Protein AF-A0A9E0VFC4-F1 (afdb_monomer)

Secondary structure (DSSP, 8-state):
--------------------------EEEEEEEEETTEEEEEEEEEETTEEEEEE--BTTBSTTEEEEEEGGGTEEEEEETTTTEEEEEEPP-SS------------S-----EEEEEEEEEEEEEEEEEEEEETTEEEEEEEEEEEEEE-TT-S----EEEEEEEEEE--TT----S-PPP--TT------SSSEEEEEEEEEES-----EEEEEEEEEEETTEEEEEEEEEEEEEE----GGGGSPPTTPEEPSSGGGGSPPP-HHHHHHHTT-S-TTS---PPP------PPTT-EEEEEPPPEE-SS----HHHHHHHHHHHH-BTTEEEEE-SSHHHHHHTT-SEEEEEEEEEEEE--TTSSS-------S-----PPEEEEEEEEEEEETTS-PPEEEEEEEEEES-HHHHHHHHHHHHHHHHHHHH--

Solvent-accessible surface area (backbone atoms only — not comparable to full-atom values): 25487 Å² total; per-residue (Å²): 132,90,81,85,86,80,80,83,77,82,80,79,79,76,76,78,72,75,75,73,67,81,66,83,76,22,36,42,31,34,32,39,36,35,45,88,90,43,75,24,58,27,42,37,39,37,48,47,40,31,37,30,39,34,40,54,26,59,92,83,36,52,42,70,34,33,40,29,42,32,44,84,76,45,27,36,36,41,35,9,78,88,75,40,27,31,29,78,47,71,58,85,83,82,65,82,78,72,79,73,74,86,70,81,86,72,92,68,86,84,72,75,68,44,82,34,25,42,36,38,36,42,34,38,41,44,71,74,79,49,73,47,82,51,94,92,38,70,23,37,36,37,39,34,41,35,39,41,46,46,38,95,62,22,73,63,78,62,52,38,38,36,42,33,45,31,34,17,29,76,51,94,54,54,58,62,96,53,92,63,72,69,85,66,88,74,60,73,93,64,79,73,86,67,44,46,47,56,47,79,44,82,43,76,45,71,90,59,82,74,62,48,76,46,32,37,41,37,39,42,34,41,87,90,46,73,50,54,38,37,38,39,56,78,43,77,40,78,44,94,72,68,71,67,75,74,48,87,62,89,90,49,42,79,50,98,46,66,71,75,48,50,73,76,69,57,62,68,60,53,54,53,59,70,69,71,68,77,95,83,71,91,79,86,70,79,76,58,88,65,85,65,76,64,62,88,90,49,49,30,34,16,36,34,61,39,48,76,74,44,80,65,92,69,63,34,66,58,51,31,26,50,45,31,61,64,43,43,49,95,56,31,44,44,38,68,26,94,46,72,66,49,20,55,74,44,55,28,48,28,36,36,46,40,33,27,71,33,48,42,76,49,77,77,88,73,83,86,77,88,84,78,95,75,85,79,94,71,100,73,76,80,38,41,25,40,21,28,34,42,35,38,42,37,44,72,84,65,72,82,64,48,70,55,72,27,70,42,79,30,82,46,54,73,61,59,22,52,52,55,19,48,53,48,41,34,52,55,51,50,65,68,68,75,110

Nearest PDB structures (foldseek):
  5t11-assembly1_C  TM=7.153E-01  e=9.990E-06  Paraburkholderia phytofirmans PsJN
  5t11-assembly1_L  TM=7.059E-01  e=5.059E-05  Paraburkholderia phytofirmans PsJN
  7s01-assembly1_c  TM=2.438E-01  e=5.405E+00  Bacillus phage AR9
  7ahi-assembly1_5G  TM=1.233E-01  e=1.867E+00  Salmonella enterica subsp. enterica serovar Typhimurium str. LT2
  7ah9-assembly1_5J  TM=1.192E-01  e=4.321E+00  Salmonella enterica subsp. enterica serovar Typhimurium str. LT2

Radius of gyration: 29.44 Å; Cα contacts (8 Å, |Δi|>4): 832; chains: 1; bounding box: 64×82×123 Å

Mean predicted aligned error: 19.58 Å

Sequence (435 aa):
MCSFRQKSFFVLILCLIAAGGVSAQNYKIRQTVTMNGQQSESTVYVKGSRKRTEGGGFMGMGGDVATVEQCDLRRDVKISDKKKMYAIEPYDDGSETPPAAPSKPTVGAKTPTVKGGTVTYISNVTDTGERKQMFGMTARHIRTSMTMEASPDACMKSDMKVETDGWYIDLPEFSCPMTSRPQTTQMPRGATGGGCRDRIVFKTTGGGKLGFALQETRTFASGGMSFTQTTETLEFSKATLDPALFEIPAGYALTGDANDLYGRPDYAAMAKTAGQTEPGKPTIGTPIMTTNAKKPGVIRIGVYAPTNRSGENVSTTNLQTFLIGRLTAGKIEAVAVGTEADARAAQCDYVLSSDFSKLKQSTASKIGGIFGKVTNTDTSATRNYDAQVDFKLVPLAGGKTISDKAANKTEGDVDRAAEAVLALEAQQILGAIGR

pLDDT: mean 72.75, std 20.92, range [27.52, 96.69]

Foldseek 3Di:
DDDDDDDDPPPPPPPPPPPPPPPFFKKWFKKWKAWPNDIKIWIWIDTFQKIKIATPDDQQKDNQWIWMDNLVQQWIKIARPPQLAIEIGHHDPPDDDDPPDDDDDDPDDDDAQAEFEEKEKEKEKDFPPDWDDDPNFIWTWIKMKIWIDTDPRHPPPKTKIKIKTFTAGADPRHDNPDPDPPPPPDDPPDDPVDSYDHHYHYHYDDDDDRHHTQWMWMWMDIPRDIIIMIMHIPDMDGDDDDPCSNDSDPPGYYDPDPVVSMDDRPVVVSVVVVVPDDPDDDDQAAADPDPDAQDPQAAEEAEEQEAEPAPDDDDSRSLSSLLQVLLPDDRYHYHYDHDVVRCVSNVHQKYKYKYKPHWDFDPPPPDDDDDDDDDDDDPDDWTKIKTKMWMWIGGPVDDDIDTDMFIDIDTHDSHVRSSVRSSVVSVVVCVVPVD

Structure (mmCIF, N/CA/C/O backbone):
data_AF-A0A9E0VFC4-F1
#
_entry.id   AF-A0A9E0VFC4-F1
#
loop_
_atom_site.group_PDB
_atom_site.id
_atom_site.type_symbol
_atom_site.label_atom_id
_atom_site.label_alt_id
_atom_site.label_comp_id
_atom_site.label_asym_id
_atom_site.label_entity_id
_atom_site.label_seq_id
_atom_site.pdbx_PDB_ins_code
_atom_site.Cartn_x
_atom_site.Cartn_y
_atom_site.Cartn_z
_atom_site.occupancy
_atom_site.B_iso_or_equiv
_atom_site.auth_seq_id
_atom_site.auth_comp_id
_atom_site.auth_asym_id
_atom_site.auth_atom_id
_atom_site.pdbx_PDB_model_num
ATOM 1 N N . MET A 1 1 ? -33.310 -23.012 83.397 1.00 41.31 1 MET A N 1
ATOM 2 C CA . MET A 1 1 ? -32.683 -24.022 82.516 1.00 41.31 1 MET A CA 1
ATOM 3 C C . MET A 1 1 ? -33.671 -24.366 81.410 1.00 41.31 1 MET A C 1
ATOM 5 O O . MET A 1 1 ? -34.768 -24.760 81.765 1.00 41.31 1 MET A O 1
ATOM 9 N N . CYS A 1 2 ? -33.258 -24.203 80.140 1.00 39.62 2 CYS A N 1
ATOM 10 C CA . CYS A 1 2 ? -33.868 -24.714 78.889 1.00 39.62 2 CYS A CA 1
ATOM 11 C C . CYS A 1 2 ? -35.318 -24.261 78.572 1.00 39.62 2 CYS A C 1
ATOM 13 O O . CYS A 1 2 ? -36.177 -24.283 79.432 1.00 39.62 2 CYS A O 1
ATOM 15 N N . SER A 1 3 ? -35.743 -23.877 77.367 1.00 35.25 3 SER A N 1
ATOM 16 C CA . SER A 1 3 ? -35.207 -23.955 76.006 1.00 35.25 3 SER A CA 1
ATOM 17 C C . SER A 1 3 ? -36.045 -22.994 75.137 1.00 35.25 3 SER A C 1
ATOM 19 O O . SER A 1 3 ? -37.274 -23.061 75.164 1.00 35.25 3 SER A O 1
ATOM 21 N N . PHE A 1 4 ? -35.404 -22.090 74.391 1.00 37.84 4 PHE A N 1
ATOM 22 C CA . PHE A 1 4 ? -36.062 -21.190 73.436 1.00 37.84 4 PHE A CA 1
ATOM 23 C C . PHE A 1 4 ? -36.042 -21.868 72.058 1.00 37.84 4 PHE A C 1
ATOM 25 O O . PHE A 1 4 ? -34.983 -22.085 71.472 1.00 37.84 4 PHE A O 1
ATOM 32 N N . ARG A 1 5 ? -37.213 -22.274 71.555 1.00 42.06 5 ARG A N 1
ATOM 33 C CA . ARG A 1 5 ? -37.354 -23.029 70.300 1.00 42.06 5 ARG A CA 1
ATOM 34 C C . ARG A 1 5 ? -37.498 -22.051 69.127 1.00 42.06 5 ARG A C 1
ATOM 36 O O . ARG A 1 5 ? -38.603 -21.708 68.715 1.00 42.06 5 ARG A O 1
ATOM 43 N N . GLN A 1 6 ? -36.365 -21.583 68.612 1.00 40.44 6 GLN A N 1
ATOM 44 C CA . GLN A 1 6 ? -36.274 -20.722 67.433 1.00 40.44 6 GLN A CA 1
ATOM 45 C C . GLN A 1 6 ? -36.555 -21.557 66.173 1.00 40.44 6 GLN A C 1
ATOM 47 O O . GLN A 1 6 ? -35.757 -22.401 65.772 1.00 40.44 6 GLN A O 1
ATOM 52 N N . LYS A 1 7 ? -37.740 -21.375 65.579 1.00 41.69 7 LYS A N 1
ATOM 53 C CA . LYS A 1 7 ? -38.098 -21.983 64.293 1.00 41.69 7 LYS A CA 1
ATOM 54 C C . LYS A 1 7 ? -37.392 -21.211 63.180 1.00 41.69 7 LYS A C 1
ATOM 56 O O . LYS A 1 7 ? -37.788 -20.098 62.847 1.00 41.69 7 LYS A O 1
ATOM 61 N N . SER A 1 8 ? -36.345 -21.813 62.628 1.00 42.69 8 SER A N 1
ATOM 62 C CA . SER A 1 8 ? -35.653 -21.361 61.425 1.00 42.69 8 SER A CA 1
ATOM 63 C C . SER A 1 8 ? -36.606 -21.355 60.226 1.00 42.69 8 SER A C 1
ATOM 65 O O . SER A 1 8 ? -36.916 -22.408 59.675 1.00 42.69 8 SER A O 1
ATOM 67 N N . PHE A 1 9 ? -37.057 -20.174 59.806 1.00 43.75 9 PHE A N 1
ATOM 68 C CA . PHE A 1 9 ? -37.577 -19.955 58.457 1.00 43.75 9 PHE A CA 1
ATOM 69 C C . PHE A 1 9 ? -36.388 -19.579 57.567 1.00 43.75 9 PHE A C 1
ATOM 71 O O . PHE A 1 9 ? -35.961 -18.429 57.517 1.00 43.75 9 PHE A O 1
ATOM 78 N N . PHE A 1 10 ? -35.806 -20.582 56.910 1.00 40.50 10 PHE A N 1
ATOM 79 C CA . PHE A 1 10 ? -34.833 -20.383 55.839 1.00 40.50 10 PHE A CA 1
ATOM 80 C C . PHE A 1 10 ? -35.600 -19.888 54.602 1.00 40.50 10 PHE A C 1
ATOM 82 O O . PHE A 1 10 ? -36.123 -20.680 53.822 1.00 40.50 10 PHE A O 1
ATOM 89 N N . VAL A 1 11 ? -35.722 -18.568 54.442 1.00 46.38 11 VAL A N 1
ATOM 90 C CA . VAL A 1 11 ? -36.155 -17.967 53.174 1.00 46.38 11 VAL A CA 1
ATOM 91 C C . VAL A 1 11 ? -34.938 -17.966 52.256 1.00 46.38 11 VAL A C 1
ATOM 93 O O . VAL A 1 11 ? -34.081 -17.088 52.319 1.00 46.38 11 VAL A O 1
ATOM 96 N N . LEU A 1 12 ? -34.832 -19.009 51.438 1.00 43.38 12 LEU A N 1
ATOM 97 C CA . LEU A 1 12 ? -33.807 -19.141 50.412 1.00 43.38 12 LEU A CA 1
ATOM 98 C C . LEU A 1 12 ? -34.232 -18.262 49.224 1.00 43.38 12 LEU A C 1
ATOM 100 O O . LEU A 1 12 ? -34.922 -18.712 48.312 1.00 43.38 12 LEU A O 1
ATOM 104 N N . ILE A 1 13 ? -33.882 -16.972 49.277 1.00 51.59 13 ILE A N 1
ATOM 105 C CA . ILE A 1 13 ? -33.964 -16.068 48.123 1.00 51.59 13 ILE A CA 1
ATOM 106 C C . ILE A 1 13 ? -32.927 -16.566 47.119 1.00 51.59 13 ILE A C 1
ATOM 108 O O . ILE A 1 13 ? -31.734 -16.285 47.225 1.00 51.59 13 ILE A O 1
ATOM 112 N N . LEU A 1 14 ? -33.394 -17.362 46.161 1.00 45.12 14 LEU A N 1
ATOM 113 C CA . LEU A 1 14 ? -32.642 -17.725 44.975 1.00 45.12 14 LEU A CA 1
ATOM 114 C C . LEU A 1 14 ? -32.514 -16.451 44.126 1.00 45.12 14 LEU A C 1
ATOM 116 O O . LEU A 1 14 ? -33.364 -16.158 43.288 1.00 45.12 14 LEU A O 1
ATOM 120 N N . CYS A 1 15 ? -31.470 -15.656 44.376 1.00 40.09 15 CYS A N 1
ATOM 121 C CA . CYS A 1 15 ? -30.992 -14.686 43.401 1.00 40.09 15 CYS A CA 1
ATOM 122 C C . CYS A 1 15 ? -30.639 -15.477 42.139 1.00 40.09 15 CYS A C 1
ATOM 124 O O . CYS A 1 15 ? -29.555 -16.057 42.053 1.00 40.09 15 CYS A O 1
ATOM 126 N N . LEU A 1 16 ? -31.555 -15.514 41.164 1.00 43.75 16 LEU A N 1
ATOM 127 C CA . LEU A 1 16 ? -31.186 -15.739 39.775 1.00 43.75 16 LEU A CA 1
ATOM 128 C C . LEU A 1 16 ? -30.219 -14.611 39.419 1.00 43.75 16 LEU A C 1
ATOM 130 O O . LEU A 1 16 ? -30.616 -13.523 39.005 1.00 43.75 16 LEU A O 1
ATOM 134 N N . ILE A 1 17 ? -28.930 -14.875 39.615 1.00 46.56 17 ILE A N 1
ATOM 135 C CA . ILE A 1 17 ? -27.876 -14.200 38.887 1.00 46.56 17 ILE A CA 1
ATOM 136 C C . ILE A 1 17 ? -28.173 -14.573 37.441 1.00 46.56 17 ILE A C 1
ATOM 138 O O . ILE A 1 17 ? -27.836 -15.664 36.984 1.00 46.56 17 ILE A O 1
ATOM 142 N N . ALA A 1 18 ? -28.887 -13.691 36.743 1.00 44.16 18 ALA A N 1
ATOM 143 C CA . ALA A 1 18 ? -28.810 -13.644 35.304 1.00 44.16 18 ALA A CA 1
ATOM 144 C C . ALA A 1 18 ? -27.320 -13.482 35.020 1.00 44.16 18 ALA A C 1
ATOM 146 O O . ALA A 1 18 ? -26.759 -12.395 35.167 1.00 44.16 18 ALA A O 1
ATOM 147 N N . ALA A 1 19 ? -26.658 -14.595 34.705 1.00 44.97 19 ALA A N 1
ATOM 148 C CA . ALA A 1 19 ? -25.426 -14.568 33.962 1.00 44.97 19 ALA A CA 1
ATOM 149 C C . ALA A 1 19 ? -25.807 -13.862 32.666 1.00 44.97 19 ALA A C 1
ATOM 151 O O . ALA A 1 19 ? -26.300 -14.480 31.724 1.00 44.97 19 ALA A O 1
ATOM 152 N N . GLY A 1 20 ? -25.694 -12.532 32.673 1.00 40.12 20 GLY A N 1
ATOM 153 C CA . GLY A 1 20 ? -25.615 -11.749 31.467 1.00 40.12 20 GLY A CA 1
ATOM 154 C C . GLY A 1 20 ? -24.405 -12.313 30.766 1.00 40.12 20 GLY A C 1
ATOM 155 O O . GLY A 1 20 ? -23.277 -11.942 31.085 1.00 40.12 20 GLY A O 1
ATOM 156 N N . GLY A 1 21 ? -24.639 -13.306 29.905 1.00 36.78 21 GLY A N 1
ATOM 157 C CA . GLY A 1 21 ? -23.634 -13.771 28.981 1.00 36.78 21 GLY A CA 1
ATOM 158 C C . GLY A 1 21 ? -23.103 -12.505 28.348 1.00 36.78 21 GLY A C 1
ATOM 159 O O . GLY A 1 21 ? -23.885 -11.704 27.829 1.00 36.78 21 GLY A O 1
ATOM 160 N N . VAL A 1 22 ? -21.802 -12.272 28.496 1.00 45.81 22 VAL A N 1
ATOM 161 C CA . VAL A 1 22 ? -21.103 -11.276 27.700 1.00 45.81 22 VAL A CA 1
ATOM 162 C C . VAL A 1 22 ? -21.345 -11.733 26.270 1.00 45.81 22 VAL A C 1
ATOM 164 O O . VAL A 1 22 ? -20.712 -12.667 25.786 1.00 45.81 22 VAL A O 1
ATOM 167 N N . SER A 1 23 ? -22.411 -11.210 25.665 1.00 50.19 23 SER A N 1
ATOM 168 C CA . SER A 1 23 ? -22.792 -11.555 24.310 1.00 50.19 23 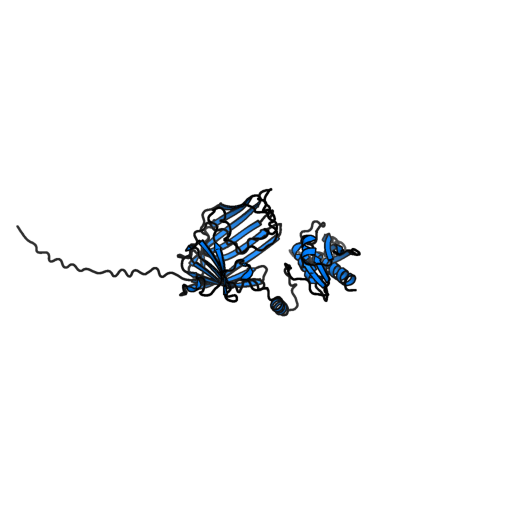SER A CA 1
ATOM 169 C C . SER A 1 23 ? -21.626 -11.113 23.466 1.00 50.19 23 SER A C 1
ATOM 171 O O . SER A 1 23 ? -21.332 -9.916 23.469 1.00 50.19 23 SER A O 1
ATOM 173 N N . ALA A 1 24 ? -21.007 -12.071 22.776 1.00 57.41 24 ALA A N 1
ATOM 174 C CA . ALA A 1 24 ? -19.912 -11.812 21.865 1.00 57.41 24 ALA A CA 1
ATOM 175 C C . ALA A 1 24 ? -20.280 -10.612 20.979 1.00 57.41 24 ALA A C 1
ATOM 177 O O . ALA A 1 24 ? -21.241 -10.692 20.199 1.00 57.41 24 ALA A O 1
ATOM 178 N N . GLN A 1 25 ? -19.630 -9.465 21.182 1.00 78.88 25 GLN A N 1
ATOM 179 C CA . GLN A 1 25 ? -19.945 -8.264 20.424 1.00 78.88 25 GLN A CA 1
ATOM 180 C C . GLN A 1 25 ? -19.250 -8.348 19.077 1.00 78.88 25 GLN A C 1
ATOM 182 O O . GLN A 1 25 ? -18.043 -8.171 18.941 1.00 78.88 25 GLN A O 1
ATOM 187 N N . ASN A 1 26 ? -20.068 -8.625 18.074 1.00 89.56 26 ASN A N 1
ATOM 188 C CA . ASN A 1 26 ? -19.661 -8.694 16.689 1.00 89.56 26 ASN A CA 1
ATOM 189 C C . ASN A 1 26 ? -19.964 -7.356 16.012 1.00 89.56 26 ASN A C 1
ATOM 191 O O . ASN A 1 26 ? -21.014 -6.750 16.261 1.00 89.56 26 ASN A O 1
ATOM 195 N N . TYR A 1 27 ? -19.075 -6.917 15.129 1.00 91.88 27 TYR A N 1
ATOM 196 C CA . TYR A 1 27 ? -19.169 -5.603 14.501 1.00 91.88 27 TYR A CA 1
ATOM 197 C C . TYR A 1 27 ? -19.175 -5.710 12.982 1.00 91.88 27 TYR A C 1
ATOM 199 O O . TYR A 1 27 ? -18.416 -6.487 12.403 1.00 91.88 27 TYR A O 1
ATOM 207 N N . LYS A 1 28 ? -20.014 -4.891 12.346 1.00 94.00 28 LYS A N 1
ATOM 208 C CA . LYS A 1 28 ? -19.958 -4.591 10.915 1.00 94.00 28 LYS A CA 1
ATOM 209 C C . LYS A 1 28 ? -19.606 -3.118 10.759 1.00 94.00 28 LYS A C 1
ATOM 211 O O . LYS A 1 28 ? -20.297 -2.248 11.298 1.00 94.00 28 LYS A O 1
ATOM 216 N N . ILE A 1 29 ? -18.529 -2.863 10.034 1.00 93.69 29 ILE A N 1
ATOM 217 C CA . ILE A 1 29 ? -17.884 -1.560 9.930 1.00 93.69 29 ILE A CA 1
ATOM 218 C C . ILE A 1 29 ? -17.693 -1.261 8.446 1.00 93.69 29 ILE A C 1
ATOM 220 O O . ILE A 1 29 ? -17.143 -2.091 7.729 1.00 93.69 29 ILE A O 1
ATOM 224 N N . ARG A 1 30 ? -18.143 -0.101 7.966 1.00 93.44 30 ARG A N 1
ATOM 225 C CA . ARG A 1 30 ? -17.845 0.363 6.602 1.00 93.44 30 ARG A CA 1
ATOM 226 C C . ARG A 1 30 ? -16.782 1.443 6.682 1.00 93.44 30 ARG A C 1
ATOM 228 O O . ARG A 1 30 ? -16.937 2.386 7.456 1.00 93.44 30 ARG A O 1
ATOM 235 N N . GLN A 1 31 ? -15.719 1.308 5.902 1.00 90.94 31 GLN A N 1
ATOM 236 C CA . GLN A 1 31 ? -14.611 2.257 5.868 1.00 90.94 31 GLN A CA 1
ATOM 237 C C . GLN A 1 31 ? -14.377 2.733 4.441 1.00 90.94 31 GLN A C 1
ATOM 239 O O . GLN A 1 31 ? -14.482 1.950 3.499 1.00 90.94 31 GLN A O 1
ATOM 244 N N . THR A 1 32 ? -14.025 4.001 4.289 1.00 90.31 32 THR A N 1
ATOM 245 C CA . THR A 1 32 ? -13.434 4.523 3.061 1.00 90.31 32 THR A CA 1
ATOM 246 C C . THR A 1 32 ? -11.934 4.641 3.255 1.00 90.31 32 THR A C 1
ATOM 248 O O . THR A 1 32 ? -11.453 5.068 4.306 1.00 90.31 32 THR A O 1
ATOM 251 N N . VAL A 1 33 ? -11.187 4.235 2.243 1.00 84.94 33 VAL A N 1
ATOM 252 C CA . VAL A 1 33 ? -9.756 4.467 2.141 1.00 84.94 33 VAL A CA 1
ATOM 253 C C . VAL A 1 33 ? -9.566 5.460 1.007 1.00 84.94 33 VAL A C 1
ATOM 255 O O . VAL A 1 33 ? -10.053 5.234 -0.099 1.00 84.94 33 VAL A O 1
ATOM 258 N N . THR A 1 34 ? -8.864 6.558 1.262 1.00 81.69 34 THR A N 1
ATOM 259 C CA . THR A 1 34 ? -8.448 7.505 0.227 1.00 81.69 34 THR A CA 1
ATOM 260 C C . THR A 1 34 ? -6.949 7.379 0.011 1.00 81.69 34 THR A C 1
ATOM 262 O O . THR A 1 34 ? -6.170 7.461 0.957 1.00 81.69 34 THR A O 1
ATOM 265 N N . MET A 1 35 ? -6.527 7.205 -1.236 1.00 79.00 35 MET A N 1
ATOM 266 C CA . MET A 1 35 ? -5.119 7.150 -1.618 1.00 79.00 35 MET A CA 1
ATOM 267 C C . MET A 1 35 ? -4.921 7.988 -2.877 1.00 79.00 35 MET A C 1
ATOM 269 O O . MET A 1 35 ? -5.592 7.765 -3.883 1.00 79.00 35 MET A O 1
ATOM 273 N N . ASN A 1 36 ? -4.031 8.983 -2.815 1.00 72.19 36 ASN A N 1
ATOM 274 C CA . ASN A 1 36 ? -3.744 9.902 -3.928 1.00 72.19 36 ASN A CA 1
ATOM 275 C C . ASN A 1 36 ? -5.011 10.499 -4.585 1.00 72.19 36 ASN A C 1
ATOM 277 O O . ASN A 1 36 ? -5.101 10.626 -5.803 1.00 72.19 36 ASN A O 1
ATOM 281 N N . GLY A 1 37 ? -6.015 10.838 -3.768 1.00 71.19 37 GLY A N 1
ATOM 282 C CA . GLY A 1 37 ? -7.285 11.425 -4.212 1.00 71.19 37 GLY A CA 1
ATOM 283 C C . GLY A 1 37 ? -8.321 10.434 -4.754 1.00 71.19 37 GLY A C 1
ATOM 284 O O . GLY A 1 37 ? -9.463 10.828 -4.977 1.00 71.19 37 GLY A O 1
ATOM 285 N N . GLN A 1 38 ? -7.973 9.157 -4.928 1.00 75.25 38 GLN A N 1
ATOM 286 C CA . GLN A 1 38 ? -8.946 8.107 -5.226 1.00 75.25 38 GLN A CA 1
ATOM 287 C C . GLN A 1 38 ? -9.515 7.535 -3.938 1.00 75.25 38 GLN A C 1
ATOM 289 O O . GLN A 1 38 ? -8.784 7.381 -2.964 1.00 75.25 38 GLN A O 1
ATOM 294 N N . GLN A 1 39 ? -10.798 7.189 -3.948 1.00 81.25 39 GLN A N 1
ATOM 295 C CA . GLN A 1 39 ? -11.472 6.552 -2.823 1.00 81.25 39 GLN A CA 1
ATOM 296 C C . GLN A 1 39 ? -11.814 5.103 -3.152 1.00 81.25 39 GLN A C 1
ATOM 298 O O . GLN A 1 39 ? -12.136 4.770 -4.293 1.00 81.25 39 GLN A O 1
ATOM 303 N N . SER A 1 40 ? -11.753 4.254 -2.137 1.00 82.69 40 SER A N 1
ATOM 304 C CA . SER A 1 40 ? -12.201 2.871 -2.188 1.00 82.69 40 SER A CA 1
ATOM 305 C C . SER A 1 40 ? -12.922 2.532 -0.897 1.00 82.69 40 SER A C 1
ATOM 307 O O . SER A 1 40 ? -12.432 2.825 0.192 1.00 82.69 40 SER A O 1
ATOM 309 N N . GLU A 1 41 ? -14.089 1.910 -1.007 1.00 87.94 41 GLU A N 1
ATOM 310 C CA . GLU A 1 41 ? -14.835 1.459 0.159 1.00 87.94 41 GLU A CA 1
ATOM 311 C C . GLU A 1 41 ? -14.511 0.005 0.490 1.00 87.94 41 GLU A C 1
ATOM 313 O O . GLU A 1 41 ? -14.371 -0.849 -0.389 1.00 87.94 41 GLU A O 1
ATOM 318 N N . SER A 1 42 ? -14.439 -0.280 1.784 1.00 88.38 42 SER A N 1
ATOM 319 C CA . SER A 1 42 ? -14.306 -1.623 2.330 1.00 88.38 42 SER A CA 1
ATOM 320 C C . SER A 1 42 ? -15.335 -1.862 3.429 1.00 88.38 42 SER A C 1
ATOM 322 O O . SER A 1 42 ? -15.761 -0.941 4.132 1.00 88.38 42 SER A O 1
ATOM 324 N N . THR A 1 43 ? -15.747 -3.117 3.579 1.00 91.81 43 THR A N 1
ATOM 325 C CA . THR A 1 43 ? -16.566 -3.570 4.704 1.00 91.81 43 THR A CA 1
ATOM 326 C C . THR A 1 43 ? -15.751 -4.529 5.554 1.00 91.81 43 THR A C 1
ATOM 328 O O . THR A 1 43 ? -15.216 -5.518 5.057 1.00 91.81 43 THR A O 1
ATOM 331 N N . VAL A 1 44 ? -15.674 -4.234 6.845 1.00 92.19 44 VAL A N 1
ATOM 332 C CA . VAL A 1 44 ? -14.957 -5.011 7.844 1.00 92.19 44 VAL A CA 1
ATOM 333 C C . VAL A 1 44 ? -15.955 -5.661 8.795 1.00 92.19 44 VAL A C 1
ATOM 335 O O . VAL A 1 44 ? -16.819 -5.007 9.378 1.00 92.19 44 VAL A O 1
ATOM 338 N N . TYR A 1 45 ? -15.806 -6.965 8.969 1.00 93.25 45 TYR A N 1
ATOM 339 C CA . TYR A 1 45 ? -16.549 -7.789 9.907 1.00 93.25 45 TYR A CA 1
ATOM 340 C C . TYR A 1 45 ? -15.603 -8.228 11.014 1.00 93.25 45 TYR A C 1
ATOM 342 O O . TYR A 1 45 ? -14.513 -8.715 10.723 1.00 93.25 45 TYR A O 1
ATOM 350 N N . VAL A 1 46 ? -16.009 -8.089 12.271 1.00 91.88 46 VAL A N 1
ATOM 351 C CA .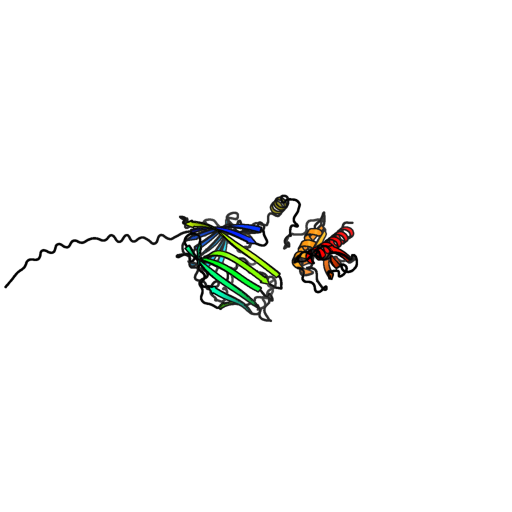 VAL A 1 46 ? -15.202 -8.482 13.433 1.00 91.88 46 VAL A CA 1
ATOM 352 C C . VAL A 1 46 ? -16.018 -9.408 14.323 1.00 91.88 46 VAL A C 1
ATOM 354 O O . VAL A 1 46 ? -17.146 -9.070 14.688 1.00 91.88 46 VAL A O 1
ATOM 357 N N . LYS A 1 47 ? -15.448 -10.564 14.671 1.00 90.38 47 LYS A N 1
ATOM 358 C CA . LYS A 1 47 ? -16.041 -11.565 15.567 1.00 90.38 47 LYS A CA 1
ATOM 359 C C . LYS A 1 47 ? -14.944 -12.250 16.372 1.00 90.38 47 LYS A C 1
ATOM 361 O O . LYS A 1 47 ? -14.157 -13.017 15.816 1.00 90.38 47 LYS A O 1
ATOM 366 N N . GLY A 1 48 ? -14.895 -11.994 17.679 1.00 87.25 48 GLY A N 1
ATOM 367 C CA . GLY A 1 48 ? -13.825 -12.517 18.531 1.00 87.25 48 GLY A CA 1
ATOM 368 C C . GLY A 1 48 ? -12.439 -12.136 18.002 1.00 87.25 48 GLY A C 1
ATOM 369 O O . GLY A 1 48 ? -12.214 -11.007 17.574 1.00 87.25 48 GLY A O 1
ATOM 370 N N . SER A 1 49 ? -11.534 -13.113 17.941 1.00 87.06 49 SER A N 1
ATOM 371 C CA . SER A 1 49 ? -10.176 -12.970 17.396 1.00 87.06 49 SER A CA 1
ATOM 372 C C . SER A 1 49 ? -10.096 -13.016 15.863 1.00 87.06 49 SER A C 1
ATOM 374 O O . SER A 1 49 ? -9.011 -13.225 15.322 1.00 87.06 49 SER A O 1
ATOM 376 N N . ARG A 1 50 ? -11.214 -12.863 15.143 1.00 90.06 50 ARG A N 1
ATOM 377 C CA . ARG A 1 50 ? -11.235 -12.927 13.678 1.00 90.06 50 ARG A CA 1
ATOM 378 C C . ARG A 1 50 ? -11.817 -11.675 13.057 1.00 90.06 50 ARG A C 1
ATOM 380 O O . ARG A 1 50 ? -12.781 -11.092 13.558 1.00 90.06 50 ARG A O 1
ATOM 387 N N . LYS A 1 51 ? -11.235 -11.288 11.928 1.00 90.12 51 LYS A N 1
ATOM 388 C CA . LYS A 1 51 ? -11.649 -10.122 11.153 1.00 90.12 51 LYS A CA 1
ATOM 389 C C . LYS A 1 51 ? -11.684 -10.479 9.677 1.00 90.12 51 LYS A C 1
ATOM 391 O O . LYS A 1 51 ? -10.746 -11.087 9.183 1.00 90.12 51 LYS A O 1
ATOM 396 N N . ARG A 1 52 ? -12.741 -10.093 8.970 1.00 92.25 52 ARG A N 1
ATOM 397 C CA . ARG A 1 52 ? -12.844 -10.214 7.513 1.00 92.25 52 ARG A CA 1
ATOM 398 C C . ARG A 1 52 ? -12.986 -8.833 6.906 1.00 92.25 52 ARG A C 1
ATOM 400 O O . ARG A 1 52 ? -13.860 -8.084 7.321 1.00 92.25 52 ARG A O 1
ATOM 407 N N . THR A 1 53 ? -12.168 -8.534 5.913 1.00 90.50 53 THR A N 1
ATOM 408 C CA . THR A 1 53 ? -12.228 -7.310 5.120 1.00 90.50 53 THR A CA 1
ATOM 409 C C . THR A 1 53 ? -12.620 -7.672 3.696 1.00 90.50 53 THR A C 1
ATOM 411 O O . THR A 1 53 ? -11.992 -8.528 3.073 1.00 90.50 53 THR A O 1
ATOM 414 N N . GLU A 1 54 ? -13.659 -7.020 3.191 1.00 90.06 54 GLU A N 1
ATOM 415 C CA . GLU A 1 54 ? -14.152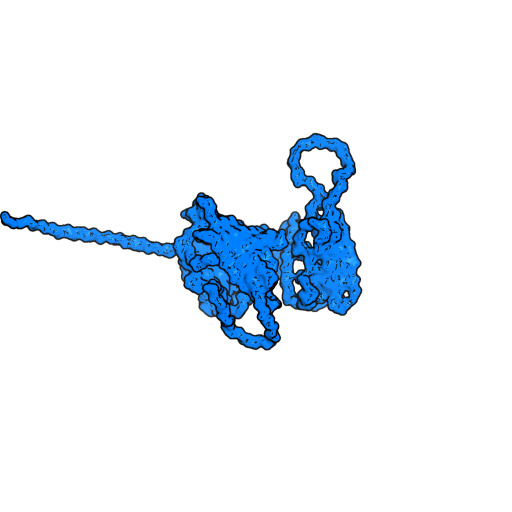 -7.137 1.818 1.00 90.06 54 GLU A CA 1
ATOM 416 C C . GLU A 1 54 ? -14.070 -5.777 1.125 1.00 90.06 54 GLU A C 1
ATOM 418 O O . GLU A 1 54 ? -14.298 -4.746 1.761 1.00 90.06 54 GLU A O 1
ATOM 423 N N . GLY A 1 55 ? -13.782 -5.758 -0.176 1.00 82.56 55 GLY A N 1
ATOM 424 C CA . GLY A 1 55 ? -13.580 -4.513 -0.918 1.00 82.56 55 GLY A CA 1
ATOM 425 C C . GLY A 1 55 ? -12.227 -3.863 -0.614 1.00 82.56 55 GLY A C 1
ATOM 426 O O . GLY A 1 55 ? -11.250 -4.546 -0.320 1.00 82.56 55 GLY A O 1
ATOM 427 N N . GLY A 1 56 ? -12.148 -2.536 -0.723 1.00 71.62 56 GLY A N 1
ATOM 428 C CA . GLY A 1 56 ? -10.916 -1.777 -0.466 1.00 71.62 56 GLY A CA 1
ATOM 429 C C . GLY A 1 56 ? -9.865 -1.880 -1.575 1.00 71.62 56 GLY A C 1
ATOM 430 O O . GLY A 1 56 ? -8.722 -1.465 -1.390 1.00 71.62 56 GLY A O 1
ATOM 431 N N . GLY A 1 57 ? -10.234 -2.436 -2.731 1.00 66.44 57 GLY A N 1
ATOM 432 C CA . GLY A 1 57 ? -9.369 -2.477 -3.903 1.00 66.44 57 GLY A CA 1
ATOM 433 C C . GLY A 1 57 ? -9.158 -1.089 -4.498 1.00 66.44 57 GLY A C 1
ATOM 434 O O . GLY A 1 57 ? -10.108 -0.319 -4.631 1.00 66.44 57 GLY A O 1
ATOM 435 N N . PHE A 1 58 ? -7.931 -0.778 -4.898 1.00 61.00 58 PHE A N 1
ATOM 436 C CA . PHE A 1 58 ? -7.607 0.444 -5.632 1.00 61.00 58 PHE A CA 1
ATOM 437 C C . PHE A 1 58 ? -7.304 0.109 -7.079 1.00 61.00 58 PHE A C 1
ATOM 439 O O . PHE A 1 58 ? -6.755 -0.954 -7.366 1.00 61.00 58 PHE A O 1
ATOM 446 N N . MET A 1 59 ? -7.656 1.024 -7.988 1.00 51.12 59 MET A N 1
ATOM 447 C CA . MET A 1 59 ? -7.353 0.876 -9.413 1.00 51.12 59 MET A CA 1
ATOM 448 C C . MET A 1 59 ? -7.737 -0.516 -9.922 1.00 51.12 59 MET A C 1
ATOM 450 O O . MET A 1 59 ? -6.893 -1.261 -10.405 1.00 51.12 59 MET A O 1
ATOM 454 N N . GLY A 1 60 ? -9.000 -0.914 -9.732 1.00 54.78 60 GLY A N 1
ATOM 455 C CA . GLY A 1 60 ? -9.553 -2.179 -10.237 1.00 54.78 60 GLY A CA 1
ATOM 456 C C . GLY A 1 60 ? -8.881 -3.467 -9.737 1.00 54.78 60 GLY A C 1
ATOM 457 O O . GLY A 1 60 ? -9.210 -4.537 -10.244 1.00 54.78 60 GLY A O 1
ATOM 458 N N . MET A 1 61 ? -7.964 -3.389 -8.768 1.00 58.44 61 MET A N 1
ATOM 459 C CA . MET A 1 61 ? -7.241 -4.534 -8.218 1.00 58.44 61 MET A CA 1
ATOM 460 C C . MET A 1 61 ? -7.618 -4.779 -6.759 1.00 58.44 61 MET A C 1
ATOM 462 O O . MET A 1 61 ? -7.704 -3.851 -5.959 1.00 58.44 61 MET A O 1
ATOM 466 N N . GLY A 1 62 ? -7.830 -6.048 -6.403 1.00 66.31 62 GLY A N 1
ATOM 467 C CA . GLY A 1 62 ? -7.989 -6.494 -5.014 1.00 66.31 62 GLY A CA 1
ATOM 468 C C . GLY A 1 62 ? -9.380 -6.335 -4.407 1.00 66.31 62 GLY A C 1
ATOM 469 O O . GLY A 1 62 ? -9.636 -6.934 -3.372 1.00 66.31 62 GLY A O 1
ATOM 470 N N . GLY A 1 63 ? -10.299 -5.607 -5.049 1.00 72.12 63 GLY A N 1
ATOM 471 C CA . GLY A 1 63 ? -11.659 -5.416 -4.525 1.00 72.12 63 GLY A CA 1
ATOM 472 C C . GLY A 1 63 ? -12.518 -6.687 -4.522 1.00 72.12 63 GLY A C 1
ATOM 473 O O . GLY A 1 63 ? -13.508 -6.748 -3.800 1.00 72.12 63 GLY A O 1
ATOM 474 N N . ASP A 1 64 ? -12.139 -7.699 -5.308 1.00 79.81 64 ASP A N 1
ATOM 475 C CA . ASP A 1 64 ? -12.806 -9.001 -5.419 1.00 79.81 64 ASP A CA 1
ATOM 476 C C . ASP A 1 64 ? -12.185 -10.097 -4.534 1.00 79.81 64 ASP A C 1
ATOM 478 O O . ASP A 1 64 ? -12.644 -11.242 -4.562 1.00 79.81 64 ASP A O 1
ATOM 482 N N . VAL A 1 65 ? -11.153 -9.760 -3.755 1.00 86.25 65 VAL A N 1
ATOM 483 C CA . VAL A 1 65 ? -10.470 -10.687 -2.850 1.00 86.25 65 VAL A CA 1
ATOM 484 C C . VAL A 1 65 ? -10.745 -10.278 -1.407 1.00 86.25 65 VAL A C 1
ATOM 486 O O . VAL A 1 65 ? -10.291 -9.233 -0.945 1.00 86.25 65 VAL A O 1
ATOM 489 N N . ALA A 1 66 ? -11.462 -11.124 -0.670 1.00 90.25 66 ALA A N 1
ATOM 490 C CA . ALA A 1 66 ? -11.662 -10.938 0.760 1.00 90.25 66 ALA A CA 1
ATOM 491 C C . ALA A 1 66 ? -10.409 -11.374 1.532 1.00 90.25 66 ALA A C 1
ATOM 493 O O . ALA A 1 66 ? -9.771 -12.372 1.189 1.00 90.25 66 ALA A O 1
ATOM 494 N N . THR A 1 67 ? -10.071 -10.652 2.597 1.00 89.94 67 THR A N 1
ATOM 495 C CA . THR A 1 67 ? -8.983 -11.019 3.515 1.00 89.94 67 THR A CA 1
ATOM 496 C C . THR A 1 67 ? -9.565 -11.355 4.877 1.00 89.94 67 THR A C 1
ATOM 498 O O . THR A 1 67 ? -10.274 -10.538 5.457 1.00 89.94 67 THR A O 1
ATOM 501 N N . VAL A 1 68 ? -9.270 -12.545 5.393 1.00 91.44 68 VAL A N 1
ATOM 502 C CA . VAL A 1 68 ? -9.693 -13.006 6.717 1.00 91.44 68 VAL A CA 1
ATOM 503 C C . VAL A 1 68 ? -8.468 -13.153 7.612 1.00 91.44 68 VAL A C 1
ATOM 505 O O . VAL A 1 68 ? -7.677 -14.074 7.434 1.00 91.44 68 VAL A O 1
ATOM 508 N N . GLU A 1 69 ? -8.330 -12.263 8.587 1.00 88.94 69 GLU A N 1
ATOM 509 C CA . GLU A 1 69 ? -7.333 -12.355 9.653 1.00 88.94 69 GLU A CA 1
ATOM 510 C C . GLU A 1 69 ? -7.865 -13.321 10.723 1.00 88.94 69 GLU A C 1
ATOM 512 O O . GLU A 1 69 ? -8.857 -13.032 11.403 1.00 88.94 69 GLU A O 1
ATOM 517 N N . GLN A 1 70 ? -7.237 -14.494 10.844 1.00 88.44 70 GLN A N 1
ATOM 518 C CA . GLN A 1 70 ? -7.571 -15.528 11.829 1.00 88.44 70 GLN A CA 1
ATOM 519 C C . GLN A 1 70 ? -6.524 -15.506 12.948 1.00 88.44 70 GLN A C 1
ATOM 521 O O . GLN A 1 70 ? -5.617 -16.343 12.991 1.00 88.44 70 GLN A O 1
ATOM 526 N N . CYS A 1 71 ? -6.612 -14.521 13.846 1.00 84.56 71 CYS A N 1
ATOM 527 C CA . CYS A 1 71 ? -5.573 -14.282 14.851 1.00 84.56 71 CYS A CA 1
ATOM 528 C C . CYS A 1 71 ? -5.419 -15.431 15.857 1.00 84.56 71 CYS A C 1
ATOM 530 O O . CYS A 1 71 ? -4.313 -15.676 16.336 1.00 84.56 71 CYS A O 1
ATOM 532 N N . ASP A 1 72 ? -6.497 -16.166 16.133 1.00 86.50 72 ASP A N 1
ATOM 533 C CA . ASP A 1 72 ? -6.492 -17.408 16.916 1.00 86.50 72 ASP A CA 1
ATOM 534 C C . ASP A 1 72 ? -5.656 -18.518 16.257 1.00 86.50 72 ASP A C 1
ATOM 536 O O . ASP A 1 72 ? -5.020 -19.312 16.947 1.00 86.50 72 ASP A O 1
ATOM 540 N N . LEU A 1 73 ? -5.611 -18.541 14.922 1.00 87.62 73 LEU A N 1
ATOM 541 C CA . LEU A 1 73 ? -4.871 -19.519 14.116 1.00 87.62 73 LEU A CA 1
ATOM 542 C C . LEU A 1 73 ? -3.545 -18.975 13.570 1.00 87.62 73 LEU A C 1
ATOM 544 O O . LEU A 1 73 ? -2.867 -19.672 12.814 1.00 87.62 73 LEU A O 1
ATOM 548 N N . ARG A 1 74 ? -3.175 -17.749 13.960 1.00 82.69 74 ARG A N 1
ATOM 549 C CA . ARG A 1 74 ? -1.939 -17.054 13.573 1.00 82.69 74 ARG A CA 1
ATOM 550 C C . ARG A 1 74 ? -1.692 -17.048 12.059 1.00 82.69 74 ARG A C 1
ATOM 552 O O . ARG A 1 74 ? -0.596 -17.381 11.603 1.00 82.69 74 ARG A O 1
ATOM 559 N N . ARG A 1 75 ? -2.713 -16.706 11.276 1.00 84.25 75 ARG A N 1
ATOM 560 C CA . ARG A 1 75 ? -2.627 -16.668 9.811 1.00 84.25 75 ARG A CA 1
ATOM 561 C C . ARG A 1 75 ? -3.652 -15.722 9.201 1.00 84.25 75 ARG A C 1
ATOM 563 O O . ARG A 1 75 ? -4.716 -15.506 9.781 1.00 84.25 75 ARG A O 1
ATOM 570 N N . ASP A 1 76 ? -3.369 -15.294 7.981 1.00 86.25 76 ASP A N 1
ATOM 571 C CA . ASP A 1 76 ? -4.341 -14.671 7.091 1.00 86.25 76 ASP A CA 1
ATOM 572 C C . ASP A 1 76 ? -4.812 -15.664 6.032 1.00 86.25 76 ASP A C 1
ATOM 574 O O . ASP A 1 76 ? -4.059 -16.523 5.563 1.00 86.25 76 ASP A O 1
ATOM 578 N N . VAL A 1 77 ? -6.069 -15.526 5.629 1.00 89.75 77 VAL A N 1
ATOM 579 C CA . VAL A 1 77 ? -6.658 -16.255 4.510 1.00 89.75 77 VAL A CA 1
ATOM 580 C C . VAL A 1 77 ? -7.161 -15.244 3.489 1.00 89.75 77 VAL A C 1
ATOM 582 O O . VAL A 1 77 ? -8.076 -14.472 3.768 1.00 89.75 77 VAL A O 1
ATOM 585 N N . LYS A 1 78 ? -6.583 -15.256 2.290 1.00 89.94 78 LYS A N 1
ATOM 586 C CA . LYS A 1 78 ? -7.078 -14.478 1.148 1.00 89.94 78 LYS A CA 1
ATOM 587 C C . LYS A 1 78 ? -8.009 -15.353 0.326 1.00 89.94 78 LYS A C 1
ATOM 589 O O . LYS A 1 78 ? -7.652 -16.486 0.017 1.00 89.94 78 LYS A O 1
ATOM 594 N N . ILE A 1 79 ? -9.187 -14.851 -0.025 1.00 90.44 79 ILE A N 1
ATOM 595 C CA . ILE A 1 79 ? -10.264 -15.631 -0.643 1.00 90.44 79 ILE A CA 1
ATOM 596 C C . ILE A 1 79 ? -10.757 -14.906 -1.892 1.00 90.44 79 ILE A C 1
ATOM 598 O O . ILE A 1 79 ? -11.177 -13.756 -1.819 1.00 90.44 79 ILE A O 1
ATOM 602 N N . SER A 1 80 ? -10.746 -15.596 -3.031 1.00 89.62 80 SER A N 1
ATOM 603 C CA . SER A 1 80 ? -11.392 -15.141 -4.263 1.00 89.62 80 SER A CA 1
ATOM 604 C C . SER A 1 80 ? -12.666 -15.945 -4.488 1.00 89.62 80 SER A C 1
ATOM 606 O O . SER A 1 80 ? -12.621 -17.096 -4.934 1.00 89.62 80 SER A O 1
ATOM 608 N N . ASP A 1 81 ? -13.820 -15.336 -4.214 1.00 88.56 81 ASP A N 1
ATOM 609 C CA . ASP A 1 81 ? -15.120 -15.976 -4.442 1.00 88.56 81 ASP A CA 1
ATOM 610 C C . ASP A 1 81 ? -15.379 -16.230 -5.930 1.00 88.56 81 ASP A C 1
ATOM 61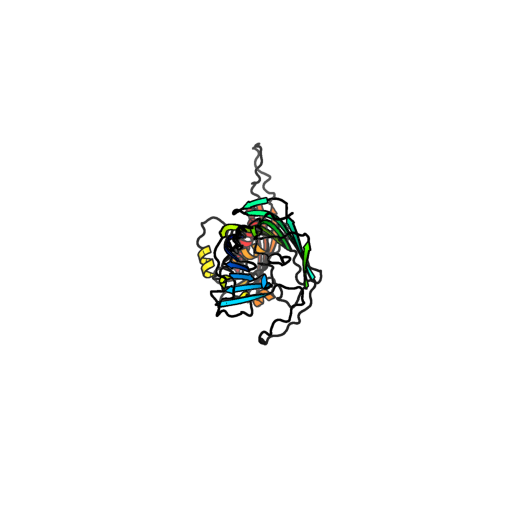2 O O . ASP A 1 81 ? -15.963 -17.252 -6.300 1.00 88.56 81 ASP A O 1
ATOM 616 N N . LYS A 1 82 ? -14.874 -15.334 -6.787 1.00 87.88 82 LYS A N 1
ATOM 617 C CA . LYS A 1 82 ? -14.969 -15.424 -8.249 1.00 87.88 82 LYS A CA 1
ATOM 618 C C . LYS A 1 82 ? -14.222 -16.633 -8.802 1.00 87.88 82 LYS A C 1
ATOM 620 O O . LYS A 1 82 ? -14.711 -17.280 -9.725 1.00 87.88 82 LYS A O 1
ATOM 625 N N . LYS A 1 83 ? -13.038 -16.926 -8.259 1.00 87.62 83 LYS A N 1
ATOM 626 C CA . LYS A 1 83 ? -12.208 -18.049 -8.710 1.00 87.62 83 LYS A CA 1
ATOM 627 C C . LYS A 1 83 ? -12.407 -19.321 -7.888 1.00 87.62 83 LYS A C 1
ATOM 629 O O . LYS A 1 83 ? -11.865 -20.352 -8.267 1.00 87.62 83 LYS A O 1
ATOM 634 N N . LYS A 1 84 ? -13.163 -19.257 -6.784 1.00 91.44 84 LYS A N 1
ATOM 635 C CA . LYS A 1 84 ? -13.302 -20.350 -5.807 1.00 91.44 84 LYS A CA 1
ATOM 636 C C . LYS A 1 84 ? -11.935 -20.854 -5.336 1.00 91.44 84 LYS A C 1
ATOM 638 O O . LYS A 1 84 ? -11.693 -22.053 -5.231 1.00 91.44 84 LYS A O 1
ATOM 643 N N . MET A 1 85 ? -11.034 -19.910 -5.070 1.00 90.88 85 MET A N 1
ATOM 644 C CA . MET A 1 85 ? -9.673 -20.184 -4.616 1.00 90.88 85 MET A CA 1
ATOM 645 C C . MET A 1 85 ? -9.350 -19.410 -3.344 1.00 90.88 85 MET A C 1
ATOM 647 O O . MET A 1 85 ? -9.931 -18.353 -3.088 1.00 90.88 85 MET A O 1
ATOM 651 N N . TYR A 1 86 ? -8.402 -19.922 -2.567 1.00 90.75 86 TYR A N 1
ATOM 652 C CA . TYR A 1 86 ? -7.876 -19.246 -1.387 1.00 90.75 86 TYR A CA 1
ATOM 653 C C . TYR A 1 86 ? -6.364 -19.441 -1.241 1.00 90.75 86 TYR A C 1
ATOM 655 O O . TYR A 1 86 ? -5.807 -20.419 -1.737 1.00 90.75 86 TYR A O 1
ATOM 663 N N . ALA A 1 87 ? -5.710 -18.524 -0.533 1.00 86.75 87 ALA A N 1
ATOM 664 C CA . ALA A 1 87 ? -4.312 -18.621 -0.118 1.00 86.75 87 ALA A CA 1
ATOM 665 C C . ALA A 1 87 ? -4.217 -18.437 1.399 1.00 86.75 87 ALA A C 1
ATOM 667 O O . ALA A 1 87 ? -4.967 -17.646 1.9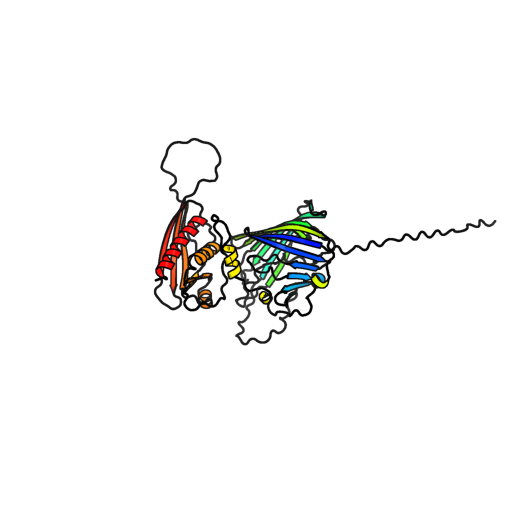71 1.00 86.75 87 ALA A O 1
ATOM 668 N N . ILE A 1 88 ? -3.295 -19.159 2.036 1.00 86.19 88 ILE A N 1
ATOM 669 C CA . ILE A 1 88 ? -3.001 -19.028 3.466 1.00 86.19 88 ILE A CA 1
ATOM 670 C C . ILE A 1 88 ? -1.633 -18.372 3.619 1.00 86.19 88 ILE A C 1
ATOM 672 O O . ILE A 1 88 ? -0.640 -18.873 3.093 1.00 86.19 88 ILE A O 1
ATOM 676 N N . GLU A 1 89 ? -1.582 -17.290 4.385 1.00 78.38 89 GLU A N 1
ATOM 677 C CA . GLU A 1 89 ? -0.352 -16.594 4.747 1.00 78.38 89 GLU A CA 1
ATOM 678 C C . GLU A 1 89 ? -0.140 -16.746 6.262 1.00 78.38 89 GLU A C 1
ATOM 680 O O . GLU A 1 89 ? -0.807 -16.069 7.046 1.00 78.38 89 GLU A O 1
ATOM 685 N N . PRO A 1 90 ? 0.729 -17.670 6.716 1.00 78.06 90 PRO A N 1
ATOM 686 C CA . PRO A 1 90 ? 1.005 -17.825 8.137 1.00 78.06 90 PRO A CA 1
ATOM 687 C C . PRO A 1 90 ? 1.724 -16.589 8.678 1.00 78.06 90 PRO A C 1
ATOM 689 O O . PRO A 1 90 ? 2.520 -15.945 7.988 1.00 78.06 90 PRO A O 1
ATOM 692 N N . TYR A 1 91 ? 1.475 -16.276 9.943 1.00 72.88 91 TYR A N 1
ATOM 693 C CA . TYR A 1 91 ? 2.260 -15.280 10.652 1.00 72.88 91 TYR A CA 1
ATOM 694 C C . TYR A 1 91 ? 3.596 -15.895 11.063 1.00 72.88 91 TYR A C 1
ATOM 696 O O . TYR A 1 91 ? 3.619 -16.944 11.706 1.00 72.88 91 TYR A O 1
ATOM 704 N N . ASP A 1 92 ? 4.706 -15.235 10.734 1.00 61.25 92 ASP A N 1
ATOM 705 C CA . ASP A 1 92 ? 6.024 -15.717 11.151 1.00 61.25 92 ASP A CA 1
ATOM 706 C C . ASP A 1 92 ? 6.116 -15.739 12.685 1.00 61.25 92 ASP A C 1
ATOM 708 O O . ASP A 1 92 ? 5.816 -14.758 13.369 1.00 61.25 92 ASP A O 1
ATOM 712 N N . ASP A 1 93 ? 6.556 -16.864 13.236 1.00 50.69 93 ASP A N 1
ATOM 713 C CA . ASP A 1 93 ? 6.763 -17.084 14.669 1.00 50.69 93 ASP A CA 1
ATOM 714 C C . ASP A 1 93 ? 8.222 -16.868 15.106 1.00 50.69 93 ASP A C 1
ATOM 716 O O . ASP A 1 93 ? 8.570 -17.111 16.260 1.00 50.69 93 ASP A O 1
ATOM 720 N N . GLY A 1 94 ? 9.073 -16.378 14.199 1.00 46.34 94 GLY A N 1
ATOM 721 C CA . GLY A 1 94 ? 10.504 -16.204 14.438 1.00 46.34 94 GLY A CA 1
ATOM 722 C C . GLY A 1 94 ? 11.317 -17.497 14.323 1.00 46.34 94 GLY A C 1
ATOM 723 O O . GLY A 1 94 ? 12.528 -17.449 14.547 1.00 46.34 94 GLY A O 1
ATOM 724 N N . SER A 1 95 ? 10.702 -18.623 13.947 1.00 33.22 95 SER A N 1
ATOM 725 C CA . SER A 1 95 ? 11.433 -19.820 13.534 1.00 33.22 95 SER A CA 1
ATOM 726 C C . SER A 1 95 ? 11.942 -19.671 12.096 1.00 33.22 95 SER A C 1
ATOM 728 O O . SER A 1 95 ? 11.344 -18.979 11.267 1.00 33.22 95 SER A O 1
ATOM 730 N N . GLU A 1 96 ? 13.104 -20.259 11.798 1.00 34.75 96 GLU A N 1
ATOM 731 C CA . GLU A 1 96 ? 13.603 -20.342 10.426 1.00 34.75 96 GLU A CA 1
ATOM 732 C C . GLU A 1 96 ? 12.532 -20.990 9.549 1.00 34.75 96 GLU A C 1
ATOM 734 O O . GLU A 1 96 ? 12.139 -22.128 9.795 1.00 34.75 96 GLU A O 1
ATOM 739 N N . THR A 1 97 ? 12.063 -20.233 8.551 1.00 34.19 97 THR A N 1
ATOM 740 C CA . THR A 1 97 ? 11.093 -20.654 7.530 1.00 34.19 97 THR A CA 1
ATOM 741 C C . THR A 1 97 ? 11.225 -22.153 7.227 1.00 34.19 97 THR A C 1
ATOM 743 O O . THR A 1 97 ? 12.243 -22.555 6.649 1.00 34.19 97 THR A O 1
ATOM 746 N N . PRO A 1 98 ? 10.231 -22.993 7.568 1.00 30.05 98 PRO A N 1
ATOM 747 C CA . PRO A 1 98 ? 10.218 -24.368 7.104 1.00 30.05 98 PRO A CA 1
ATOM 748 C C . PRO A 1 98 ? 10.259 -24.362 5.571 1.00 30.05 98 PRO A C 1
ATOM 750 O O . PRO A 1 98 ? 9.648 -23.482 4.949 1.00 30.05 98 PRO A O 1
ATOM 753 N N . PRO A 1 99 ? 10.976 -25.300 4.931 1.00 32.75 99 PRO A N 1
ATOM 754 C CA . PRO A 1 99 ? 10.969 -25.397 3.481 1.00 32.75 99 PRO A CA 1
ATOM 755 C C . PRO A 1 99 ? 9.519 -25.512 3.011 1.00 32.75 99 PRO A C 1
ATOM 757 O O . PRO A 1 99 ? 8.749 -26.311 3.545 1.00 32.75 99 PRO A O 1
ATOM 760 N N . ALA A 1 100 ? 9.155 -24.673 2.038 1.00 35.53 100 ALA A N 1
ATOM 761 C CA . ALA A 1 100 ? 7.856 -24.724 1.388 1.00 35.53 100 ALA A CA 1
ATOM 762 C C . ALA A 1 100 ? 7.512 -26.184 1.059 1.00 35.53 100 ALA A C 1
ATOM 764 O O . ALA A 1 100 ? 8.356 -26.919 0.536 1.00 35.53 100 ALA A O 1
ATOM 765 N N . ALA A 1 101 ? 6.287 -26.598 1.392 1.00 31.70 101 ALA A N 1
ATOM 766 C CA . ALA A 1 101 ? 5.759 -27.898 1.000 1.00 31.70 101 ALA A CA 1
ATOM 767 C C . ALA A 1 101 ? 6.002 -28.118 -0.508 1.00 31.70 101 ALA A C 1
ATOM 769 O O . ALA A 1 101 ? 5.956 -27.151 -1.274 1.00 31.70 101 ALA A O 1
ATOM 770 N N . PRO A 1 102 ? 6.299 -29.356 -0.941 1.00 31.64 102 PRO A N 1
ATOM 771 C CA . PRO A 1 102 ? 6.867 -29.616 -2.256 1.00 31.64 102 PRO A CA 1
ATOM 772 C C . PRO A 1 102 ? 5.907 -29.167 -3.361 1.00 31.64 102 PRO A C 1
ATOM 774 O O . PRO A 1 102 ? 4.919 -29.835 -3.665 1.00 31.64 102 PRO A O 1
ATOM 777 N N . SER A 1 103 ? 6.220 -28.035 -3.989 1.00 34.09 103 SER A N 1
ATOM 778 C CA . SER A 1 103 ? 5.679 -27.692 -5.293 1.00 34.09 103 SER A CA 1
ATOM 779 C C . SER A 1 103 ? 6.202 -28.716 -6.301 1.00 34.09 103 SER A C 1
ATOM 781 O O . SER A 1 103 ? 7.371 -29.112 -6.272 1.00 34.09 103 SER A O 1
ATOM 783 N N . LYS A 1 104 ? 5.310 -29.210 -7.168 1.00 29.64 104 LYS A N 1
ATOM 784 C CA . LYS A 1 104 ? 5.674 -30.133 -8.251 1.00 29.64 104 LYS A CA 1
ATOM 785 C C . LYS A 1 104 ? 6.876 -29.569 -9.030 1.00 29.64 104 LYS A C 1
ATOM 787 O O . LYS A 1 104 ? 6.915 -28.362 -9.270 1.00 29.64 104 LYS A O 1
ATOM 792 N N . PRO A 1 105 ? 7.841 -30.411 -9.437 1.00 29.97 105 PRO A N 1
ATOM 793 C CA . PRO A 1 105 ? 9.064 -29.943 -10.072 1.00 29.97 105 PRO A CA 1
ATOM 794 C C . PRO A 1 105 ? 8.761 -29.340 -11.447 1.00 29.97 105 PRO A C 1
ATOM 796 O O . PRO A 1 105 ? 8.500 -30.058 -12.410 1.00 29.97 105 PRO A O 1
ATOM 799 N N . THR A 1 106 ? 8.829 -28.014 -11.545 1.00 31.36 106 THR A N 1
ATOM 800 C CA . THR A 1 106 ? 8.968 -27.320 -12.826 1.00 31.36 106 THR A CA 1
ATOM 801 C C . THR A 1 106 ? 10.426 -27.439 -13.258 1.00 31.36 106 THR A C 1
ATOM 803 O O . THR A 1 106 ? 11.336 -26.990 -12.561 1.00 31.36 106 THR A O 1
ATOM 806 N N . VAL A 1 107 ? 10.660 -28.091 -14.394 1.00 36.75 107 VAL A N 1
ATOM 807 C CA . VAL A 1 107 ? 11.981 -28.200 -15.017 1.00 36.75 107 VAL A CA 1
ATOM 808 C C . VAL A 1 107 ? 12.385 -26.816 -15.536 1.00 36.75 107 VAL A C 1
ATOM 810 O O . VAL A 1 107 ? 11.839 -26.334 -16.522 1.00 36.75 107 VAL A O 1
ATOM 813 N N . GLY A 1 108 ? 13.323 -26.167 -14.845 1.00 33.69 108 GLY A N 1
ATOM 814 C CA . GLY A 1 108 ? 13.930 -24.888 -15.223 1.00 33.69 108 GLY A CA 1
ATOM 815 C C . GLY A 1 108 ? 14.973 -24.475 -14.180 1.00 33.69 108 GLY A C 1
ATOM 816 O O . GLY A 1 108 ? 14.716 -24.573 -12.987 1.00 33.69 108 GLY A O 1
ATOM 817 N N . ALA A 1 109 ? 16.176 -24.117 -14.626 1.00 34.03 109 ALA A N 1
ATOM 818 C CA . ALA A 1 109 ? 17.416 -24.021 -13.849 1.00 34.03 109 ALA A CA 1
ATOM 819 C C . ALA A 1 109 ? 17.311 -23.353 -12.455 1.00 34.03 109 ALA A C 1
ATOM 821 O O . ALA A 1 109 ? 16.824 -22.234 -12.309 1.00 34.03 109 ALA A O 1
ATOM 822 N N . LYS A 1 110 ? 17.860 -24.027 -11.432 1.00 38.56 110 LYS A N 1
ATOM 823 C CA . LYS A 1 110 ? 18.081 -23.481 -10.083 1.00 38.56 110 LYS A CA 1
ATOM 824 C C . LYS A 1 110 ? 19.212 -22.447 -10.124 1.00 38.56 110 LYS A C 1
ATOM 826 O O . LYS A 1 110 ? 20.381 -22.825 -10.079 1.00 38.56 110 LYS A O 1
ATOM 831 N N . THR A 1 111 ? 18.891 -21.159 -10.167 1.00 42.78 111 THR A N 1
ATOM 832 C CA . THR A 1 111 ? 19.869 -20.119 -9.812 1.00 42.78 111 THR A CA 1
ATOM 833 C C . THR A 1 111 ? 20.170 -20.240 -8.311 1.00 42.78 111 THR A C 1
ATOM 835 O O . THR A 1 111 ? 19.224 -20.322 -7.524 1.00 42.78 111 THR A O 1
ATOM 838 N N . PRO A 1 112 ? 21.442 -20.303 -7.877 1.00 50.38 112 PRO A N 1
ATOM 839 C CA . PRO A 1 112 ? 21.772 -20.429 -6.462 1.00 50.38 112 PRO A CA 1
ATOM 840 C C . PRO A 1 112 ? 21.311 -19.192 -5.685 1.00 50.38 112 PRO A C 1
ATOM 842 O O . PRO A 1 112 ? 21.593 -18.057 -6.068 1.00 50.38 112 PRO A O 1
ATOM 845 N N . THR A 1 113 ? 20.588 -19.426 -4.590 1.00 57.59 113 THR A N 1
ATOM 846 C CA . THR A 1 113 ? 20.119 -18.369 -3.698 1.00 57.59 113 THR A CA 1
ATOM 847 C C . THR A 1 113 ? 21.306 -17.825 -2.895 1.00 57.59 113 THR A C 1
ATOM 849 O O . THR A 1 113 ? 21.883 -18.561 -2.095 1.00 57.59 113 THR A O 1
ATOM 852 N N . VAL A 1 114 ? 21.691 -16.564 -3.087 1.00 66.81 114 VAL A N 1
ATOM 853 C CA . VAL A 1 114 ? 22.750 -15.908 -2.307 1.00 66.81 114 VAL A CA 1
ATOM 854 C C . VAL A 1 114 ? 22.152 -15.386 -0.998 1.00 66.81 114 VAL A C 1
ATOM 856 O O . VAL A 1 114 ? 21.073 -14.794 -0.978 1.00 66.81 114 VAL A O 1
ATOM 859 N N . LYS A 1 115 ? 22.832 -15.620 0.126 1.00 75.69 115 LYS A N 1
ATOM 860 C CA . LYS A 1 115 ? 22.430 -15.051 1.417 1.00 75.69 115 LYS A CA 1
ATOM 861 C C . LYS A 1 115 ? 22.749 -13.552 1.414 1.00 75.69 115 LYS A C 1
ATOM 863 O O . LYS A 1 115 ? 23.904 -13.190 1.214 1.00 75.69 115 LYS A O 1
ATOM 868 N N . GLY A 1 116 ? 21.731 -12.720 1.601 1.00 77.75 116 GLY A N 1
ATOM 869 C CA . GLY A 1 116 ? 21.872 -11.277 1.773 1.00 77.75 116 GLY A CA 1
ATOM 870 C C . GLY A 1 116 ? 22.094 -10.887 3.234 1.00 77.75 116 GLY A C 1
ATOM 871 O O . GLY A 1 116 ? 22.239 -11.746 4.112 1.00 77.75 116 GLY A O 1
ATOM 872 N N . GLY A 1 117 ? 22.109 -9.581 3.474 1.00 81.88 117 GLY A N 1
ATOM 873 C CA . GLY A 1 117 ? 22.271 -8.965 4.786 1.00 81.88 117 GLY A CA 1
ATOM 874 C C . GLY A 1 117 ? 21.010 -8.983 5.650 1.00 81.88 117 GLY A C 1
ATOM 875 O O . GLY A 1 117 ? 20.158 -9.864 5.547 1.00 81.88 117 GLY A O 1
ATOM 876 N N . THR A 1 118 ? 20.898 -8.019 6.560 1.00 80.00 118 THR A N 1
ATOM 877 C CA . THR A 1 118 ? 19.774 -7.873 7.492 1.00 80.00 118 THR A CA 1
ATOM 878 C C . THR A 1 118 ? 19.014 -6.581 7.224 1.00 80.00 118 THR A C 1
ATOM 880 O O . THR A 1 118 ? 19.605 -5.506 7.169 1.00 80.00 118 THR A O 1
ATOM 883 N N . VAL A 1 119 ? 17.691 -6.677 7.134 1.00 79.00 119 VAL A N 1
ATOM 884 C CA . VAL A 1 119 ? 16.782 -5.531 7.051 1.00 79.00 119 VAL A CA 1
ATOM 885 C C . VAL A 1 119 ? 16.006 -5.445 8.355 1.00 79.00 119 VAL A C 1
ATOM 887 O O . VAL A 1 119 ? 15.277 -6.370 8.717 1.00 79.00 119 VAL A O 1
ATOM 890 N N . THR A 1 120 ? 16.190 -4.350 9.086 1.00 80.75 120 THR A N 1
ATOM 891 C CA . THR A 1 120 ? 15.550 -4.112 10.380 1.00 80.75 120 THR A CA 1
ATOM 892 C C . THR A 1 120 ? 14.409 -3.117 10.229 1.00 80.75 120 THR A C 1
ATOM 894 O O . THR A 1 120 ? 14.624 -1.986 9.806 1.00 80.75 120 THR A O 1
ATOM 897 N N . TYR A 1 121 ? 13.205 -3.515 10.624 1.00 79.50 121 TYR A N 1
ATOM 898 C CA . TYR A 1 121 ? 12.065 -2.620 10.787 1.00 79.50 121 TYR A CA 1
ATOM 899 C C . TYR A 1 121 ? 11.970 -2.181 12.241 1.00 79.50 121 TYR A C 1
ATOM 901 O O . TYR A 1 121 ? 11.851 -3.030 13.125 1.00 79.50 121 TYR A O 1
ATOM 909 N N . ILE A 1 122 ? 12.010 -0.879 12.498 1.00 83.19 122 ILE A N 1
ATOM 910 C CA . ILE A 1 122 ? 11.876 -0.306 13.838 1.00 83.19 122 ILE A CA 1
ATOM 911 C C . ILE A 1 122 ? 10.531 0.402 13.911 1.00 83.19 122 ILE A C 1
ATOM 913 O O . ILE A 1 122 ? 10.341 1.419 13.255 1.00 83.19 122 ILE A O 1
ATOM 917 N N . SER A 1 123 ? 9.596 -0.133 14.693 1.00 82.31 123 SER A N 1
ATOM 918 C CA . SER A 1 123 ? 8.274 0.458 14.912 1.00 82.31 123 SER A CA 1
ATOM 919 C C . SER A 1 123 ? 8.192 1.109 16.291 1.00 82.31 123 SER A C 1
ATOM 921 O O . SER A 1 123 ? 8.462 0.428 17.277 1.00 82.31 123 SER A O 1
ATOM 923 N N . ASN A 1 124 ? 7.747 2.358 16.386 1.00 84.75 124 ASN A N 1
ATOM 924 C CA . ASN A 1 124 ? 7.404 3.018 17.642 1.00 84.75 124 ASN A CA 1
ATOM 925 C C . ASN A 1 124 ? 5.890 3.226 17.735 1.00 84.75 124 ASN A C 1
ATOM 927 O O . ASN A 1 124 ? 5.277 3.649 16.758 1.00 84.75 124 ASN A O 1
ATOM 931 N N . VAL A 1 125 ? 5.294 2.978 18.902 1.00 86.38 125 VAL A N 1
ATOM 932 C CA . VAL A 1 125 ? 3.873 3.244 19.178 1.00 86.38 125 VAL A CA 1
ATOM 933 C C . VAL A 1 125 ? 3.754 4.189 20.369 1.00 86.38 125 VAL A C 1
ATOM 935 O O . VAL A 1 125 ? 4.122 3.835 21.489 1.00 86.38 125 VAL A O 1
ATOM 938 N N . THR A 1 126 ? 3.195 5.376 20.133 1.00 88.25 126 THR A N 1
ATOM 939 C CA . THR A 1 126 ? 2.989 6.425 21.139 1.00 88.25 126 THR A CA 1
ATOM 940 C C . THR A 1 126 ? 1.503 6.739 21.282 1.00 88.25 126 THR A C 1
ATOM 942 O O . THR A 1 126 ? 0.878 7.236 20.350 1.00 88.25 126 THR A O 1
ATOM 945 N N . ASP A 1 127 ? 0.933 6.484 22.458 1.00 89.69 127 ASP A N 1
ATOM 946 C CA . ASP A 1 127 ? -0.387 7.003 22.835 1.00 89.69 127 ASP A CA 1
ATOM 947 C C . ASP A 1 127 ? -0.208 8.451 23.320 1.00 89.69 127 ASP A C 1
ATOM 949 O O . ASP A 1 127 ? 0.561 8.691 24.252 1.00 89.69 127 ASP A O 1
ATOM 953 N N . THR A 1 128 ? -0.871 9.420 22.681 1.00 92.06 128 THR A N 1
ATOM 954 C CA . THR A 1 128 ? -0.695 10.846 23.022 1.00 92.06 128 THR A CA 1
ATOM 955 C C . THR A 1 128 ? -1.404 11.239 24.321 1.00 92.06 128 THR A C 1
ATOM 957 O O . THR A 1 128 ? -1.230 12.353 24.810 1.00 92.06 128 THR A O 1
ATOM 960 N N . GLY A 1 129 ? -2.220 10.341 24.884 1.00 92.88 129 GLY A N 1
ATOM 961 C CA . GLY A 1 129 ? -3.090 10.610 26.027 1.00 92.88 129 GLY A CA 1
ATOM 962 C C . GLY A 1 129 ? -4.422 11.264 25.649 1.00 92.88 129 GLY A C 1
ATOM 963 O O . GLY A 1 129 ? -5.341 11.279 26.467 1.00 92.88 129 GLY A O 1
ATOM 964 N N . GLU A 1 130 ? -4.586 11.739 24.412 1.00 96.06 130 GLU A N 1
ATOM 965 C CA . GLU A 1 130 ? -5.836 12.360 23.968 1.00 96.06 130 GLU A CA 1
ATOM 966 C C . GLU A 1 130 ? -6.938 11.315 23.752 1.00 96.06 130 GLU A C 1
ATOM 968 O O . GLU A 1 130 ? -6.700 10.194 23.280 1.00 96.06 130 GLU A O 1
ATOM 973 N N . ARG A 1 131 ? -8.169 11.683 24.119 1.00 96.69 131 ARG A N 1
ATOM 974 C CA . ARG A 1 131 ? -9.353 10.820 24.065 1.00 96.69 131 ARG A CA 1
ATOM 975 C C . ARG A 1 131 ? -10.528 11.577 23.459 1.00 96.69 131 ARG A C 1
ATOM 977 O O . ARG A 1 131 ? -10.732 12.743 23.787 1.00 96.69 131 ARG A O 1
ATOM 984 N N . LYS A 1 132 ? -11.335 10.911 22.631 1.00 96.56 132 LYS A N 1
ATOM 985 C CA . LYS A 1 132 ? -12.610 11.460 22.134 1.00 96.56 132 LYS A CA 1
ATOM 986 C C . LYS A 1 132 ? -13.660 10.364 21.968 1.00 96.56 132 LYS A C 1
ATOM 988 O O . LYS A 1 132 ? -13.312 9.194 21.846 1.00 96.56 132 LYS A O 1
ATOM 993 N N . GLN A 1 133 ? -14.940 10.729 21.968 1.00 96.19 133 GLN A N 1
ATOM 994 C CA . GLN A 1 133 ? -16.023 9.784 21.680 1.00 96.19 133 GLN A CA 1
ATOM 995 C C . GLN A 1 133 ? -16.204 9.635 20.165 1.00 96.19 133 GLN A C 1
ATOM 997 O O . GLN A 1 133 ? -16.358 10.629 19.460 1.00 96.19 133 GLN A O 1
ATOM 1002 N N . MET A 1 134 ? -16.201 8.400 19.666 1.00 94.25 134 MET A N 1
ATOM 1003 C CA . MET A 1 134 ? -16.521 8.059 18.277 1.00 94.25 134 MET A CA 1
ATOM 1004 C C . MET A 1 134 ? -17.362 6.786 18.265 1.00 94.25 134 MET A C 1
ATOM 1006 O O . MET A 1 134 ? -17.004 5.808 18.915 1.00 94.25 134 MET A O 1
ATOM 1010 N N . PHE A 1 135 ? -18.485 6.793 17.545 1.00 92.56 135 PHE A N 1
ATOM 1011 C CA . PHE A 1 135 ? -19.393 5.638 17.450 1.00 92.56 135 PHE A CA 1
ATOM 1012 C C . PHE A 1 135 ? -19.799 5.043 18.817 1.00 92.56 135 PHE A C 1
ATOM 1014 O O . PHE A 1 135 ? -19.953 3.833 18.965 1.00 92.56 135 PHE A O 1
ATOM 1021 N N . GLY A 1 136 ? -19.952 5.899 19.835 1.00 90.00 136 GLY A N 1
ATOM 1022 C CA . GLY A 1 136 ? -20.311 5.490 21.198 1.00 90.00 136 GLY A CA 1
ATOM 1023 C C . GLY A 1 136 ? -19.190 4.800 21.984 1.00 90.00 136 GLY A C 1
ATOM 1024 O O . GLY A 1 136 ? -19.469 4.175 23.006 1.00 90.00 136 GLY A O 1
ATOM 1025 N N . MET A 1 137 ? -17.943 4.886 21.517 1.00 90.56 137 MET A N 1
ATOM 1026 C CA . MET A 1 137 ? -16.764 4.345 22.193 1.00 90.56 137 MET A CA 1
ATOM 1027 C C . MET A 1 137 ? -15.699 5.419 22.396 1.00 90.56 137 MET A C 1
ATOM 1029 O O . MET A 1 137 ? -15.584 6.381 21.634 1.00 90.56 137 MET A O 1
ATOM 1033 N N . THR A 1 138 ? -14.867 5.211 23.412 1.00 94.56 138 THR A N 1
ATOM 1034 C CA . THR A 1 138 ? -13.707 6.060 23.682 1.00 94.56 138 THR A CA 1
ATOM 1035 C C . THR A 1 138 ? -12.572 5.711 22.723 1.00 94.56 138 THR A C 1
ATOM 1037 O O . THR A 1 138 ? -11.942 4.663 22.858 1.00 94.56 138 THR A O 1
ATOM 1040 N N . ALA A 1 139 ? -12.289 6.604 21.778 1.00 95.31 139 ALA A N 1
ATOM 1041 C CA . ALA A 1 139 ? -11.139 6.521 20.890 1.00 95.31 139 ALA A CA 1
ATOM 1042 C C . ALA A 1 139 ? -9.898 7.169 21.527 1.00 95.31 139 ALA A C 1
ATOM 1044 O O . ALA A 1 139 ? -9.993 8.219 22.169 1.00 95.31 139 ALA A O 1
ATOM 1045 N N . ARG A 1 140 ? -8.736 6.549 21.325 1.00 94.88 140 ARG A N 1
ATOM 1046 C CA . ARG A 1 140 ? -7.401 6.987 21.744 1.00 94.88 140 ARG A CA 1
ATOM 1047 C C . ARG A 1 140 ? -6.649 7.528 20.535 1.00 94.88 140 ARG A C 1
ATOM 1049 O O . ARG A 1 140 ? -6.667 6.900 19.477 1.00 94.88 140 ARG A O 1
ATOM 1056 N N . HIS A 1 141 ? -5.991 8.668 20.690 1.00 94.81 141 HIS A N 1
ATOM 1057 C CA . HIS A 1 141 ? -5.092 9.182 19.664 1.00 94.81 141 HIS A CA 1
ATOM 1058 C C . HIS A 1 141 ? -3.734 8.492 19.798 1.00 94.81 141 HIS A C 1
ATOM 1060 O O . HIS A 1 141 ? -3.084 8.547 20.847 1.00 94.81 141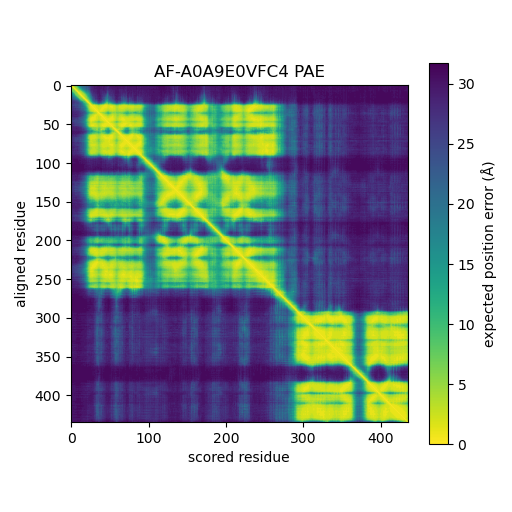 HIS A O 1
ATOM 1066 N N . ILE A 1 142 ? -3.333 7.794 18.742 1.00 91.06 142 ILE A N 1
ATOM 1067 C CA . ILE A 1 142 ? -2.085 7.042 18.701 1.00 91.06 142 ILE A CA 1
ATOM 1068 C C . ILE A 1 142 ? -1.303 7.481 17.476 1.00 91.06 142 ILE A C 1
ATOM 1070 O O . ILE A 1 142 ? -1.831 7.541 16.364 1.00 91.06 142 ILE A O 1
ATOM 1074 N N . ARG A 1 143 ? -0.018 7.739 17.698 1.00 90.50 143 ARG A N 1
ATOM 1075 C CA . ARG A 1 143 ? 0.968 7.963 16.652 1.00 90.50 143 ARG A CA 1
ATOM 1076 C C . ARG A 1 143 ? 1.906 6.781 16.585 1.00 90.50 143 ARG A C 1
ATOM 1078 O O . ARG A 1 143 ? 2.443 6.357 17.611 1.00 90.50 143 ARG A O 1
ATOM 1085 N N . THR A 1 144 ? 2.128 6.264 15.386 1.00 86.75 144 THR A N 1
ATOM 1086 C CA . THR A 1 144 ? 3.123 5.221 15.167 1.00 86.75 144 THR A CA 1
ATOM 1087 C C . THR A 1 144 ? 4.086 5.613 14.072 1.00 86.75 144 THR A C 1
ATOM 1089 O O . THR A 1 144 ? 3.656 6.054 13.010 1.00 86.75 144 THR A O 1
ATOM 1092 N N . SER A 1 145 ? 5.369 5.377 14.301 1.00 87.50 145 SER A N 1
ATOM 1093 C CA . SER A 1 145 ? 6.393 5.503 13.271 1.00 87.50 145 SER A CA 1
ATOM 1094 C C . SER A 1 145 ? 6.975 4.128 12.968 1.00 87.50 145 SER A C 1
ATOM 1096 O O . SER A 1 145 ? 7.111 3.296 13.860 1.00 87.50 145 SER A O 1
ATOM 1098 N N . MET A 1 146 ? 7.308 3.860 11.713 1.00 84.50 146 MET A N 1
ATOM 1099 C CA . MET A 1 146 ? 8.099 2.709 11.300 1.00 84.50 146 MET A CA 1
ATOM 1100 C C . MET A 1 146 ? 9.242 3.194 10.420 1.00 84.50 146 MET A C 1
ATOM 1102 O O . MET A 1 146 ? 9.000 3.887 9.438 1.00 84.50 146 MET A O 1
ATOM 1106 N N . THR A 1 147 ? 10.469 2.782 10.714 1.00 85.88 147 THR A N 1
ATOM 1107 C CA . THR A 1 147 ? 11.621 2.957 9.822 1.00 85.88 147 THR A CA 1
ATOM 1108 C C . THR A 1 147 ? 12.159 1.608 9.365 1.00 85.88 147 THR A C 1
ATOM 1110 O O . THR A 1 147 ? 12.062 0.613 10.083 1.00 85.88 147 THR A O 1
ATOM 1113 N N . MET A 1 148 ? 12.709 1.568 8.155 1.00 83.25 148 MET A N 1
ATOM 1114 C CA . MET A 1 148 ? 13.407 0.420 7.588 1.00 83.25 148 MET A CA 1
ATOM 1115 C C . MET A 1 148 ? 14.887 0.755 7.430 1.00 83.25 148 MET A C 1
ATOM 1117 O O . MET A 1 148 ? 15.238 1.716 6.749 1.00 83.25 148 MET A O 1
ATOM 1121 N N . GLU A 1 149 ? 15.737 -0.061 8.043 1.00 82.75 149 GLU A N 1
ATOM 1122 C CA . GLU A 1 149 ? 17.190 0.066 8.015 1.00 82.75 149 GLU A CA 1
ATOM 1123 C C . GLU A 1 149 ? 17.795 -1.190 7.390 1.00 82.75 149 GLU A C 1
ATOM 1125 O O . GLU A 1 149 ? 17.691 -2.290 7.937 1.00 82.75 149 GLU A O 1
ATOM 1130 N N . ALA A 1 150 ? 18.420 -1.031 6.228 1.00 82.50 150 ALA A N 1
ATOM 1131 C CA . ALA A 1 150 ? 19.115 -2.100 5.528 1.00 82.50 150 ALA A CA 1
ATOM 1132 C C . ALA A 1 150 ? 20.606 -2.113 5.892 1.00 82.50 150 ALA A C 1
ATOM 1134 O O . ALA A 1 150 ? 21.256 -1.065 5.902 1.00 82.50 150 ALA A O 1
ATOM 1135 N N . SER A 1 151 ? 21.170 -3.292 6.169 1.00 80.56 151 SER A N 1
ATOM 1136 C CA . SER A 1 151 ? 22.619 -3.438 6.327 1.00 80.56 151 SER A CA 1
ATOM 1137 C C . SER A 1 151 ? 23.350 -3.266 4.983 1.00 80.56 151 SER A C 1
ATOM 1139 O O . SER A 1 151 ? 22.743 -3.441 3.926 1.00 80.56 151 SER A O 1
ATOM 1141 N N . PRO A 1 152 ? 24.656 -2.937 4.972 1.00 82.19 152 PRO A N 1
ATOM 1142 C CA . PRO A 1 152 ? 25.393 -2.690 3.724 1.00 82.19 152 PRO A CA 1
ATOM 1143 C C . PRO A 1 152 ? 25.398 -3.866 2.731 1.00 82.19 152 PRO A C 1
ATOM 1145 O O . PRO A 1 152 ? 25.479 -3.659 1.518 1.00 82.19 152 PRO A O 1
ATOM 1148 N N . ASP A 1 153 ? 25.315 -5.089 3.254 1.00 79.94 153 ASP A N 1
ATOM 1149 C CA . ASP A 1 153 ? 25.240 -6.363 2.536 1.00 79.94 153 ASP A CA 1
ATOM 1150 C C . ASP A 1 153 ? 23.800 -6.807 2.217 1.00 79.94 153 ASP A C 1
ATOM 1152 O O . ASP A 1 153 ? 23.605 -7.849 1.590 1.00 79.94 153 ASP A O 1
ATOM 1156 N N . ALA A 1 154 ? 22.786 -6.035 2.625 1.00 79.62 154 ALA A N 1
ATOM 1157 C CA . ALA A 1 154 ? 21.400 -6.303 2.271 1.00 79.62 154 ALA A CA 1
ATOM 1158 C C . ALA A 1 154 ? 21.148 -6.045 0.779 1.00 79.62 154 ALA A C 1
ATOM 1160 O O . ALA A 1 154 ? 21.647 -5.090 0.171 1.00 79.62 154 ALA A O 1
ATOM 1161 N N . CYS A 1 155 ? 20.340 -6.911 0.190 1.00 75.12 155 CYS A N 1
ATOM 1162 C CA . CYS A 1 155 ? 19.914 -6.830 -1.195 1.00 75.12 155 CYS A CA 1
ATOM 1163 C C . CYS A 1 155 ? 18.817 -5.786 -1.392 1.00 75.12 155 CYS A C 1
ATOM 1165 O O . CYS A 1 155 ? 18.811 -5.084 -2.404 1.00 75.12 155 CYS A O 1
ATOM 1167 N N . MET A 1 156 ? 17.939 -5.616 -0.406 1.00 70.62 156 MET A N 1
ATOM 1168 C CA . MET A 1 156 ? 17.031 -4.479 -0.328 1.00 70.62 156 MET A CA 1
ATOM 1169 C C . MET A 1 156 ? 17.774 -3.274 0.248 1.00 70.62 156 MET A C 1
ATOM 1171 O O . MET A 1 156 ? 18.050 -3.226 1.440 1.00 70.62 156 MET A O 1
ATOM 1175 N N . LYS A 1 157 ? 18.069 -2.281 -0.596 1.00 69.62 157 LYS A N 1
ATOM 1176 C CA . LYS A 1 157 ? 18.761 -1.038 -0.201 1.00 69.62 157 LYS A CA 1
ATOM 1177 C C . LYS A 1 157 ? 17.830 0.161 -0.008 1.00 69.62 157 LYS A C 1
ATOM 1179 O O . LYS A 1 157 ? 18.269 1.301 -0.092 1.00 69.62 157 LYS A O 1
ATOM 1184 N N . SER A 1 158 ? 16.543 -0.085 0.202 1.00 67.69 158 SER A N 1
ATOM 1185 C CA . SER A 1 158 ? 15.555 0.983 0.323 1.00 67.69 158 SER A CA 1
ATOM 1186 C C . SER A 1 158 ? 15.562 1.586 1.728 1.00 67.69 158 SER A C 1
ATOM 1188 O O . SER A 1 158 ? 15.623 0.872 2.727 1.00 67.69 158 SER A O 1
ATOM 1190 N N . ASP A 1 159 ? 15.453 2.906 1.804 1.00 72.62 159 ASP A N 1
ATOM 1191 C CA . ASP A 1 159 ? 15.065 3.627 3.004 1.00 72.62 159 ASP A CA 1
ATOM 1192 C C . ASP A 1 159 ? 13.544 3.801 2.970 1.00 72.62 159 ASP A C 1
ATOM 1194 O O . ASP A 1 159 ? 12.963 4.251 1.983 1.00 72.62 159 ASP A O 1
ATOM 1198 N N . MET A 1 160 ? 12.860 3.373 4.023 1.00 79.88 160 MET A N 1
ATOM 1199 C CA . MET A 1 160 ? 11.414 3.537 4.122 1.00 79.88 160 MET A CA 1
ATOM 1200 C C . MET A 1 160 ? 11.074 4.047 5.505 1.00 79.88 160 MET A C 1
ATOM 1202 O O . MET A 1 160 ? 11.530 3.511 6.513 1.00 79.88 160 MET A O 1
ATOM 1206 N N . LYS A 1 161 ? 10.247 5.080 5.540 1.00 85.44 161 LYS A N 1
ATOM 1207 C CA . LYS A 1 161 ? 9.691 5.661 6.745 1.00 85.44 161 LYS A CA 1
ATOM 1208 C C . LYS A 1 161 ? 8.181 5.731 6.587 1.00 85.44 161 LYS A C 1
ATOM 1210 O O . LYS A 1 161 ? 7.684 6.276 5.611 1.00 85.44 161 LYS A O 1
ATOM 1215 N N . VAL A 1 162 ? 7.449 5.184 7.541 1.00 86.75 162 VAL A N 1
ATOM 1216 C CA . VAL A 1 162 ? 5.993 5.280 7.601 1.00 86.75 162 VAL A CA 1
ATOM 1217 C C . VAL A 1 162 ? 5.630 5.981 8.888 1.00 86.75 162 VAL A C 1
ATOM 1219 O O . VAL A 1 162 ? 5.997 5.526 9.963 1.00 86.75 162 VAL A O 1
ATOM 1222 N N . GLU A 1 163 ? 4.916 7.085 8.778 1.00 90.00 163 GLU A N 1
ATOM 1223 C CA . GLU A 1 163 ? 4.333 7.787 9.913 1.00 90.00 163 GLU A CA 1
ATOM 1224 C C . GLU A 1 163 ? 2.827 7.595 9.865 1.00 90.00 163 GLU A C 1
ATOM 1226 O O . GLU A 1 163 ? 2.212 7.668 8.805 1.00 90.00 163 GLU A O 1
ATOM 1231 N N . THR A 1 164 ? 2.227 7.309 11.004 1.00 90.06 164 THR A N 1
ATOM 1232 C CA . THR A 1 164 ? 0.797 7.059 11.129 1.00 90.06 164 THR A CA 1
ATOM 1233 C C . THR A 1 164 ? 0.269 7.865 12.294 1.00 90.06 164 THR A C 1
ATOM 1235 O O . THR A 1 164 ? 0.800 7.784 13.398 1.00 90.06 164 THR A O 1
ATOM 1238 N N . ASP A 1 165 ? -0.791 8.617 12.049 1.00 92.25 165 ASP A N 1
ATOM 1239 C CA . ASP A 1 165 ? -1.506 9.402 13.048 1.00 92.25 165 ASP A CA 1
ATOM 1240 C C . ASP A 1 165 ? -2.987 9.028 12.937 1.00 92.25 165 ASP A C 1
ATOM 1242 O O . ASP A 1 165 ? -3.564 9.059 11.845 1.00 92.25 165 ASP A O 1
ATOM 1246 N N . GLY A 1 166 ? -3.588 8.568 14.032 1.00 94.25 166 GLY A N 1
ATOM 1247 C CA . GLY A 1 166 ? -4.955 8.077 13.978 1.00 94.25 166 GLY A CA 1
ATOM 1248 C C . GLY A 1 166 ? -5.659 7.952 15.319 1.00 94.25 166 GLY A C 1
ATOM 1249 O O . GLY A 1 166 ? -5.064 7.983 16.396 1.00 94.25 166 GLY A O 1
ATOM 1250 N N . TRP A 1 167 ? -6.970 7.775 15.220 1.00 94.50 167 TRP A N 1
ATOM 1251 C CA . TRP A 1 167 ? -7.891 7.537 16.316 1.00 94.50 167 TRP A CA 1
ATOM 1252 C C . TRP A 1 167 ? -8.311 6.074 16.330 1.00 94.50 167 TRP A C 1
ATOM 1254 O O . TRP A 1 167 ? -8.907 5.576 15.371 1.00 94.50 167 TRP A O 1
ATOM 1264 N N . TYR A 1 168 ? -8.029 5.407 17.444 1.00 92.50 168 TYR A N 1
ATOM 1265 C CA . TYR A 1 168 ? -8.208 3.972 17.603 1.00 92.50 168 TYR A CA 1
ATOM 1266 C C . TYR A 1 168 ? -9.123 3.646 18.770 1.00 92.50 168 TYR A C 1
ATOM 1268 O O . TYR A 1 168 ? -9.082 4.305 19.803 1.00 92.50 168 TYR A O 1
ATOM 1276 N N . ILE A 1 169 ? -9.913 2.593 18.635 1.00 91.94 169 ILE A N 1
ATOM 1277 C CA . ILE A 1 169 ? -10.739 2.048 19.714 1.00 91.94 169 ILE A CA 1
ATOM 1278 C C . ILE A 1 169 ? -10.251 0.662 20.102 1.00 91.94 169 ILE A C 1
ATOM 1280 O O . ILE A 1 169 ? -9.731 -0.090 19.278 1.00 91.94 169 ILE A O 1
ATOM 1284 N N . ASP A 1 170 ? -10.472 0.296 21.354 1.00 87.50 170 ASP A N 1
ATOM 1285 C CA . ASP A 1 170 ? -10.246 -1.067 21.811 1.00 87.50 170 ASP A CA 1
ATOM 1286 C C . ASP A 1 170 ? -11.551 -1.855 21.652 1.00 87.50 170 ASP A C 1
ATOM 1288 O O . ASP A 1 170 ? -12.533 -1.613 22.355 1.00 87.50 170 ASP A O 1
ATOM 1292 N N . LEU A 1 171 ? -11.573 -2.786 20.697 1.00 85.38 171 LEU A N 1
ATOM 1293 C CA . LEU A 1 171 ? -12.677 -3.726 20.528 1.00 85.38 171 LEU A CA 1
ATOM 1294 C C . LEU A 1 171 ? -12.499 -4.854 21.559 1.00 85.38 171 LEU A C 1
ATOM 1296 O O . LEU A 1 171 ? -11.505 -5.574 21.469 1.00 85.38 171 LEU A O 1
ATOM 1300 N N . PRO A 1 172 ? -13.417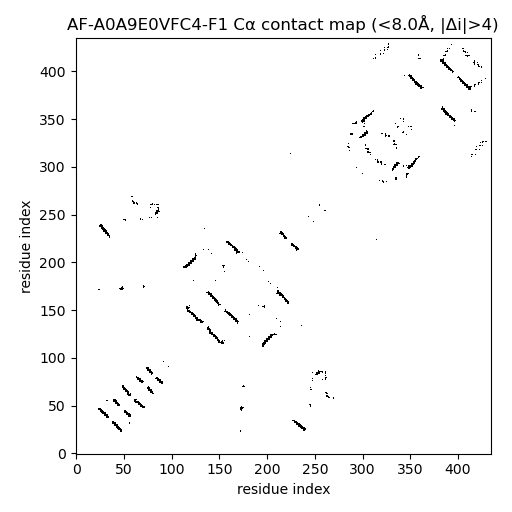 -5.036 22.530 1.00 74.00 172 PRO A N 1
ATOM 1301 C CA . PRO A 1 172 ? -13.176 -5.875 23.710 1.00 74.00 172 PRO A CA 1
ATOM 1302 C C . PRO A 1 172 ? -12.754 -7.318 23.407 1.00 74.00 172 PRO A C 1
ATOM 1304 O O . PRO A 1 172 ? -11.972 -7.903 24.150 1.00 74.00 172 PRO A O 1
ATOM 1307 N N . GLU A 1 173 ? -13.261 -7.886 22.312 1.00 72.50 173 GLU A N 1
ATOM 1308 C CA . GLU A 1 173 ? -13.035 -9.286 21.936 1.00 72.50 173 GLU A CA 1
ATOM 1309 C C . GLU A 1 173 ? -12.025 -9.458 20.801 1.00 72.50 173 GLU A C 1
ATOM 1311 O O . GLU A 1 173 ? -11.472 -10.545 20.625 1.00 72.50 173 GLU A O 1
ATOM 1316 N N . PHE A 1 174 ? -11.744 -8.388 20.055 1.00 74.88 174 PHE A N 1
ATOM 1317 C CA . PHE A 1 174 ? -10.745 -8.424 19.000 1.00 74.88 174 PHE A CA 1
ATOM 1318 C C . PHE A 1 174 ? -9.393 -8.030 19.576 1.00 74.88 174 PHE A C 1
ATOM 1320 O O . PHE A 1 174 ? -9.012 -6.862 19.639 1.00 74.88 174 PHE A O 1
ATOM 1327 N N . SER A 1 175 ? -8.646 -9.050 19.981 1.00 65.81 175 SER A N 1
ATOM 1328 C CA . SER A 1 175 ? -7.214 -8.933 20.205 1.00 65.81 175 SER A CA 1
ATOM 1329 C C . SER A 1 175 ? -6.508 -9.850 19.220 1.00 65.81 175 SER A C 1
ATOM 1331 O O . SER A 1 175 ? -6.704 -11.063 19.230 1.00 65.81 175 SER A O 1
ATOM 1333 N N . CYS A 1 176 ? -5.710 -9.256 18.338 1.00 66.44 176 CYS A N 1
ATOM 1334 C CA . CYS A 1 176 ? -4.714 -9.994 17.583 1.00 66.44 176 CYS A CA 1
ATOM 1335 C C . CYS A 1 176 ? -3.419 -9.905 18.396 1.00 66.44 176 CYS A C 1
ATOM 1337 O O . CYS A 1 176 ? -2.803 -8.835 18.410 1.00 66.44 176 CYS A O 1
ATOM 1339 N N . PRO A 1 177 ? -3.037 -10.947 19.161 1.00 51.69 177 PRO A N 1
ATOM 1340 C CA . PRO A 1 177 ? -1.828 -10.942 19.969 1.00 51.69 177 PRO A CA 1
ATOM 1341 C C . PRO A 1 177 ? -0.622 -11.144 19.056 1.00 51.69 177 PRO A C 1
ATOM 1343 O O . PRO A 1 177 ? 0.041 -12.176 19.074 1.00 51.69 177 PRO A O 1
ATOM 1346 N N . MET A 1 178 ? -0.336 -10.149 18.232 1.00 44.94 178 MET A N 1
ATOM 1347 C CA . MET A 1 178 ? 0.990 -9.972 17.688 1.00 44.94 178 MET A CA 1
ATOM 1348 C C . MET A 1 178 ? 1.384 -8.542 17.929 1.00 44.94 178 MET A C 1
ATOM 1350 O O . MET A 1 178 ? 0.665 -7.625 17.552 1.00 44.94 178 MET A O 1
ATOM 1354 N N . THR A 1 179 ? 2.530 -8.404 18.586 1.00 39.56 179 THR A N 1
ATOM 1355 C CA . THR A 1 179 ? 3.508 -7.338 18.410 1.00 39.56 179 THR A CA 1
ATOM 1356 C C . THR A 1 179 ? 3.538 -6.997 16.927 1.00 39.56 179 THR A C 1
ATOM 1358 O O . THR A 1 179 ? 4.181 -7.685 16.134 1.00 39.56 179 THR A O 1
ATOM 1361 N N . SER A 1 180 ? 2.662 -6.077 16.538 1.00 40.00 180 SER A N 1
ATOM 1362 C CA . SER A 1 180 ? 2.159 -6.017 15.181 1.00 40.00 180 SER A CA 1
ATOM 1363 C C . SER A 1 180 ? 3.332 -5.706 14.278 1.00 40.00 180 SER A C 1
ATOM 1365 O O . SER A 1 180 ? 3.894 -4.612 14.341 1.00 40.00 180 SER A O 1
ATOM 1367 N N . ARG A 1 181 ? 3.667 -6.640 13.382 1.00 44.97 181 ARG A N 1
ATOM 1368 C CA . ARG A 1 181 ? 4.129 -6.196 12.072 1.00 44.97 181 ARG A CA 1
ATOM 1369 C C . ARG A 1 181 ? 3.106 -5.141 11.648 1.00 44.97 181 ARG A C 1
ATOM 1371 O O . ARG A 1 181 ? 1.913 -5.462 11.677 1.00 44.97 181 ARG A O 1
ATOM 1378 N N . PRO A 1 182 ? 3.512 -3.889 11.392 1.00 39.72 182 PRO A N 1
ATOM 1379 C CA . PRO A 1 182 ? 2.565 -2.872 10.948 1.00 39.72 182 PRO A CA 1
ATOM 1380 C C . PRO A 1 182 ? 1.812 -3.489 9.787 1.00 39.72 182 PRO A C 1
ATOM 1382 O O . PRO A 1 182 ? 2.494 -4.049 8.937 1.00 39.72 182 PRO A O 1
ATOM 1385 N N . GLN A 1 183 ? 0.468 -3.502 9.823 1.00 40.72 183 GLN A N 1
ATOM 1386 C CA . GLN A 1 183 ? -0.367 -4.196 8.834 1.00 40.72 183 GLN A CA 1
ATOM 1387 C C . GLN A 1 183 ? 0.238 -3.978 7.448 1.00 40.72 183 GLN A C 1
ATOM 1389 O O . GLN A 1 183 ? 0.113 -2.899 6.867 1.00 40.72 183 GLN A O 1
ATOM 1394 N N . THR A 1 184 ? 0.978 -4.977 6.967 1.00 38.59 184 THR A N 1
ATOM 1395 C CA . THR A 1 184 ? 1.773 -4.883 5.751 1.00 38.59 184 THR A CA 1
ATOM 1396 C C . THR A 1 184 ? 0.823 -5.171 4.605 1.00 38.59 184 THR A C 1
ATOM 1398 O O . THR A 1 184 ? 0.994 -6.151 3.889 1.00 38.59 184 THR A O 1
ATOM 1401 N N . THR A 1 185 ? -0.224 -4.358 4.447 1.00 33.25 185 THR A N 1
ATOM 1402 C CA . THR A 1 185 ? -1.151 -4.484 3.318 1.00 33.25 185 THR A CA 1
ATOM 1403 C C . THR A 1 185 ? -0.486 -4.166 1.987 1.00 33.25 185 THR A C 1
ATOM 1405 O O . THR A 1 185 ? -1.096 -4.420 0.960 1.00 33.25 185 THR A O 1
ATOM 1408 N N . GLN A 1 186 ? 0.759 -3.685 1.992 1.00 36.97 186 GLN A N 1
ATOM 1409 C CA . GLN A 1 186 ? 1.663 -3.607 0.848 1.00 36.97 186 GLN A CA 1
ATOM 1410 C C . GLN A 1 186 ? 3.038 -3.154 1.357 1.00 36.97 186 GLN A C 1
ATOM 1412 O O . GLN A 1 186 ? 3.478 -2.038 1.111 1.00 36.97 186 GLN A O 1
ATOM 1417 N N . MET A 1 187 ? 3.742 -4.006 2.105 1.00 38.62 187 MET A N 1
ATOM 1418 C CA . MET A 1 187 ? 5.202 -3.912 2.000 1.00 38.62 187 MET A CA 1
ATOM 1419 C C . MET A 1 187 ? 5.545 -4.607 0.691 1.00 38.62 187 MET A C 1
ATOM 1421 O O . MET A 1 187 ? 5.022 -5.706 0.475 1.00 38.62 187 MET A O 1
ATOM 1425 N N . PRO A 1 188 ? 6.349 -4.008 -0.200 1.00 31.36 188 PRO A N 1
ATOM 1426 C CA . PRO A 1 188 ? 6.769 -4.696 -1.403 1.00 31.36 188 PRO A CA 1
ATOM 1427 C C . PRO A 1 188 ? 7.515 -5.966 -0.983 1.00 31.36 188 PRO A C 1
ATOM 1429 O O . PRO A 1 188 ? 8.702 -5.952 -0.672 1.00 31.36 188 PRO A O 1
ATOM 1432 N N . ARG A 1 189 ? 6.820 -7.108 -0.999 1.00 38.12 189 ARG A N 1
ATOM 1433 C CA . ARG A 1 189 ? 7.449 -8.408 -1.229 1.00 38.12 189 ARG A CA 1
ATOM 1434 C C . ARG A 1 189 ? 7.866 -8.421 -2.700 1.00 38.12 189 ARG A C 1
ATOM 1436 O O . ARG A 1 189 ? 7.265 -9.073 -3.540 1.00 38.12 189 ARG A O 1
ATOM 1443 N N . GLY A 1 190 ? 8.858 -7.601 -3.011 1.00 33.44 190 GLY A N 1
ATOM 1444 C CA . GLY A 1 190 ? 9.418 -7.380 -4.333 1.00 33.44 190 GLY A CA 1
ATOM 1445 C C . GLY A 1 190 ? 10.672 -6.544 -4.113 1.00 33.44 190 GLY A C 1
ATOM 1446 O O . GLY A 1 190 ? 10.577 -5.359 -3.846 1.00 33.44 190 GLY A O 1
ATOM 1447 N N . ALA A 1 191 ? 11.862 -7.126 -4.086 1.00 30.55 191 ALA A N 1
ATOM 1448 C CA . ALA A 1 191 ? 12.371 -7.949 -5.165 1.00 30.55 191 ALA A CA 1
ATOM 1449 C C . ALA A 1 191 ? 13.100 -9.206 -4.666 1.00 30.55 191 ALA A C 1
ATOM 1451 O O . ALA A 1 191 ? 14.296 -9.182 -4.407 1.00 30.55 191 ALA A O 1
ATOM 1452 N N . THR A 1 192 ? 12.426 -10.357 -4.652 1.00 37.84 192 THR A N 1
ATOM 1453 C CA . THR A 1 192 ? 13.123 -11.652 -4.766 1.00 37.84 192 THR A CA 1
ATOM 1454 C C . THR A 1 192 ? 13.013 -12.173 -6.196 1.00 37.84 192 THR A C 1
ATOM 1456 O O . THR A 1 192 ? 12.670 -13.326 -6.424 1.00 37.84 192 THR A O 1
ATOM 1459 N N . GLY A 1 193 ? 13.284 -11.302 -7.172 1.00 40.06 193 GLY A N 1
ATOM 1460 C CA . GLY A 1 193 ? 13.488 -11.682 -8.574 1.00 40.06 193 GLY A CA 1
ATOM 1461 C C . GLY A 1 193 ? 14.930 -12.093 -8.893 1.00 40.06 193 GLY A C 1
ATOM 1462 O O . GLY A 1 193 ? 15.231 -12.424 -10.031 1.00 40.06 193 GLY A O 1
ATOM 1463 N N . GLY A 1 194 ? 15.837 -12.078 -7.912 1.00 46.78 194 GLY A N 1
ATOM 1464 C CA . GLY A 1 194 ? 17.270 -12.207 -8.173 1.00 46.78 194 GLY A CA 1
ATOM 1465 C C . GLY A 1 194 ? 18.018 -13.011 -7.128 1.00 46.78 194 GLY A C 1
ATOM 1466 O O . GLY A 1 194 ? 19.017 -12.522 -6.632 1.00 46.78 194 GLY A O 1
ATOM 1467 N N . GLY A 1 195 ? 17.528 -14.190 -6.734 1.00 59.19 195 GLY A N 1
ATOM 1468 C CA . GLY A 1 195 ? 18.282 -15.158 -5.920 1.00 59.19 195 GLY A CA 1
ATOM 1469 C C . GLY A 1 195 ? 18.772 -14.689 -4.540 1.00 59.19 195 GLY A C 1
ATOM 1470 O O . GLY A 1 195 ? 19.217 -15.517 -3.767 1.00 59.19 195 GLY A O 1
ATOM 1471 N N . CYS A 1 196 ? 18.697 -13.416 -4.170 1.00 71.00 196 CYS A N 1
ATOM 1472 C CA . CYS A 1 196 ? 19.183 -12.935 -2.893 1.00 71.00 196 CYS A CA 1
ATOM 1473 C C . CYS A 1 196 ? 18.085 -12.982 -1.829 1.00 71.00 196 CYS A C 1
ATOM 1475 O O . CYS A 1 196 ? 16.939 -12.620 -2.104 1.00 71.00 196 CYS A O 1
ATOM 1477 N N . ARG A 1 197 ? 18.429 -13.416 -0.612 1.00 72.56 197 ARG A N 1
ATOM 1478 C CA . ARG A 1 197 ? 17.517 -13.399 0.541 1.00 72.56 197 ARG A CA 1
ATOM 1479 C C . ARG A 1 197 ? 18.125 -12.668 1.728 1.00 72.56 197 ARG A C 1
ATOM 1481 O O . ARG A 1 197 ? 19.042 -13.192 2.356 1.00 72.56 197 ARG A O 1
ATOM 1488 N N . ASP A 1 198 ? 17.551 -11.517 2.061 1.00 72.06 198 ASP A N 1
ATOM 1489 C CA . ASP A 1 198 ? 17.858 -10.788 3.292 1.00 72.06 198 ASP A CA 1
ATOM 1490 C C . ASP A 1 198 ? 17.139 -11.396 4.501 1.00 72.06 198 ASP A C 1
ATOM 1492 O O . ASP A 1 198 ? 16.021 -11.912 4.403 1.00 72.06 198 ASP A O 1
ATOM 1496 N N . ARG A 1 199 ? 17.767 -11.296 5.673 1.00 75.69 199 ARG A N 1
ATOM 1497 C CA . ARG A 1 199 ? 17.143 -11.596 6.962 1.00 75.69 199 ARG A CA 1
ATOM 1498 C C . ARG A 1 199 ? 16.315 -10.398 7.416 1.00 75.69 199 ARG A C 1
ATOM 1500 O O . ARG A 1 199 ? 16.862 -9.329 7.653 1.00 75.69 199 ARG A O 1
ATOM 1507 N N . ILE A 1 200 ? 15.016 -10.586 7.618 1.00 73.69 200 ILE A N 1
ATOM 1508 C CA . ILE A 1 200 ? 14.144 -9.528 8.139 1.00 73.69 200 ILE A CA 1
ATOM 1509 C C . ILE A 1 200 ? 14.074 -9.613 9.668 1.00 73.69 200 ILE A C 1
ATOM 1511 O O . ILE A 1 200 ? 13.788 -10.673 10.226 1.00 73.69 200 ILE A O 1
ATOM 1515 N N . VAL A 1 201 ? 14.311 -8.493 10.346 1.00 74.88 201 VAL A N 1
ATOM 1516 C CA . VAL A 1 201 ? 14.212 -8.351 11.805 1.00 74.88 201 VAL A CA 1
ATOM 1517 C C . VAL A 1 201 ? 13.210 -7.248 12.126 1.00 74.88 201 VAL A C 1
ATOM 1519 O O . VAL A 1 201 ? 13.267 -6.171 11.549 1.00 74.88 201 VAL A O 1
ATOM 1522 N N . PHE A 1 202 ? 12.302 -7.494 13.068 1.00 74.12 202 PHE A N 1
ATOM 1523 C CA . PHE A 1 202 ? 11.367 -6.485 13.566 1.00 74.12 202 PHE A CA 1
ATOM 1524 C C . PHE A 1 202 ? 11.757 -6.096 14.990 1.00 74.12 202 PHE A C 1
ATOM 1526 O O . PHE A 1 202 ? 11.987 -6.961 15.836 1.00 74.12 202 PHE A O 1
ATOM 1533 N N . LYS A 1 203 ? 11.836 -4.796 15.252 1.00 77.44 203 LYS A N 1
ATOM 1534 C CA . LYS A 1 203 ? 12.050 -4.212 16.573 1.00 77.44 203 LYS A CA 1
ATOM 1535 C C . LYS A 1 203 ? 10.882 -3.288 16.869 1.00 77.44 203 LYS A C 1
ATOM 1537 O O . LYS A 1 203 ? 10.602 -2.383 16.092 1.00 77.44 203 LYS A O 1
ATOM 1542 N N . THR A 1 204 ? 10.234 -3.485 18.007 1.00 70.69 204 THR A N 1
ATOM 1543 C CA . THR A 1 204 ? 9.199 -2.570 18.486 1.00 70.69 204 THR A CA 1
ATOM 1544 C C . THR A 1 204 ? 9.730 -1.810 19.688 1.00 70.69 204 THR A C 1
ATOM 1546 O O . THR A 1 204 ? 10.200 -2.410 20.653 1.00 70.69 204 THR A O 1
ATOM 1549 N N . THR A 1 205 ? 9.686 -0.488 19.610 1.00 70.06 205 THR A N 1
ATOM 1550 C CA . THR A 1 205 ? 9.961 0.431 20.708 1.00 70.06 205 THR A CA 1
ATOM 1551 C C . THR A 1 205 ? 8.626 0.999 21.203 1.00 70.06 205 THR A C 1
ATOM 1553 O O . THR A 1 205 ? 7.713 1.258 20.425 1.00 70.06 205 THR A O 1
ATOM 1556 N N . GLY A 1 206 ? 8.458 1.122 22.520 1.00 61.28 206 GLY A N 1
ATOM 1557 C CA . GLY A 1 206 ? 7.173 1.506 23.123 1.00 61.28 206 GLY A CA 1
ATOM 1558 C C . GLY A 1 206 ? 6.267 0.319 23.488 1.00 61.28 206 GLY A C 1
ATOM 1559 O O . GLY A 1 206 ? 6.501 -0.820 23.092 1.00 61.28 206 GLY A O 1
ATOM 1560 N N . GLY A 1 207 ? 5.254 0.583 24.321 1.00 57.59 207 GLY A N 1
ATOM 1561 C CA . GLY A 1 207 ? 4.429 -0.436 24.996 1.00 57.59 207 GLY A CA 1
ATOM 1562 C C . GLY A 1 207 ? 2.921 -0.327 24.740 1.00 57.59 207 GLY A C 1
ATOM 1563 O O . GLY A 1 207 ? 2.128 -0.712 25.597 1.00 57.59 207 GLY A O 1
ATOM 1564 N N . GLY A 1 208 ? 2.502 0.242 23.606 1.00 61.41 208 GLY A N 1
ATOM 1565 C CA . GLY A 1 208 ? 1.093 0.545 23.329 1.00 61.41 208 GLY A CA 1
ATOM 1566 C C . GLY A 1 208 ? 0.360 -0.529 22.520 1.00 61.41 208 GLY A C 1
ATOM 1567 O O . GLY A 1 208 ? 0.864 -1.007 21.507 1.00 61.41 208 GLY A O 1
ATOM 1568 N N . LYS A 1 209 ? -0.878 -0.857 22.913 1.00 69.38 209 LYS A N 1
ATOM 1569 C CA . LYS A 1 209 ? -1.835 -1.549 22.033 1.00 69.38 209 LYS A CA 1
ATOM 1570 C C . LYS A 1 209 ? -2.376 -0.544 21.016 1.00 69.38 209 LYS A C 1
ATOM 1572 O O . LYS A 1 209 ? -2.897 0.495 21.425 1.00 69.38 209 LYS A O 1
ATOM 1577 N N . LEU A 1 210 ? -2.285 -0.856 19.724 1.00 76.88 210 LEU A N 1
ATOM 1578 C CA . LEU A 1 210 ? -2.792 0.018 18.662 1.00 76.88 210 LEU A CA 1
ATOM 1579 C C . LEU A 1 210 ? -4.330 0.074 18.663 1.00 76.88 210 LEU A C 1
ATOM 1581 O O . LEU A 1 210 ? -4.898 1.152 18.683 1.00 76.88 210 LEU A O 1
ATOM 1585 N N . GLY A 1 211 ? -5.010 -1.071 18.743 1.00 82.88 211 GLY A N 1
ATOM 1586 C CA . GLY A 1 211 ? -6.475 -1.135 18.653 1.00 82.88 211 GLY A CA 1
ATOM 1587 C C . GLY A 1 211 ? -6.979 -1.112 17.205 1.00 82.88 211 GLY A C 1
ATOM 1588 O O . GLY A 1 211 ? -6.222 -1.355 16.266 1.00 82.88 211 GLY A O 1
ATOM 1589 N N . PHE A 1 212 ? -8.275 -0.862 17.022 1.00 88.25 212 PHE A N 1
ATOM 1590 C CA . PHE A 1 212 ? -8.939 -0.783 15.720 1.00 88.25 212 PHE A CA 1
ATOM 1591 C C . PHE A 1 212 ? -9.022 0.672 15.243 1.00 88.25 212 PHE A C 1
ATOM 1593 O O . PHE A 1 212 ? -9.564 1.519 15.954 1.00 88.25 212 PHE A O 1
ATOM 1600 N N . ALA A 1 213 ? -8.504 0.963 14.048 1.00 90.50 213 ALA A N 1
ATOM 1601 C CA . ALA A 1 213 ? -8.489 2.311 13.483 1.00 90.50 213 ALA A CA 1
ATOM 1602 C C . ALA A 1 213 ? -9.896 2.755 13.062 1.00 90.50 213 ALA A C 1
ATOM 1604 O O . ALA A 1 213 ? -10.515 2.138 12.195 1.00 90.50 213 ALA A O 1
ATOM 1605 N N . LEU A 1 214 ? -10.384 3.854 13.640 1.00 92.38 214 LEU A N 1
ATOM 1606 C CA . LEU A 1 214 ? -11.597 4.523 13.170 1.00 92.38 214 LEU A CA 1
ATOM 1607 C C . LEU A 1 214 ? -11.295 5.619 12.156 1.00 92.38 214 LEU A C 1
ATOM 1609 O O . LEU A 1 214 ? -12.068 5.820 11.223 1.00 92.38 214 LEU A O 1
ATOM 1613 N N . GLN A 1 215 ? -10.182 6.314 12.353 1.00 93.62 215 GLN A N 1
ATOM 1614 C CA . GLN A 1 215 ? -9.662 7.333 11.459 1.00 93.62 215 GLN A CA 1
ATOM 1615 C C . GLN A 1 215 ? -8.142 7.250 11.506 1.00 93.62 215 GLN A C 1
ATOM 1617 O O . GLN A 1 215 ? -7.572 7.199 12.592 1.00 93.62 215 GLN A O 1
ATOM 1622 N N . GLU A 1 216 ? -7.476 7.233 10.366 1.00 90.88 216 GLU A N 1
ATOM 1623 C CA . GLU A 1 216 ? -6.027 7.074 10.302 1.00 90.88 216 GLU A CA 1
ATOM 1624 C C . GLU A 1 216 ? -5.487 7.800 9.077 1.00 90.88 216 GLU A C 1
ATOM 1626 O O . GLU A 1 216 ? -6.078 7.743 8.003 1.00 90.88 216 GLU A O 1
ATOM 1631 N N . THR A 1 217 ? -4.357 8.477 9.234 1.00 90.88 217 THR A N 1
ATOM 1632 C CA . THR A 1 217 ? -3.559 9.020 8.138 1.00 90.88 217 THR A CA 1
ATOM 1633 C C . THR A 1 217 ? -2.193 8.361 8.184 1.00 90.88 217 THR A C 1
ATOM 1635 O O . THR A 1 217 ? -1.449 8.536 9.148 1.00 90.88 217 THR A O 1
ATOM 1638 N N . ARG A 1 218 ? -1.855 7.613 7.137 1.00 87.88 218 ARG A N 1
ATOM 1639 C CA . ARG A 1 218 ? -0.539 7.013 6.928 1.00 87.88 218 ARG A CA 1
ATOM 1640 C C . ARG A 1 218 ? 0.221 7.815 5.892 1.00 87.88 218 ARG A C 1
ATOM 1642 O O . ARG A 1 218 ? -0.260 8.002 4.780 1.00 87.88 218 ARG A O 1
ATOM 1649 N N . THR A 1 219 ? 1.415 8.257 6.246 1.00 86.69 219 THR A N 1
ATOM 1650 C CA . THR A 1 219 ? 2.365 8.906 5.348 1.00 86.69 219 THR A CA 1
ATOM 1651 C C . THR A 1 219 ? 3.529 7.963 5.132 1.00 86.69 219 THR A C 1
ATOM 1653 O O . THR A 1 219 ? 4.292 7.679 6.052 1.00 86.69 219 THR A O 1
ATOM 1656 N N . PHE A 1 220 ? 3.660 7.477 3.911 1.00 83.31 220 PHE A N 1
ATOM 1657 C CA . PHE A 1 220 ? 4.756 6.631 3.482 1.00 83.31 220 PHE A CA 1
ATOM 1658 C C . PHE A 1 220 ? 5.785 7.519 2.800 1.00 83.31 220 PHE A C 1
ATOM 1660 O O . PHE A 1 220 ? 5.436 8.256 1.887 1.00 83.31 220 PHE A O 1
ATOM 1667 N N . ALA A 1 221 ? 7.033 7.460 3.235 1.00 80.25 221 ALA A N 1
ATOM 1668 C CA . ALA A 1 221 ? 8.158 8.166 2.651 1.00 80.25 221 ALA A CA 1
ATOM 1669 C C . ALA A 1 221 ? 9.264 7.160 2.314 1.00 80.25 221 ALA A C 1
ATOM 1671 O O . ALA A 1 221 ? 9.651 6.355 3.158 1.00 80.25 221 ALA A O 1
ATOM 1672 N N . SER A 1 222 ? 9.766 7.176 1.085 1.00 74.62 222 SER A N 1
ATOM 1673 C CA . SER A 1 222 ? 10.866 6.309 0.650 1.00 74.62 222 SER A CA 1
ATOM 1674 C C . SER A 1 222 ? 11.614 6.959 -0.507 1.00 74.62 222 SER A C 1
ATOM 1676 O O . SER A 1 222 ? 10.974 7.451 -1.439 1.00 74.62 222 SER A O 1
ATOM 1678 N N . GLY A 1 223 ? 12.950 7.002 -0.450 1.00 63.88 223 GLY A N 1
ATOM 1679 C CA . GLY A 1 223 ? 13.779 7.516 -1.544 1.00 63.88 223 GLY A CA 1
ATOM 1680 C C . GLY A 1 223 ? 13.398 8.919 -2.038 1.00 63.88 223 GLY A C 1
ATOM 1681 O O . GLY A 1 223 ? 13.444 9.177 -3.237 1.00 63.88 223 GLY A O 1
ATOM 1682 N N . GLY A 1 224 ? 12.958 9.809 -1.141 1.00 63.91 224 GLY A N 1
ATOM 1683 C CA . GLY A 1 224 ? 12.528 11.176 -1.474 1.00 63.91 224 GLY A CA 1
ATOM 1684 C C . GLY A 1 224 ? 11.095 11.320 -2.009 1.00 63.91 224 GLY A C 1
ATOM 1685 O O . GLY A 1 224 ? 10.635 12.445 -2.185 1.00 63.91 224 GLY A O 1
ATOM 1686 N N . MET A 1 225 ? 10.365 10.221 -2.217 1.00 65.81 225 MET A N 1
ATOM 1687 C CA . MET A 1 225 ? 8.931 10.229 -2.526 1.00 65.81 225 MET A CA 1
ATOM 1688 C C . MET A 1 225 ? 8.121 10.111 -1.237 1.00 65.81 225 MET A C 1
ATOM 1690 O O . MET A 1 225 ? 8.493 9.336 -0.355 1.00 65.81 225 MET A O 1
ATOM 1694 N N . SER A 1 226 ? 6.994 10.819 -1.141 1.00 77.75 226 SER A N 1
ATOM 1695 C CA . SER A 1 226 ? 6.000 10.580 -0.097 1.00 77.75 226 SER A CA 1
ATOM 1696 C C . SER A 1 226 ? 4.597 10.416 -0.673 1.00 77.75 226 SER A C 1
ATOM 1698 O O . SER A 1 226 ? 4.223 11.085 -1.634 1.00 77.75 226 SER A O 1
ATOM 1700 N N . PHE A 1 227 ? 3.817 9.506 -0.099 1.00 78.56 227 PHE A N 1
ATOM 1701 C CA . PHE A 1 227 ? 2.399 9.361 -0.404 1.00 78.56 227 PHE A CA 1
ATOM 1702 C C . PHE A 1 227 ? 1.596 9.210 0.880 1.00 78.56 227 PHE A C 1
ATOM 1704 O O . PHE A 1 227 ? 2.083 8.689 1.887 1.00 78.56 227 PHE A O 1
ATOM 1711 N N . THR A 1 228 ? 0.353 9.675 0.834 1.00 82.50 228 THR A N 1
ATOM 1712 C CA . THR A 1 228 ? -0.554 9.631 1.975 1.00 82.50 228 THR A CA 1
ATOM 1713 C C . THR A 1 228 ? -1.746 8.745 1.653 1.00 82.50 228 THR A C 1
ATOM 1715 O O . THR A 1 228 ? -2.368 8.865 0.596 1.00 82.50 228 THR A O 1
ATOM 1718 N N . GLN A 1 229 ? -2.068 7.866 2.592 1.00 83.75 229 GLN A N 1
ATOM 1719 C CA . GLN A 1 229 ? -3.283 7.072 2.610 1.00 83.75 229 GLN A CA 1
ATOM 1720 C C . GLN A 1 229 ? -4.088 7.482 3.840 1.00 83.75 229 GLN A C 1
ATOM 1722 O O . GLN A 1 229 ? -3.559 7.469 4.951 1.00 83.75 229 GLN A O 1
ATOM 1727 N N . THR A 1 230 ? -5.357 7.823 3.663 1.00 87.44 230 THR A N 1
ATOM 1728 C CA . THR A 1 230 ? -6.275 8.039 4.782 1.00 87.44 230 THR A CA 1
ATOM 1729 C C . THR A 1 230 ? -7.302 6.921 4.835 1.00 87.44 230 THR A C 1
ATOM 1731 O O . THR A 1 230 ? -7.767 6.445 3.805 1.00 87.44 230 THR A O 1
ATOM 1734 N N . THR A 1 231 ? -7.656 6.500 6.039 1.00 87.94 231 THR A N 1
ATOM 1735 C CA . THR A 1 231 ? -8.742 5.559 6.306 1.00 87.94 231 THR A CA 1
ATOM 1736 C C . THR A 1 231 ? -9.734 6.256 7.220 1.00 87.94 231 THR A C 1
ATOM 1738 O O . THR A 1 231 ? -9.339 6.831 8.233 1.00 87.94 231 THR A O 1
ATOM 1741 N N . GLU A 1 232 ? -11.017 6.195 6.892 1.00 92.88 232 GLU A N 1
ATOM 1742 C CA . GLU A 1 232 ? -12.090 6.765 7.701 1.00 92.88 232 GLU A CA 1
ATOM 1743 C C . GLU A 1 232 ? -13.256 5.783 7.797 1.00 92.88 232 GLU A C 1
ATOM 1745 O O . GLU A 1 232 ? -13.700 5.202 6.808 1.00 92.88 232 GLU A O 1
ATOM 1750 N N . THR A 1 233 ? -13.760 5.584 9.009 1.00 93.12 233 THR A N 1
ATOM 1751 C CA . THR A 1 233 ? -14.945 4.766 9.258 1.00 93.12 233 THR A CA 1
ATOM 1752 C C . THR A 1 233 ? -16.193 5.582 8.964 1.00 93.12 233 THR A C 1
ATOM 1754 O O . THR A 1 233 ? -16.428 6.604 9.598 1.00 93.12 233 THR A O 1
ATOM 1757 N N . LEU A 1 234 ? -16.999 5.106 8.020 1.00 92.00 234 LEU A N 1
ATOM 1758 C CA . LEU A 1 234 ? -18.270 5.710 7.627 1.00 92.00 234 LEU A CA 1
ATOM 1759 C C . LEU A 1 234 ? -19.417 5.209 8.505 1.00 92.00 234 LEU A C 1
ATOM 1761 O O . LEU A 1 234 ? -20.271 5.977 8.937 1.00 92.00 234 LEU A O 1
ATOM 1765 N N . GLU A 1 235 ? -19.432 3.904 8.774 1.00 93.44 235 GLU A N 1
ATOM 1766 C CA . GLU A 1 235 ? -20.458 3.261 9.587 1.00 93.44 235 GLU A CA 1
ATOM 1767 C C . GLU A 1 235 ? -19.827 2.283 10.562 1.00 93.44 235 GLU A C 1
ATOM 1769 O O . GLU A 1 235 ? -18.913 1.534 10.215 1.00 93.44 235 GLU A O 1
ATOM 1774 N N . PHE A 1 236 ? -20.373 2.251 11.771 1.00 93.88 236 PHE A N 1
ATOM 1775 C CA . PHE A 1 236 ? -19.994 1.308 12.808 1.00 93.88 236 PHE A CA 1
ATOM 1776 C C . PHE A 1 236 ? -21.263 0.783 13.472 1.00 93.88 236 PHE A C 1
ATOM 1778 O O . PHE A 1 236 ? -22.046 1.552 14.032 1.00 93.88 236 PHE A O 1
ATOM 1785 N N . SER A 1 237 ? -21.476 -0.528 13.419 1.00 92.25 237 SER A N 1
ATOM 1786 C CA . SER A 1 237 ? -22.679 -1.154 13.966 1.00 92.25 237 SER A CA 1
ATOM 1787 C C . SER A 1 237 ? -22.369 -2.495 14.615 1.00 92.25 237 SER A C 1
ATOM 1789 O O . SER A 1 237 ? -21.444 -3.203 14.213 1.00 92.25 237 SER A O 1
ATOM 1791 N N . LYS A 1 238 ? -23.170 -2.860 15.618 1.00 90.62 238 LYS A N 1
ATOM 1792 C CA . LYS A 1 238 ? -23.212 -4.235 16.122 1.00 90.62 238 LYS A CA 1
ATOM 1793 C C . LYS A 1 238 ? -24.077 -5.062 15.180 1.00 90.62 238 LYS A C 1
ATOM 1795 O O . LYS A 1 238 ? -25.151 -4.608 14.789 1.00 90.62 238 LYS A O 1
ATOM 1800 N N . ALA A 1 239 ? -23.638 -6.265 14.840 1.00 88.75 239 ALA A N 1
ATOM 1801 C CA . ALA A 1 239 ? -24.365 -7.130 13.917 1.00 88.75 239 ALA A CA 1
ATOM 1802 C C . ALA A 1 239 ? -24.241 -8.592 14.334 1.00 88.75 239 ALA A C 1
ATOM 1804 O O . ALA A 1 239 ? -23.189 -9.016 14.789 1.00 88.75 239 ALA A O 1
ATOM 1805 N N . THR A 1 240 ? -25.279 -9.398 14.133 1.00 90.31 240 THR A N 1
ATOM 1806 C CA . THR A 1 240 ? -25.125 -10.855 14.235 1.00 90.31 240 THR A CA 1
ATOM 1807 C C . THR A 1 240 ? -24.408 -11.345 12.984 1.00 90.31 240 THR A C 1
ATOM 1809 O O . THR A 1 240 ? -24.898 -11.136 11.878 1.00 90.31 240 THR A O 1
ATOM 1812 N N . LEU A 1 241 ? -23.240 -11.967 13.156 1.00 92.00 241 LEU A N 1
ATOM 1813 C CA . LEU A 1 241 ? -22.403 -12.424 12.048 1.00 92.00 241 LEU A CA 1
ATOM 1814 C C . LEU A 1 241 ? -22.350 -13.949 11.996 1.00 92.00 241 LEU A C 1
ATOM 1816 O O . LEU A 1 241 ? -22.052 -14.600 13.008 1.00 92.00 241 LEU A O 1
ATOM 1820 N N . ASP A 1 242 ? -22.584 -14.501 10.807 1.00 92.88 242 ASP A N 1
ATOM 1821 C CA . ASP A 1 242 ? -22.419 -15.926 10.526 1.00 92.88 242 ASP A CA 1
ATOM 1822 C C . ASP A 1 242 ? -20.941 -16.326 10.737 1.00 92.88 242 ASP A C 1
ATOM 1824 O O . ASP A 1 242 ? -20.057 -15.705 10.138 1.00 92.88 242 ASP A O 1
ATOM 1828 N N . PRO A 1 243 ? -20.632 -17.320 11.601 1.00 90.81 243 PRO A N 1
ATOM 1829 C CA . PRO A 1 243 ? -19.275 -17.850 11.735 1.00 90.81 243 PRO A CA 1
ATOM 1830 C C . PRO A 1 243 ? -18.606 -18.211 10.399 1.00 90.81 243 PRO A C 1
ATOM 1832 O O . PRO A 1 243 ? -17.400 -18.011 10.268 1.00 90.81 243 PRO A O 1
ATOM 1835 N N . ALA A 1 244 ? -19.371 -18.685 9.409 1.00 93.50 244 ALA A N 1
ATOM 1836 C CA . ALA A 1 244 ? -18.854 -19.111 8.109 1.00 93.50 244 ALA A CA 1
ATOM 1837 C C . ALA A 1 244 ? -18.189 -17.976 7.312 1.00 93.50 244 ALA A C 1
ATOM 1839 O O . ALA A 1 244 ? -17.335 -18.248 6.469 1.00 93.50 244 ALA A O 1
ATOM 1840 N N . LEU A 1 245 ? -18.505 -16.706 7.605 1.00 92.75 245 LEU A N 1
ATOM 1841 C CA . LEU A 1 245 ? -17.813 -15.559 7.002 1.00 92.75 245 LEU A CA 1
ATOM 1842 C C . LEU A 1 245 ? -16.309 -15.570 7.303 1.00 92.75 245 LEU A C 1
ATOM 1844 O O . LEU A 1 245 ? -15.527 -15.054 6.509 1.00 92.75 245 LEU A O 1
ATOM 1848 N N . PHE A 1 246 ? -15.904 -16.157 8.428 1.00 93.88 246 PHE A N 1
ATOM 1849 C CA . PHE A 1 246 ? -14.526 -16.166 8.915 1.00 93.88 246 PHE A CA 1
ATOM 1850 C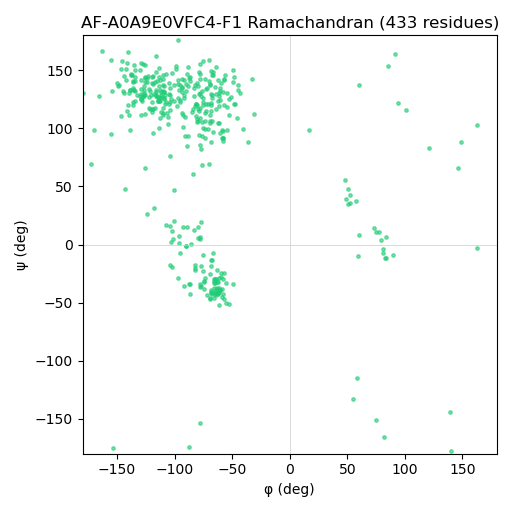 C . PHE A 1 246 ? -13.807 -17.495 8.669 1.00 93.88 246 PHE A C 1
ATOM 1852 O O . PHE A 1 246 ? -12.742 -17.721 9.250 1.00 93.88 246 PHE A O 1
ATOM 1859 N N . GLU A 1 247 ? -14.388 -18.376 7.855 1.00 92.62 247 GLU A N 1
ATOM 1860 C CA . GLU A 1 247 ? -13.830 -19.675 7.487 1.00 92.62 247 GLU A CA 1
ATOM 1861 C C . GLU A 1 247 ? -13.528 -19.741 5.989 1.00 92.62 247 GLU A C 1
ATOM 1863 O O . GLU A 1 247 ? -14.048 -18.962 5.189 1.00 92.62 247 GLU A O 1
ATOM 1868 N N . ILE A 1 248 ? -12.690 -20.705 5.601 1.00 93.06 248 ILE A N 1
ATOM 1869 C CA . ILE A 1 248 ? -12.516 -21.057 4.189 1.00 93.06 248 ILE A CA 1
ATOM 1870 C C . ILE A 1 248 ? -13.825 -21.706 3.716 1.00 93.06 248 ILE A C 1
ATOM 1872 O O . ILE A 1 248 ? -14.225 -22.724 4.290 1.00 93.06 248 ILE A O 1
ATOM 1876 N N . PRO A 1 249 ? -14.504 -21.169 2.688 1.00 91.56 249 PRO A N 1
ATOM 1877 C CA . PRO A 1 249 ? -15.761 -21.747 2.246 1.00 91.56 249 PRO A CA 1
ATOM 1878 C C . PRO A 1 249 ? -15.556 -23.142 1.642 1.00 91.56 249 PRO A C 1
ATOM 1880 O O . PRO A 1 249 ? -14.552 -23.424 0.981 1.00 91.56 249 PRO A O 1
ATOM 1883 N N . ALA A 1 250 ? -16.536 -24.024 1.841 1.00 91.62 250 ALA A N 1
ATOM 1884 C CA . ALA A 1 250 ? -16.491 -25.375 1.296 1.00 91.62 250 ALA A CA 1
ATOM 1885 C C . ALA A 1 250 ? -16.393 -25.359 -0.242 1.00 91.62 250 ALA A C 1
ATOM 1887 O O . ALA A 1 250 ? -17.060 -24.572 -0.917 1.00 91.62 250 ALA A O 1
ATOM 1888 N N . GLY A 1 251 ? -15.565 -26.249 -0.797 1.00 88.94 251 GLY A N 1
ATOM 1889 C CA . GLY A 1 251 ? -15.362 -26.382 -2.244 1.00 88.94 251 GLY A CA 1
ATOM 1890 C C . GLY A 1 251 ? -14.346 -25.411 -2.859 1.00 88.94 251 GLY A C 1
ATOM 1891 O O . GLY A 1 251 ? -14.213 -25.394 -4.080 1.00 88.94 251 GLY A O 1
ATOM 1892 N N . TYR A 1 252 ? -13.631 -24.616 -2.054 1.00 91.50 252 TYR A N 1
ATOM 1893 C CA . TYR A 1 252 ? -12.583 -23.720 -2.550 1.00 91.50 252 TYR A CA 1
ATOM 1894 C C . TYR A 1 252 ? -11.241 -24.456 -2.634 1.00 91.50 252 TYR A C 1
ATOM 1896 O O . TYR A 1 252 ? -10.922 -25.283 -1.778 1.00 91.50 252 TYR A O 1
ATOM 1904 N N . ALA A 1 253 ? -10.443 -24.140 -3.653 1.00 90.06 253 ALA A N 1
ATOM 1905 C CA . ALA A 1 253 ? -9.131 -24.743 -3.872 1.00 90.06 253 ALA A CA 1
ATOM 1906 C C . ALA A 1 253 ? -7.993 -23.866 -3.323 1.00 90.06 253 ALA A C 1
ATOM 1908 O O . ALA A 1 253 ? -7.988 -22.649 -3.509 1.00 90.06 253 ALA A O 1
ATOM 1909 N N . LEU A 1 254 ? -7.003 -24.488 -2.678 1.00 86.81 254 LEU A N 1
ATOM 1910 C CA . LEU A 1 254 ? -5.770 -23.806 -2.284 1.00 86.81 254 LEU A CA 1
ATOM 1911 C C . LEU A 1 254 ? -4.966 -23.440 -3.539 1.00 86.81 254 LEU A C 1
ATOM 1913 O O . LEU A 1 254 ? -4.698 -24.313 -4.367 1.00 86.81 254 LEU A O 1
ATOM 1917 N N . THR A 1 255 ? -4.544 -22.182 -3.654 1.00 78.12 255 THR A N 1
ATOM 1918 C CA . THR A 1 255 ? -3.579 -21.769 -4.680 1.00 78.12 255 THR A CA 1
ATOM 1919 C C . THR A 1 255 ? -2.136 -21.898 -4.186 1.00 78.12 255 THR A C 1
ATOM 1921 O O . THR A 1 255 ? -1.848 -21.692 -3.007 1.00 78.12 255 THR A O 1
ATOM 1924 N N . GLY A 1 256 ? -1.223 -22.235 -5.101 1.00 67.56 256 GLY A N 1
ATOM 1925 C CA . GLY A 1 256 ? 0.220 -22.216 -4.849 1.00 67.56 256 GLY A CA 1
ATOM 1926 C C . GLY A 1 256 ? 0.828 -20.809 -4.880 1.00 67.56 256 GLY A C 1
ATOM 1927 O O . GLY A 1 256 ? 1.910 -20.616 -4.331 1.00 67.56 256 GLY A O 1
ATOM 1928 N N . ASP A 1 257 ? 0.135 -19.838 -5.483 1.00 71.56 257 ASP A N 1
ATOM 1929 C CA . ASP A 1 257 ? 0.527 -18.428 -5.522 1.00 71.56 257 ASP A CA 1
ATOM 1930 C C . ASP A 1 257 ? -0.684 -17.536 -5.201 1.00 71.56 257 ASP A C 1
ATOM 1932 O O . ASP A 1 257 ? -1.719 -17.601 -5.867 1.00 71.56 257 ASP A O 1
ATOM 1936 N N . ALA A 1 258 ? -0.560 -16.680 -4.182 1.00 70.38 258 ALA A N 1
ATOM 1937 C CA . ALA A 1 258 ? -1.603 -15.731 -3.793 1.00 70.38 258 ALA A CA 1
ATOM 1938 C C . ALA A 1 258 ? -1.972 -14.754 -4.926 1.00 70.38 258 ALA A C 1
ATOM 1940 O O . ALA A 1 258 ? -3.102 -14.264 -4.962 1.00 70.38 258 ALA A O 1
ATOM 1941 N N . ASN A 1 259 ? -1.067 -14.511 -5.882 1.00 72.75 259 ASN A N 1
ATOM 1942 C CA . ASN A 1 259 ? -1.347 -13.707 -7.073 1.00 72.75 259 ASN A CA 1
ATOM 1943 C C . ASN A 1 259 ? -2.464 -14.309 -7.941 1.00 72.75 259 ASN A C 1
ATOM 1945 O O . ASN A 1 259 ? -3.222 -13.571 -8.574 1.00 72.75 259 ASN A O 1
ATOM 1949 N N . ASP A 1 260 ? -2.636 -15.634 -7.913 1.00 76.00 260 ASP A N 1
ATOM 1950 C CA . ASP A 1 260 ? -3.690 -16.315 -8.665 1.00 76.00 260 ASP A CA 1
ATOM 1951 C C . ASP A 1 260 ? -5.093 -15.992 -8.144 1.00 76.00 260 ASP A C 1
ATOM 1953 O O . ASP A 1 260 ? -6.072 -16.265 -8.838 1.00 76.00 260 ASP A O 1
ATOM 1957 N N . LEU A 1 261 ? -5.233 -15.382 -6.963 1.00 77.19 261 LEU A N 1
ATOM 1958 C CA . LEU A 1 261 ? -6.531 -14.963 -6.428 1.00 77.19 261 LEU A CA 1
ATOM 1959 C C . LEU A 1 261 ? -7.083 -13.720 -7.125 1.00 77.19 261 LEU A C 1
ATOM 1961 O O . LEU A 1 261 ? -8.297 -13.595 -7.291 1.00 77.19 261 LEU A O 1
ATOM 1965 N N . TYR A 1 262 ? -6.204 -12.833 -7.579 1.00 77.56 262 TYR A N 1
ATOM 1966 C CA . TYR A 1 262 ? -6.585 -11.535 -8.115 1.00 77.56 262 TYR A CA 1
ATOM 1967 C C . TYR A 1 262 ? -7.021 -11.647 -9.575 1.00 77.56 262 TYR A C 1
ATOM 1969 O O . TYR A 1 262 ? -6.422 -12.370 -10.383 1.00 77.56 262 TYR A O 1
ATOM 1977 N N . GLY A 1 263 ? -8.099 -10.955 -9.943 1.00 64.38 263 GLY A N 1
ATOM 1978 C CA . GLY A 1 263 ? -8.456 -10.782 -11.348 1.00 64.38 263 GLY A CA 1
ATOM 1979 C C . GLY A 1 263 ? -7.305 -10.145 -12.134 1.00 64.38 263 GLY A C 1
ATOM 1980 O O . GLY A 1 263 ? -6.586 -9.294 -11.617 1.00 64.38 263 GLY A O 1
ATOM 1981 N N . ARG A 1 264 ? -7.135 -10.532 -13.407 1.00 54.25 264 ARG A N 1
ATOM 1982 C CA . ARG A 1 264 ? -6.344 -9.697 -14.320 1.00 54.25 264 ARG A CA 1
ATOM 1983 C C . ARG A 1 264 ? -7.043 -8.335 -14.397 1.00 54.25 264 ARG A C 1
ATOM 1985 O O . ARG A 1 264 ? -8.270 -8.347 -14.530 1.00 54.25 264 ARG A O 1
ATOM 1992 N N . PRO A 1 265 ? -6.320 -7.206 -14.318 1.00 50.50 265 PRO A N 1
ATOM 1993 C CA . PRO A 1 265 ? -6.943 -5.895 -14.425 1.00 50.50 265 PRO A CA 1
ATOM 1994 C C . PRO A 1 265 ? -7.781 -5.840 -15.704 1.00 50.50 265 PRO A C 1
ATOM 1996 O O . PRO A 1 265 ? -7.280 -6.149 -16.789 1.00 50.50 265 PRO A O 1
ATOM 1999 N N . ASP A 1 266 ? -9.063 -5.496 -15.586 1.00 47.16 266 ASP A N 1
ATOM 2000 C CA . ASP A 1 266 ? -9.890 -5.229 -16.760 1.00 47.16 266 ASP A CA 1
ATOM 2001 C C . ASP A 1 266 ? -9.530 -3.838 -17.284 1.00 47.16 266 ASP A C 1
ATOM 2003 O O . ASP A 1 266 ? -10.176 -2.829 -16.991 1.00 47.16 266 ASP A O 1
ATOM 2007 N N . TYR A 1 267 ? -8.444 -3.795 -18.053 1.00 48.22 267 TYR A N 1
ATOM 2008 C CA . TYR A 1 267 ? -7.947 -2.576 -18.678 1.00 48.22 267 TYR A CA 1
ATOM 2009 C C . TYR A 1 267 ? -9.006 -1.916 -19.582 1.00 48.22 267 TYR A C 1
ATOM 2011 O O . TYR A 1 267 ? -8.969 -0.702 -19.770 1.00 48.22 267 TYR A O 1
ATOM 2019 N N . ALA A 1 268 ? -9.979 -2.677 -20.108 1.00 41.12 268 ALA A N 1
ATOM 2020 C CA . ALA A 1 268 ? -11.063 -2.145 -20.931 1.00 41.12 268 ALA A CA 1
ATOM 2021 C C . ALA A 1 268 ? -12.159 -1.469 -20.089 1.00 41.12 268 ALA A C 1
ATOM 2023 O O . ALA A 1 268 ? -12.688 -0.437 -20.503 1.00 41.12 268 ALA A O 1
ATOM 2024 N N . ALA A 1 269 ? -12.478 -1.995 -18.902 1.00 42.75 269 ALA A N 1
ATOM 2025 C CA . ALA A 1 269 ? -13.351 -1.318 -17.940 1.00 42.75 269 ALA A CA 1
ATOM 2026 C C . ALA A 1 269 ? -12.684 -0.058 -17.362 1.00 42.75 269 ALA A C 1
ATOM 2028 O O . ALA A 1 269 ? -13.322 0.988 -17.292 1.00 42.75 269 ALA A O 1
ATOM 2029 N N . MET A 1 270 ? -11.384 -0.113 -17.057 1.00 42.91 270 MET A N 1
ATOM 2030 C CA . MET A 1 270 ? -10.607 1.053 -16.609 1.00 42.91 270 MET A CA 1
ATOM 2031 C C . MET A 1 270 ? -10.547 2.170 -17.657 1.00 42.91 270 MET A C 1
ATOM 2033 O O . MET A 1 270 ? -10.705 3.341 -17.318 1.00 42.91 270 MET A O 1
ATOM 2037 N N . ALA A 1 271 ? -10.377 1.814 -18.934 1.00 46.25 271 ALA A N 1
ATOM 2038 C CA . ALA A 1 271 ? -10.413 2.767 -20.041 1.00 46.25 271 ALA A CA 1
ATOM 2039 C C . ALA A 1 271 ? -11.807 3.394 -20.237 1.00 46.25 271 ALA A C 1
ATOM 2041 O O . ALA A 1 271 ? -11.907 4.543 -20.662 1.00 46.25 271 ALA A O 1
ATOM 2042 N N . LYS A 1 272 ? -12.885 2.669 -19.902 1.00 41.16 272 LYS A N 1
ATOM 2043 C CA . LYS A 1 272 ? -14.262 3.185 -19.969 1.00 41.16 272 LYS A CA 1
ATOM 2044 C C . LYS A 1 272 ? -14.578 4.166 -18.840 1.00 41.16 272 LYS A C 1
ATOM 2046 O O . LYS A 1 272 ? -15.223 5.175 -19.105 1.00 41.16 272 LYS A O 1
ATOM 2051 N N . THR A 1 273 ? -14.092 3.929 -17.620 1.00 39.72 273 THR A N 1
ATOM 2052 C CA . THR A 1 273 ? -14.268 4.874 -16.499 1.00 39.72 273 THR A CA 1
ATOM 2053 C C . THR A 1 273 ? -13.377 6.112 -16.642 1.00 39.72 273 THR A C 1
ATOM 2055 O O . THR A 1 273 ? -13.773 7.197 -16.234 1.00 39.72 273 THR A O 1
ATOM 2058 N N . ALA A 1 274 ? -12.220 5.991 -17.306 1.00 39.78 274 ALA A N 1
ATOM 2059 C CA . ALA A 1 274 ? -11.379 7.130 -17.696 1.00 39.78 274 ALA A CA 1
ATOM 2060 C C . ALA A 1 274 ? -12.010 8.021 -18.792 1.00 39.78 274 ALA A C 1
ATOM 2062 O O . ALA A 1 274 ? -11.534 9.126 -19.039 1.00 39.78 274 ALA A O 1
ATOM 2063 N N . GLY A 1 275 ? -13.079 7.552 -19.449 1.00 36.09 275 GLY A N 1
ATOM 2064 C CA . GLY A 1 275 ? -13.829 8.295 -20.466 1.00 36.09 275 GLY A CA 1
ATOM 2065 C C . GLY A 1 275 ? -14.990 9.139 -19.925 1.00 36.09 275 GLY A C 1
ATOM 2066 O O . GLY A 1 275 ? -15.656 9.808 -20.712 1.00 36.09 275 GLY A O 1
ATOM 2067 N N . GLN A 1 276 ? -15.251 9.119 -18.614 1.00 36.38 276 GLN A N 1
ATOM 2068 C CA . GLN A 1 276 ? -16.275 9.946 -17.965 1.00 36.38 276 GLN A CA 1
ATOM 2069 C C . GLN A 1 276 ? -15.671 10.761 -16.818 1.00 36.38 276 GLN A C 1
ATOM 2071 O O . GLN A 1 276 ? -16.008 10.582 -15.653 1.00 36.38 276 GLN A O 1
ATOM 2076 N N . THR A 1 277 ? -14.780 11.689 -17.150 1.00 34.25 277 THR A N 1
ATOM 2077 C CA . THR A 1 277 ? -14.444 12.806 -16.261 1.00 34.25 277 THR A CA 1
ATOM 2078 C C . THR A 1 277 ? -14.396 14.090 -17.070 1.00 34.25 277 THR A C 1
ATOM 2080 O O . THR A 1 277 ? -13.847 14.124 -18.170 1.00 34.25 277 THR A O 1
ATOM 2083 N N . GLU A 1 278 ? -15.041 15.113 -16.519 1.00 32.88 278 GLU A N 1
ATOM 2084 C CA . GLU A 1 278 ? -15.251 16.440 -17.086 1.00 32.88 278 GLU A CA 1
ATOM 2085 C C . GLU A 1 278 ? -13.973 17.101 -17.641 1.00 32.88 278 GLU A C 1
ATOM 2087 O O . GLU A 1 278 ? -12.869 16.870 -17.133 1.00 32.88 278 GLU A O 1
ATOM 2092 N N . PRO A 1 279 ? -14.101 17.963 -18.667 1.00 27.52 279 PRO A N 1
ATOM 2093 C CA . PRO A 1 279 ? -12.963 18.643 -19.269 1.00 27.52 279 PRO A CA 1
ATOM 2094 C C . PRO A 1 279 ? -12.379 19.675 -18.290 1.00 27.52 279 PRO A C 1
ATOM 2096 O O . PRO A 1 279 ? -12.953 20.745 -18.107 1.00 27.52 279 PRO A O 1
ATOM 2099 N N . GLY A 1 280 ? -11.227 19.382 -17.668 1.00 32.12 280 GLY A N 1
ATOM 2100 C CA . GLY A 1 280 ? -10.513 20.408 -16.890 1.00 32.12 280 GLY A CA 1
ATOM 2101 C C . GLY A 1 280 ? -9.442 20.010 -15.866 1.00 32.12 280 GLY A C 1
ATOM 2102 O O . GLY A 1 280 ? -8.827 20.918 -15.312 1.00 32.12 280 GLY A O 1
ATOM 2103 N N . LYS A 1 281 ? -9.154 18.727 -15.590 1.00 28.72 281 LYS A N 1
ATOM 2104 C CA . LYS A 1 281 ? -8.059 18.342 -14.664 1.00 28.72 281 LYS A CA 1
ATOM 2105 C C . LYS A 1 281 ? -7.104 17.304 -15.272 1.00 28.72 281 LYS A C 1
ATOM 2107 O O . LYS A 1 281 ? -7.585 16.322 -15.831 1.00 28.72 281 LYS A O 1
ATOM 2112 N N . PRO A 1 282 ? -5.771 17.485 -15.159 1.00 29.81 282 PRO A N 1
ATOM 2113 C CA . PRO A 1 282 ? -4.798 16.532 -15.683 1.00 29.81 282 PRO A CA 1
ATOM 2114 C C . PRO A 1 282 ? -4.844 15.222 -14.883 1.00 29.81 282 PRO A C 1
ATOM 2116 O O . PRO A 1 282 ? -4.657 15.201 -13.668 1.00 29.81 282 PRO A O 1
ATOM 2119 N N . THR A 1 283 ? -5.142 14.129 -15.581 1.00 30.70 283 THR A N 1
ATOM 2120 C CA . THR A 1 283 ? -5.230 12.769 -15.043 1.00 30.70 283 THR A CA 1
ATOM 2121 C C . THR A 1 283 ? -3.834 12.144 -15.006 1.00 30.70 283 THR A C 1
ATOM 2123 O O . THR A 1 283 ? -3.208 11.951 -16.047 1.00 30.70 283 THR A O 1
ATOM 2126 N N . ILE A 1 284 ? -3.340 11.826 -13.809 1.00 35.38 284 ILE A N 1
ATOM 2127 C CA . ILE A 1 284 ? -2.046 11.167 -13.596 1.00 35.38 284 ILE A CA 1
ATOM 2128 C C . ILE A 1 284 ? -2.227 9.663 -13.855 1.00 35.38 284 ILE A C 1
ATOM 2130 O O . ILE A 1 284 ? -2.852 8.954 -13.067 1.00 35.38 284 ILE A O 1
ATOM 2134 N N . GLY A 1 285 ? -1.720 9.183 -14.993 1.00 33.78 285 GLY A N 1
ATOM 2135 C CA . GLY A 1 285 ? -1.628 7.755 -15.307 1.00 33.78 285 GLY A CA 1
ATOM 2136 C C . GLY A 1 285 ? -0.602 7.056 -14.410 1.00 33.78 285 GLY A C 1
ATOM 2137 O O . GLY A 1 285 ? 0.360 7.677 -13.972 1.00 33.78 285 GLY A O 1
ATOM 2138 N N . THR A 1 286 ? -0.821 5.776 -14.109 1.00 34.44 286 THR A N 1
ATOM 2139 C CA . THR A 1 286 ? 0.045 4.921 -13.268 1.00 34.44 286 THR A CA 1
ATOM 2140 C C . THR A 1 286 ? 0.959 4.049 -14.150 1.00 34.44 286 THR A C 1
ATOM 2142 O O . THR A 1 286 ? 0.565 3.715 -15.272 1.00 34.44 286 THR A O 1
ATOM 2145 N N . PRO A 1 287 ? 2.163 3.653 -13.684 1.00 32.69 287 PRO A N 1
ATOM 2146 C CA . PRO A 1 287 ? 3.143 2.924 -14.481 1.00 32.69 287 PRO A CA 1
ATOM 2147 C C . PRO A 1 287 ? 2.733 1.457 -14.637 1.00 32.69 287 PRO A C 1
ATOM 2149 O O . PRO A 1 287 ? 2.390 0.771 -13.674 1.00 32.69 287 PRO A O 1
ATOM 2152 N N . ILE A 1 288 ? 2.781 0.965 -15.872 1.00 32.12 288 ILE A N 1
ATOM 2153 C CA . ILE A 1 288 ? 2.407 -0.401 -16.236 1.00 32.12 288 ILE A CA 1
ATOM 2154 C C . ILE A 1 288 ? 3.613 -1.326 -16.009 1.00 32.12 288 ILE A C 1
ATOM 2156 O O . ILE A 1 288 ? 4.599 -1.244 -16.740 1.00 32.12 288 ILE A O 1
ATOM 2160 N N . MET A 1 289 ? 3.519 -2.259 -15.052 1.00 28.47 289 MET A N 1
ATOM 2161 C CA . MET A 1 289 ? 4.344 -3.474 -15.073 1.00 28.47 289 MET A CA 1
ATOM 2162 C C . MET A 1 289 ? 3.892 -4.336 -16.254 1.00 28.47 289 MET A C 1
ATOM 2164 O O . MET A 1 289 ? 2.749 -4.793 -16.291 1.00 28.47 289 MET A O 1
ATOM 2168 N N . THR A 1 290 ? 4.757 -4.536 -17.249 1.00 38.31 290 THR A N 1
ATOM 2169 C CA . THR A 1 290 ? 4.420 -5.325 -18.440 1.00 38.31 290 THR A CA 1
ATOM 2170 C C . THR A 1 290 ? 5.085 -6.694 -18.423 1.00 38.31 290 THR A C 1
ATOM 2172 O O . THR A 1 290 ? 6.276 -6.836 -18.658 1.00 38.31 290 THR A O 1
ATOM 2175 N N . THR A 1 291 ? 4.269 -7.730 -18.243 1.00 36.81 291 THR A N 1
ATOM 2176 C CA . THR A 1 291 ? 4.511 -9.058 -18.834 1.00 36.81 291 THR A CA 1
ATOM 2177 C C . THR A 1 291 ? 3.542 -9.345 -19.985 1.00 36.81 291 THR A C 1
ATOM 2179 O O . THR A 1 291 ? 3.397 -10.482 -20.426 1.00 36.81 291 THR A O 1
ATOM 2182 N N . ASN A 1 292 ? 2.881 -8.316 -20.529 1.00 54.09 292 ASN A N 1
ATOM 2183 C CA . ASN A 1 292 ? 2.066 -8.482 -21.727 1.00 54.09 292 ASN A CA 1
ATOM 2184 C C . ASN A 1 292 ? 2.981 -8.652 -22.936 1.00 54.09 292 ASN A C 1
ATOM 2186 O O . ASN A 1 292 ? 3.666 -7.706 -23.326 1.00 54.09 292 ASN A O 1
ATOM 2190 N N . ALA A 1 293 ? 2.961 -9.842 -23.539 1.00 61.97 293 ALA A N 1
ATOM 2191 C CA . ALA A 1 293 ? 3.592 -10.107 -24.825 1.00 61.97 293 ALA A CA 1
ATOM 2192 C C . ALA A 1 293 ? 3.267 -8.984 -25.826 1.00 61.97 293 ALA A C 1
ATOM 2194 O O . ALA A 1 293 ? 2.139 -8.478 -25.879 1.00 61.97 293 ALA A O 1
ATOM 2195 N N . LYS A 1 294 ? 4.275 -8.551 -26.581 1.00 79.50 294 LYS A N 1
ATOM 2196 C CA . LYS A 1 294 ? 4.139 -7.480 -27.570 1.00 79.50 294 LYS A CA 1
ATOM 2197 C C . LYS A 1 294 ? 3.118 -7.872 -28.637 1.00 79.50 294 LYS A C 1
ATOM 2199 O O . LYS A 1 294 ? 3.175 -8.976 -29.178 1.00 79.50 294 LYS A O 1
ATOM 2204 N N . LYS A 1 295 ? 2.183 -6.968 -28.957 1.00 74.06 295 LYS A N 1
ATOM 2205 C CA . LYS A 1 295 ? 1.199 -7.218 -30.019 1.00 74.06 295 LYS A CA 1
ATOM 2206 C C . LYS A 1 295 ? 1.910 -7.389 -31.373 1.00 74.06 295 LYS A C 1
ATOM 2208 O O . LYS A 1 295 ? 2.864 -6.664 -31.659 1.00 74.06 295 LYS A O 1
ATOM 2213 N N . PRO A 1 296 ? 1.459 -8.303 -32.245 1.00 74.56 296 PRO A N 1
ATOM 2214 C CA . PRO A 1 296 ? 2.003 -8.392 -33.595 1.00 74.56 296 PRO A CA 1
ATOM 2215 C C . PRO A 1 296 ? 1.839 -7.061 -34.346 1.00 74.56 296 PRO A C 1
ATOM 2217 O O . PRO A 1 296 ? 0.754 -6.483 -34.358 1.00 74.56 296 PRO A O 1
ATOM 2220 N N . GLY A 1 297 ? 2.912 -6.572 -34.972 1.00 82.19 297 GLY A N 1
ATOM 2221 C CA . GLY A 1 297 ? 2.875 -5.378 -35.826 1.00 82.19 297 GLY A CA 1
ATOM 2222 C C . GLY A 1 297 ? 2.846 -4.018 -35.111 1.00 82.19 297 GLY A C 1
ATOM 2223 O O . GLY A 1 297 ? 2.629 -3.012 -35.787 1.00 82.19 297 GLY A O 1
ATOM 2224 N N . VAL A 1 298 ? 3.066 -3.962 -33.790 1.00 87.12 298 VAL A N 1
ATOM 2225 C CA . VAL A 1 298 ? 3.292 -2.695 -33.059 1.00 87.12 298 VAL A CA 1
ATOM 2226 C C . VAL A 1 298 ? 4.784 -2.459 -32.830 1.00 87.12 298 VAL A C 1
ATOM 2228 O O . VAL A 1 298 ? 5.550 -3.417 -32.776 1.00 87.12 298 VAL A O 1
ATOM 2231 N N . ILE A 1 299 ? 5.199 -1.204 -32.688 1.00 89.56 299 ILE A N 1
ATOM 2232 C CA . ILE A 1 299 ? 6.520 -0.822 -32.177 1.00 89.56 299 ILE A CA 1
ATOM 2233 C C . ILE A 1 299 ? 6.399 -0.685 -30.660 1.00 89.56 299 ILE A C 1
ATOM 2235 O O . ILE A 1 299 ? 5.471 -0.038 -30.180 1.00 89.56 299 ILE A O 1
ATOM 2239 N N . ARG A 1 300 ? 7.319 -1.270 -29.895 1.00 92.00 300 ARG A N 1
ATOM 2240 C CA . ARG A 1 300 ? 7.362 -1.139 -28.438 1.00 92.00 300 ARG A CA 1
ATOM 2241 C C . ARG A 1 300 ? 8.618 -0.403 -27.981 1.00 92.00 300 ARG A C 1
ATOM 2243 O O . ARG A 1 300 ? 9.730 -0.804 -28.315 1.00 92.00 300 ARG A O 1
ATOM 2250 N N . ILE A 1 301 ? 8.438 0.647 -27.188 1.00 93.19 301 ILE A N 1
ATOM 2251 C CA . ILE A 1 301 ? 9.519 1.459 -26.624 1.00 93.19 301 ILE A CA 1
ATOM 2252 C C . ILE A 1 301 ? 9.626 1.179 -25.124 1.00 93.19 301 ILE A C 1
ATOM 2254 O O . ILE A 1 301 ? 8.679 1.414 -24.376 1.00 93.19 301 ILE A O 1
ATOM 2258 N N . GLY A 1 302 ? 10.785 0.708 -24.677 1.00 92.00 302 GLY A N 1
ATOM 2259 C CA . GLY A 1 302 ? 11.140 0.680 -23.263 1.00 92.00 302 GLY A CA 1
ATOM 2260 C C . GLY A 1 302 ? 11.589 2.069 -22.824 1.00 92.00 302 GLY A C 1
ATOM 2261 O O . GLY A 1 302 ? 12.598 2.571 -23.304 1.00 92.00 302 GLY A O 1
ATOM 2262 N N . VAL A 1 303 ? 10.850 2.708 -21.930 1.00 94.31 303 VAL A N 1
ATOM 2263 C CA . VAL A 1 303 ? 11.144 4.051 -21.424 1.00 94.31 303 VAL A CA 1
ATOM 2264 C C . VAL A 1 303 ? 11.862 3.922 -20.086 1.00 94.31 303 VAL A C 1
ATOM 2266 O O . VAL A 1 303 ? 11.292 3.359 -19.150 1.00 94.31 303 VAL A O 1
ATOM 2269 N N . TYR A 1 304 ? 13.091 4.428 -19.981 1.00 86.06 304 TYR A N 1
ATOM 2270 C CA . TYR A 1 304 ? 13.789 4.561 -18.698 1.00 86.06 304 TYR A CA 1
ATOM 2271 C C . TYR A 1 304 ? 13.225 5.728 -17.887 1.00 86.06 304 TYR A C 1
ATOM 2273 O O . TYR A 1 304 ? 12.647 6.661 -18.445 1.00 86.06 304 TYR A O 1
ATOM 2281 N N . ALA A 1 305 ? 13.416 5.706 -16.568 1.00 88.69 305 ALA A N 1
ATOM 2282 C CA . ALA A 1 305 ? 13.146 6.886 -15.758 1.00 88.69 305 ALA A CA 1
ATOM 2283 C C . ALA A 1 305 ? 14.065 8.036 -16.214 1.00 88.69 305 ALA A C 1
ATOM 2285 O O . ALA A 1 305 ? 15.279 7.816 -16.297 1.00 88.69 305 ALA A O 1
ATOM 2286 N N . PRO A 1 306 ? 13.531 9.237 -16.519 1.00 90.94 306 PRO A N 1
ATOM 2287 C CA . PRO A 1 306 ? 14.362 10.366 -16.901 1.00 90.94 306 PRO A CA 1
ATOM 2288 C C . PRO A 1 306 ? 15.399 10.689 -15.827 1.00 90.94 306 PRO A C 1
ATOM 2290 O O . PRO A 1 306 ? 15.099 10.647 -14.633 1.00 90.94 306 PRO A O 1
ATOM 2293 N N . THR A 1 307 ? 16.611 11.049 -16.232 1.00 86.06 307 THR A N 1
ATOM 2294 C CA . THR A 1 307 ? 17.617 11.580 -15.309 1.00 86.06 307 THR A CA 1
ATOM 2295 C C . THR A 1 307 ? 17.480 13.089 -15.197 1.00 86.06 307 THR A C 1
ATOM 2297 O O . THR A 1 307 ? 17.004 13.759 -16.111 1.00 86.06 307 THR A O 1
ATOM 2300 N N . ASN A 1 308 ? 17.880 13.648 -14.058 1.00 83.06 308 ASN A N 1
ATOM 2301 C CA . ASN A 1 308 ? 17.800 15.081 -13.828 1.00 83.06 308 ASN A CA 1
ATOM 2302 C C . ASN A 1 308 ? 19.138 15.631 -13.333 1.00 83.06 308 ASN A C 1
ATOM 2304 O O . ASN A 1 308 ? 19.556 15.358 -12.208 1.00 83.06 308 ASN A O 1
ATOM 2308 N N . ARG A 1 309 ? 19.795 16.433 -14.179 1.00 81.88 309 ARG A N 1
ATOM 2309 C CA . ARG A 1 309 ? 21.070 17.103 -13.877 1.00 81.88 309 ARG A CA 1
ATOM 2310 C C . ARG A 1 309 ? 20.906 18.591 -13.559 1.00 81.88 309 ARG A C 1
ATOM 2312 O O . ARG A 1 309 ? 21.897 19.285 -13.343 1.00 81.88 309 ARG A O 1
ATOM 2319 N N . SER A 1 310 ? 19.674 19.095 -13.535 1.00 72.56 310 SER A N 1
ATOM 2320 C CA . SER A 1 310 ? 19.381 20.521 -13.352 1.00 72.56 310 SER A CA 1
ATOM 2321 C C . SER A 1 310 ? 19.542 21.023 -11.912 1.00 72.56 310 SER A C 1
ATOM 2323 O O . SER A 1 310 ? 19.759 22.220 -11.715 1.00 72.56 310 SER A O 1
ATOM 2325 N N . GLY A 1 311 ? 19.453 20.118 -10.929 1.00 67.50 311 GLY A N 1
ATOM 2326 C CA . GLY A 1 311 ? 19.463 20.420 -9.494 1.00 67.50 311 GLY A CA 1
ATOM 2327 C C . GLY A 1 311 ? 18.079 20.672 -8.877 1.00 67.50 311 GLY A C 1
ATOM 2328 O O . GLY A 1 311 ? 17.982 20.730 -7.656 1.00 67.50 311 GLY A O 1
ATOM 2329 N N . GLU A 1 312 ? 17.021 20.786 -9.684 1.00 75.12 312 GLU A N 1
ATOM 2330 C CA . GLU A 1 312 ? 15.637 20.895 -9.197 1.00 75.12 312 GLU A CA 1
ATOM 2331 C C . GLU A 1 312 ? 15.078 19.535 -8.760 1.00 75.12 312 GLU A C 1
ATOM 2333 O O . GLU A 1 312 ? 15.514 18.495 -9.252 1.00 75.12 312 GLU A O 1
ATOM 2338 N N . ASN A 1 313 ? 14.089 19.521 -7.864 1.00 75.81 313 ASN A N 1
ATOM 2339 C CA . ASN A 1 313 ? 13.430 18.286 -7.434 1.00 75.81 313 ASN A CA 1
ATOM 2340 C C . ASN A 1 313 ? 12.171 18.041 -8.280 1.00 75.81 313 ASN A C 1
ATOM 2342 O O . ASN A 1 313 ? 11.222 18.814 -8.197 1.00 75.81 313 ASN A O 1
ATOM 2346 N N . VAL A 1 314 ? 12.183 16.982 -9.095 1.00 74.69 314 VAL A N 1
ATOM 2347 C CA . VAL A 1 314 ? 11.027 16.505 -9.870 1.00 74.69 314 VAL A CA 1
ATOM 2348 C C . VAL A 1 314 ? 10.942 14.984 -9.795 1.00 74.69 314 VAL A C 1
ATOM 2350 O O . VAL A 1 314 ? 11.966 14.294 -9.768 1.00 74.69 314 VAL A O 1
ATOM 2353 N N . SER A 1 315 ? 9.721 14.444 -9.788 1.00 81.94 315 SER A N 1
ATOM 2354 C CA . SER A 1 315 ? 9.495 12.995 -9.724 1.00 81.94 315 SER A CA 1
ATOM 2355 C C . SER A 1 315 ? 9.782 12.329 -11.071 1.00 81.94 315 SER A C 1
ATOM 2357 O O . SER A 1 315 ? 8.948 12.322 -11.978 1.00 81.94 315 SER A O 1
ATOM 2359 N N . THR A 1 316 ? 10.957 11.716 -11.204 1.00 80.69 316 THR A N 1
ATOM 2360 C CA . THR A 1 316 ? 11.367 11.017 -12.432 1.00 80.69 316 THR A CA 1
ATOM 2361 C C . THR A 1 316 ? 10.474 9.812 -12.741 1.00 80.69 316 THR A C 1
ATOM 2363 O O . THR A 1 316 ? 10.215 9.532 -13.906 1.00 80.69 316 THR A O 1
ATOM 2366 N N . THR A 1 317 ? 9.898 9.161 -11.729 1.00 77.56 317 THR A N 1
ATOM 2367 C CA . THR A 1 317 ? 8.907 8.082 -11.902 1.00 77.56 317 THR A CA 1
ATOM 2368 C C . THR A 1 317 ? 7.587 8.592 -12.494 1.00 77.56 317 THR A C 1
ATOM 2370 O O . THR A 1 317 ? 7.030 7.972 -13.408 1.00 77.56 317 THR A O 1
ATOM 2373 N N . ASN A 1 318 ? 7.082 9.741 -12.026 1.00 77.56 318 ASN A N 1
ATOM 2374 C CA . ASN A 1 318 ? 5.871 10.344 -12.596 1.00 77.56 318 ASN A CA 1
ATOM 2375 C C . ASN A 1 318 ? 6.131 10.809 -14.031 1.00 77.56 318 ASN A C 1
ATOM 2377 O O . ASN A 1 318 ? 5.315 10.561 -14.913 1.00 77.56 318 ASN A O 1
ATOM 2381 N N . LEU A 1 319 ? 7.301 11.399 -14.280 1.00 84.75 319 LEU A N 1
ATOM 2382 C CA . LEU A 1 319 ? 7.724 11.846 -15.604 1.00 84.75 319 LEU A CA 1
ATOM 2383 C C . LEU A 1 319 ? 7.930 10.679 -16.585 1.00 84.75 319 LEU A C 1
ATOM 2385 O O . LEU A 1 319 ? 7.526 10.779 -17.742 1.00 84.75 319 LEU A O 1
ATOM 2389 N N . GLN A 1 320 ? 8.465 9.542 -16.126 1.00 90.44 320 GLN A N 1
ATOM 2390 C CA . GLN A 1 320 ? 8.526 8.295 -16.900 1.00 90.44 320 GLN A CA 1
ATOM 2391 C C . GLN A 1 320 ? 7.124 7.835 -17.303 1.00 90.44 320 GLN A C 1
ATOM 2393 O O . GLN A 1 320 ? 6.880 7.482 -18.456 1.00 90.44 320 GLN A O 1
ATOM 2398 N N . THR A 1 321 ? 6.188 7.870 -16.356 1.00 77.44 321 THR A N 1
ATOM 2399 C CA . THR A 1 321 ? 4.804 7.443 -16.582 1.00 77.44 321 THR A CA 1
ATOM 2400 C C . THR A 1 321 ? 4.063 8.387 -17.526 1.00 77.44 321 THR A C 1
ATOM 2402 O O . THR A 1 321 ? 3.379 7.935 -18.446 1.00 77.44 321 THR A O 1
ATOM 2405 N N . PHE A 1 322 ? 4.258 9.694 -17.355 1.00 85.88 322 PHE A N 1
ATOM 2406 C CA . PHE A 1 322 ? 3.778 10.719 -18.273 1.00 85.88 322 PHE A CA 1
ATOM 2407 C C . PHE A 1 322 ? 4.289 10.455 -19.694 1.00 85.88 322 PHE A C 1
ATOM 2409 O O . PHE A 1 322 ? 3.497 10.381 -20.634 1.00 85.88 322 PHE A O 1
ATOM 2416 N N . LEU A 1 323 ? 5.595 10.228 -19.853 1.00 86.62 323 LEU A N 1
ATOM 2417 C CA . LEU A 1 323 ? 6.223 9.976 -21.148 1.00 86.62 323 LEU A CA 1
ATOM 2418 C C . LEU A 1 323 ? 5.697 8.690 -21.809 1.00 86.62 323 LEU A C 1
ATOM 2420 O O . LEU A 1 323 ? 5.383 8.702 -22.999 1.00 86.62 323 LEU A O 1
ATOM 2424 N N . ILE A 1 324 ? 5.494 7.616 -21.038 1.00 88.81 324 ILE A N 1
ATOM 2425 C CA . ILE A 1 324 ? 4.840 6.380 -21.508 1.00 88.81 324 ILE A CA 1
ATOM 2426 C C . ILE A 1 324 ? 3.437 6.670 -22.056 1.00 88.81 324 ILE A C 1
ATOM 2428 O O . ILE A 1 324 ? 3.091 6.215 -23.151 1.00 88.81 324 ILE A O 1
ATOM 2432 N N . GLY A 1 325 ? 2.640 7.453 -21.324 1.00 80.56 325 GLY A N 1
ATOM 2433 C CA . GLY A 1 325 ? 1.302 7.854 -21.758 1.00 80.56 325 GLY A CA 1
ATOM 2434 C C . GLY A 1 325 ? 1.324 8.657 -23.060 1.00 80.56 325 GLY A C 1
ATOM 2435 O O . GLY A 1 325 ? 0.488 8.437 -23.933 1.00 80.56 325 GLY A O 1
ATOM 2436 N N . ARG A 1 326 ? 2.312 9.545 -23.233 1.00 88.06 326 ARG A N 1
ATOM 2437 C CA . ARG A 1 326 ? 2.459 10.381 -24.438 1.00 88.06 326 ARG A CA 1
ATOM 2438 C C . ARG A 1 326 ? 2.973 9.622 -25.657 1.00 88.06 326 ARG A C 1
ATOM 2440 O O . ARG A 1 326 ? 2.607 9.981 -26.772 1.00 88.06 326 ARG A O 1
ATOM 2447 N N . LEU A 1 327 ? 3.807 8.607 -25.457 1.00 89.38 327 LEU A N 1
ATOM 2448 C CA . LEU A 1 327 ? 4.367 7.782 -26.532 1.00 89.38 327 LEU A CA 1
ATOM 2449 C C . LEU A 1 327 ? 3.413 6.678 -26.997 1.00 89.38 327 LEU A C 1
ATOM 2451 O O . LEU A 1 327 ? 3.551 6.180 -28.112 1.00 89.38 327 LEU A O 1
ATOM 2455 N N . THR A 1 328 ? 2.447 6.290 -26.165 1.00 87.38 328 THR A N 1
ATOM 2456 C CA . THR A 1 328 ? 1.463 5.267 -26.528 1.00 87.38 328 THR A CA 1
ATOM 2457 C C . THR A 1 328 ? 0.424 5.858 -27.482 1.00 87.38 328 THR A C 1
ATOM 2459 O O . THR A 1 328 ? -0.568 6.450 -27.061 1.00 87.38 328 THR A O 1
ATOM 2462 N N . ALA A 1 329 ? 0.658 5.709 -28.786 1.00 79.62 329 ALA A N 1
ATOM 2463 C CA . ALA A 1 329 ? -0.206 6.239 -29.835 1.00 79.62 329 ALA A CA 1
ATOM 2464 C C . ALA A 1 329 ? -0.177 5.358 -31.094 1.00 79.62 329 ALA A C 1
ATOM 2466 O O . ALA A 1 329 ? 0.880 4.938 -31.566 1.00 79.62 329 ALA A O 1
ATOM 2467 N N . GLY A 1 330 ? -1.347 5.105 -31.689 1.00 82.62 330 GLY A N 1
ATOM 2468 C CA . GLY A 1 330 ? -1.460 4.359 -32.947 1.00 82.62 330 GLY A CA 1
ATOM 2469 C C . GLY A 1 330 ? -0.858 2.950 -32.866 1.00 82.62 330 GLY A C 1
ATOM 2470 O O . GLY A 1 330 ? -1.362 2.098 -32.139 1.00 82.62 330 GLY A O 1
ATOM 2471 N N . LYS A 1 331 ? 0.210 2.699 -33.636 1.00 85.88 331 LYS A N 1
ATOM 2472 C CA . LYS A 1 331 ? 0.949 1.421 -33.661 1.00 85.88 331 LYS A CA 1
ATOM 2473 C C . LYS A 1 331 ? 2.141 1.391 -32.695 1.00 85.88 331 LYS A C 1
ATOM 2475 O O . LYS A 1 331 ? 3.008 0.537 -32.850 1.00 85.88 331 LYS A O 1
ATOM 2480 N N . ILE A 1 332 ? 2.218 2.319 -31.744 1.00 86.75 332 ILE A N 1
ATOM 2481 C CA . ILE A 1 332 ? 3.333 2.442 -30.803 1.00 86.75 332 ILE A CA 1
ATOM 2482 C C . ILE A 1 332 ? 2.820 2.189 -29.384 1.00 86.75 332 ILE A C 1
ATOM 2484 O O . ILE A 1 332 ? 1.839 2.789 -28.946 1.00 86.75 332 ILE A O 1
ATOM 2488 N N . GLU A 1 333 ? 3.492 1.290 -28.672 1.00 89.50 333 GLU A N 1
ATOM 2489 C CA . GLU A 1 333 ? 3.308 1.028 -27.245 1.00 89.50 333 GLU A CA 1
ATOM 2490 C C . GLU A 1 333 ? 4.567 1.462 -26.491 1.00 89.50 333 GLU A C 1
ATOM 2492 O O . GLU A 1 333 ? 5.684 1.235 -26.956 1.00 89.50 333 GLU A O 1
ATOM 2497 N N . ALA A 1 334 ? 4.408 2.046 -25.307 1.00 87.44 334 ALA A N 1
ATOM 2498 C CA . ALA A 1 334 ? 5.524 2.351 -24.420 1.00 87.44 334 ALA A CA 1
ATOM 2499 C C . ALA A 1 334 ? 5.365 1.614 -23.087 1.00 87.44 334 ALA A C 1
ATOM 2501 O O . ALA A 1 334 ? 4.251 1.420 -22.600 1.00 87.44 334 ALA A O 1
ATOM 2502 N N . VAL A 1 335 ? 6.480 1.177 -22.505 1.00 85.50 335 VAL A N 1
ATOM 2503 C CA . VAL A 1 335 ? 6.508 0.430 -21.241 1.00 85.50 335 VAL A CA 1
ATOM 2504 C C . VAL A 1 335 ? 7.644 0.927 -20.360 1.00 85.50 335 VAL A C 1
ATOM 2506 O O . VAL A 1 335 ? 8.689 1.321 -20.867 1.00 85.50 335 VAL A O 1
ATOM 2509 N N . ALA A 1 336 ? 7.456 0.907 -19.042 1.00 83.38 336 ALA A N 1
ATOM 2510 C CA . ALA A 1 336 ? 8.522 1.257 -18.110 1.00 83.38 336 ALA A CA 1
ATOM 2511 C C . ALA A 1 336 ? 9.574 0.142 -18.072 1.00 83.38 336 ALA A C 1
ATOM 2513 O O . ALA A 1 336 ? 9.224 -1.034 -17.953 1.00 83.38 336 ALA A O 1
ATOM 2514 N N . VAL A 1 337 ? 10.854 0.509 -18.147 1.00 79.94 337 VAL A N 1
ATOM 2515 C CA . VAL A 1 337 ? 11.990 -0.419 -18.019 1.00 79.94 337 VAL A CA 1
ATOM 2516 C C . VAL A 1 337 ? 13.042 0.176 -17.084 1.00 79.94 337 VAL A C 1
ATOM 2518 O O . VAL A 1 337 ? 13.239 1.392 -17.064 1.00 79.94 337 VAL A O 1
ATOM 2521 N N . GLY A 1 338 ? 13.699 -0.667 -16.284 1.00 74.88 338 GLY A N 1
ATOM 2522 C CA . GLY A 1 338 ? 14.809 -0.255 -15.416 1.00 74.88 338 GLY A CA 1
ATOM 2523 C C . GLY A 1 338 ? 16.173 -0.528 -16.046 1.00 74.88 338 GLY A C 1
ATOM 2524 O O . GLY A 1 338 ? 17.138 0.191 -15.796 1.00 74.88 338 GLY A O 1
ATOM 2525 N N . THR A 1 339 ? 16.248 -1.552 -16.895 1.00 75.38 339 THR A N 1
ATOM 2526 C CA . THR A 1 339 ? 17.471 -2.001 -17.560 1.00 75.38 339 THR A CA 1
ATOM 2527 C C . THR A 1 339 ? 17.212 -2.404 -19.012 1.00 75.38 339 THR A C 1
ATOM 2529 O O . THR A 1 339 ? 16.078 -2.645 -19.429 1.00 75.38 339 THR A O 1
ATOM 2532 N N . GLU A 1 340 ? 18.282 -2.540 -19.796 1.00 78.94 340 GLU A N 1
ATOM 2533 C CA . GLU A 1 340 ? 18.181 -3.066 -21.161 1.00 78.94 340 GLU A CA 1
ATOM 2534 C C . GLU A 1 340 ? 17.670 -4.517 -21.174 1.00 78.94 340 GLU A C 1
ATOM 2536 O O . GLU A 1 340 ? 16.942 -4.916 -22.082 1.00 78.94 340 GLU A O 1
ATOM 2541 N N . ALA A 1 341 ? 18.007 -5.303 -20.145 1.00 69.94 341 ALA A N 1
ATOM 2542 C CA . ALA A 1 341 ? 17.510 -6.665 -19.986 1.00 69.94 341 ALA A CA 1
ATOM 2543 C C . ALA A 1 341 ? 15.983 -6.687 -19.817 1.00 69.94 341 ALA A C 1
ATOM 2545 O O . ALA A 1 341 ? 15.321 -7.497 -20.467 1.00 69.94 341 ALA A O 1
ATOM 2546 N N . ASP A 1 342 ? 15.422 -5.755 -19.038 1.00 75.50 342 ASP A N 1
ATOM 2547 C CA . ASP A 1 342 ? 13.968 -5.606 -18.888 1.00 75.50 342 ASP A CA 1
ATOM 2548 C C . ASP A 1 342 ? 13.318 -5.245 -20.222 1.00 75.50 342 ASP A C 1
ATOM 2550 O O . ASP A 1 342 ? 12.294 -5.813 -20.595 1.00 75.50 342 ASP A O 1
ATOM 2554 N N . ALA A 1 343 ? 13.943 -4.344 -20.983 1.00 80.62 343 ALA A N 1
ATOM 2555 C CA . ALA A 1 343 ? 13.444 -3.954 -22.294 1.00 80.62 343 ALA A CA 1
ATOM 2556 C C . ALA A 1 343 ? 13.443 -5.127 -23.284 1.00 80.62 343 ALA A C 1
ATOM 2558 O O . ALA A 1 343 ? 12.461 -5.324 -24.004 1.00 80.62 343 ALA A O 1
ATOM 2559 N N . ARG A 1 344 ? 14.497 -5.953 -23.282 1.00 82.94 344 ARG A N 1
ATOM 2560 C CA . ARG A 1 344 ? 14.561 -7.183 -24.087 1.00 82.94 344 ARG A CA 1
ATOM 2561 C C . ARG A 1 344 ? 13.519 -8.209 -23.633 1.00 82.94 344 ARG A C 1
ATOM 2563 O O . ARG A 1 344 ? 12.839 -8.782 -24.482 1.00 82.94 344 ARG A O 1
ATOM 2570 N N . ALA A 1 345 ? 13.340 -8.396 -22.324 1.00 78.19 345 ALA A N 1
ATOM 2571 C CA . ALA A 1 345 ? 12.326 -9.291 -21.760 1.00 78.19 345 ALA A CA 1
ATOM 2572 C C . ALA A 1 345 ? 10.895 -8.840 -22.103 1.00 78.19 345 ALA A C 1
ATOM 2574 O O . ALA A 1 345 ? 10.045 -9.666 -22.434 1.00 78.19 345 ALA A O 1
ATOM 2575 N N . ALA A 1 346 ? 10.649 -7.529 -22.117 1.00 79.50 346 ALA A N 1
ATOM 2576 C CA . ALA A 1 346 ? 9.384 -6.919 -22.526 1.00 79.50 346 ALA A CA 1
ATOM 2577 C C . ALA A 1 346 ? 9.196 -6.852 -24.055 1.00 79.50 346 ALA A C 1
ATOM 2579 O O . ALA A 1 346 ? 8.196 -6.299 -24.529 1.00 79.50 346 ALA A O 1
ATOM 2580 N N . GLN A 1 347 ? 10.131 -7.425 -24.824 1.00 86.75 347 GLN A N 1
ATOM 2581 C CA . GLN A 1 347 ? 10.136 -7.453 -26.287 1.00 86.75 347 GLN A CA 1
ATOM 2582 C C . GLN A 1 347 ? 10.105 -6.050 -26.914 1.00 86.75 347 GLN A C 1
ATOM 2584 O O . GLN A 1 347 ? 9.432 -5.833 -27.918 1.00 86.75 347 GLN A O 1
ATOM 2589 N N . CYS A 1 348 ? 10.794 -5.081 -26.313 1.00 89.56 348 CYS A N 1
ATOM 2590 C CA . CYS A 1 348 ? 10.904 -3.737 -26.869 1.00 89.56 348 CYS A CA 1
ATOM 2591 C C . CYS A 1 348 ? 11.726 -3.745 -28.169 1.00 89.56 348 CYS A C 1
ATOM 2593 O O . CYS A 1 348 ? 12.690 -4.497 -28.307 1.00 89.56 348 CYS A O 1
ATOM 2595 N N . ASP A 1 349 ? 11.364 -2.876 -29.110 1.00 92.69 349 ASP A N 1
ATOM 2596 C CA . ASP A 1 349 ? 12.151 -2.588 -30.315 1.00 92.69 349 ASP A CA 1
ATOM 2597 C C . ASP A 1 349 ? 13.178 -1.490 -30.055 1.00 92.69 349 ASP A C 1
ATOM 2599 O O . ASP A 1 349 ? 14.282 -1.525 -30.598 1.00 92.69 349 ASP A O 1
ATOM 2603 N N . TYR A 1 350 ? 12.818 -0.534 -29.197 1.00 95.00 350 TYR A N 1
ATOM 2604 C CA . TYR A 1 350 ? 13.653 0.599 -28.823 1.00 95.00 350 TYR A CA 1
ATOM 2605 C C . TYR A 1 350 ? 13.737 0.743 -27.308 1.00 95.00 350 TYR A C 1
ATOM 2607 O O . TYR A 1 350 ? 12.815 0.355 -26.591 1.00 95.00 350 TYR A O 1
ATOM 2615 N N . VAL A 1 351 ? 14.805 1.377 -26.836 1.00 95.12 351 VAL A N 1
ATOM 2616 C CA . VAL A 1 351 ? 14.873 1.969 -25.497 1.00 95.12 351 VAL A CA 1
ATOM 2617 C C . VAL A 1 351 ? 15.048 3.477 -25.592 1.00 95.12 351 VAL A C 1
ATOM 2619 O O . VAL A 1 351 ? 15.792 3.960 -26.446 1.00 95.12 351 VAL A O 1
ATOM 2622 N N . LEU A 1 352 ? 14.357 4.211 -24.725 1.00 96.38 352 LEU A N 1
ATOM 2623 C CA . LEU A 1 352 ? 14.398 5.663 -24.629 1.00 96.38 352 LEU A CA 1
ATOM 2624 C C . LEU A 1 352 ? 15.017 6.080 -23.298 1.00 96.38 352 LEU A C 1
ATOM 2626 O O . LEU A 1 352 ? 14.518 5.708 -22.236 1.00 96.38 352 LEU A O 1
ATOM 2630 N N . SER A 1 353 ? 16.079 6.877 -23.371 1.00 93.50 353 SER A N 1
ATOM 2631 C CA . SER A 1 353 ? 16.639 7.603 -22.231 1.00 93.50 353 SER A CA 1
ATOM 2632 C C . SER A 1 353 ? 16.439 9.101 -22.422 1.00 93.50 353 SER A C 1
ATOM 2634 O O . SER A 1 353 ? 16.796 9.618 -23.483 1.00 93.50 353 SER A O 1
ATOM 2636 N N . SER A 1 354 ? 15.963 9.775 -21.382 1.00 93.94 354 SER A N 1
ATOM 2637 C CA . SER A 1 354 ? 15.709 11.219 -21.362 1.00 93.94 354 SER A CA 1
ATOM 2638 C C . SER A 1 354 ? 16.453 11.843 -20.186 1.00 93.94 354 SER A C 1
ATOM 2640 O O . SER A 1 354 ? 16.506 11.257 -19.105 1.00 93.94 354 SER A O 1
ATOM 2642 N N . ASP A 1 355 ? 17.042 13.014 -20.384 1.00 92.81 355 ASP A N 1
ATOM 2643 C CA . ASP A 1 355 ? 17.905 13.646 -19.395 1.00 92.81 355 ASP A CA 1
ATOM 2644 C C . ASP A 1 355 ? 17.703 15.164 -19.349 1.00 92.81 355 ASP A C 1
ATOM 2646 O O . ASP A 1 355 ? 17.994 15.883 -20.307 1.00 92.81 355 ASP A O 1
ATOM 2650 N N . PHE A 1 356 ? 17.203 15.669 -18.222 1.00 89.81 356 PHE A N 1
ATOM 2651 C CA . PHE A 1 356 ? 16.988 17.097 -18.016 1.00 89.81 356 PHE A CA 1
ATOM 2652 C C . PHE A 1 356 ? 18.324 17.809 -17.798 1.00 89.81 356 PHE A C 1
ATOM 2654 O O . PHE A 1 356 ? 18.871 17.828 -16.689 1.00 89.81 356 PHE A O 1
ATOM 2661 N N . SER A 1 357 ? 18.836 18.437 -18.855 1.00 88.31 357 SER A N 1
ATOM 2662 C CA . SER A 1 357 ? 20.035 19.278 -18.804 1.00 88.31 357 SER A CA 1
ATOM 2663 C C . SER A 1 357 ? 19.759 20.698 -18.326 1.00 88.31 357 SER A C 1
ATOM 2665 O O . SER A 1 357 ? 20.670 21.377 -17.842 1.00 88.31 357 SER A O 1
ATOM 2667 N N . LYS A 1 358 ? 18.504 21.152 -18.408 1.00 88.56 358 LYS A N 1
ATOM 2668 C CA . LYS A 1 358 ? 18.073 22.439 -17.863 1.00 88.56 358 LYS A CA 1
ATOM 2669 C C . LYS A 1 358 ? 16.658 22.321 -17.318 1.00 88.56 358 LYS A C 1
ATOM 2671 O O . LYS A 1 358 ? 15.762 21.854 -18.003 1.00 88.56 358 LYS A O 1
ATOM 2676 N N . LEU A 1 359 ? 16.458 22.778 -16.096 1.00 86.88 359 LEU A N 1
ATOM 2677 C CA . LEU A 1 359 ? 15.147 22.978 -15.498 1.00 86.88 359 LEU A CA 1
ATOM 2678 C C . LEU A 1 359 ? 15.374 24.045 -14.440 1.00 86.88 359 LEU A C 1
ATOM 2680 O O . LEU A 1 359 ? 15.956 23.767 -13.401 1.00 86.88 359 LEU A O 1
ATOM 2684 N N . LYS A 1 360 ? 15.131 25.308 -14.787 1.00 85.69 360 LYS A N 1
ATOM 2685 C CA . LYS A 1 360 ? 15.476 26.440 -13.916 1.00 85.69 360 LYS A CA 1
ATOM 2686 C C . LYS A 1 360 ? 14.404 27.504 -13.988 1.00 85.69 360 LYS A C 1
ATOM 2688 O O . LYS A 1 360 ? 13.901 27.806 -15.073 1.00 85.69 360 LYS A O 1
ATOM 2693 N N . GLN A 1 361 ? 14.113 28.123 -12.849 1.00 81.06 361 GLN A N 1
ATOM 2694 C CA . GLN A 1 361 ? 13.270 29.307 -12.821 1.00 81.06 361 GLN A CA 1
ATOM 2695 C C . GLN A 1 361 ? 13.930 30.424 -13.651 1.00 81.06 361 GLN A C 1
ATOM 2697 O O . GLN A 1 361 ? 15.080 30.808 -13.434 1.00 81.06 361 GLN A O 1
ATOM 2702 N N . SER A 1 362 ? 13.194 30.941 -14.627 1.00 70.56 362 SER A N 1
ATOM 2703 C CA . SER A 1 362 ? 13.590 32.069 -15.459 1.00 70.56 362 SER A CA 1
ATOM 2704 C C . SER A 1 362 ? 13.646 33.337 -14.612 1.00 70.56 362 SER A C 1
ATOM 2706 O O . SER A 1 362 ? 12.665 33.740 -13.992 1.00 70.56 362 SER A O 1
ATOM 2708 N N . THR A 1 363 ? 14.784 34.025 -14.635 1.00 60.62 363 THR A N 1
ATOM 2709 C CA . THR A 1 363 ? 14.993 35.315 -13.956 1.00 60.62 363 THR A CA 1
ATOM 2710 C C . THR A 1 363 ? 14.412 36.511 -14.725 1.00 60.62 363 THR A C 1
ATOM 2712 O O . THR A 1 363 ? 14.585 37.657 -14.318 1.00 60.62 363 THR A O 1
ATOM 2715 N N . ALA A 1 364 ? 13.697 36.264 -15.827 1.00 50.66 364 ALA A N 1
ATOM 2716 C CA . ALA A 1 364 ? 13.285 37.275 -16.799 1.00 50.66 364 ALA A CA 1
ATOM 2717 C C . ALA A 1 364 ? 12.081 38.154 -16.389 1.00 50.66 364 ALA A C 1
ATOM 2719 O O . ALA A 1 364 ? 11.651 38.976 -17.190 1.00 50.66 364 ALA A O 1
ATOM 2720 N N . SER A 1 365 ? 11.558 38.054 -15.160 1.00 46.75 365 SER A N 1
ATOM 2721 C CA . SER A 1 365 ? 10.484 38.947 -14.671 1.00 46.75 365 SER A CA 1
ATOM 2722 C C . SER A 1 365 ? 10.991 40.235 -14.004 1.00 46.75 365 SER A C 1
ATOM 2724 O O . SER A 1 365 ? 10.233 40.930 -13.332 1.00 46.75 365 SER A O 1
ATOM 2726 N N . LYS A 1 366 ? 12.267 40.594 -14.176 1.00 46.12 366 LYS A N 1
ATOM 2727 C CA . LYS A 1 366 ? 12.775 41.924 -13.818 1.00 46.12 366 LYS A CA 1
ATOM 2728 C C . LYS A 1 366 ? 13.308 42.597 -15.072 1.00 46.12 366 LYS A C 1
ATOM 2730 O O . LYS A 1 366 ? 14.441 42.329 -15.437 1.00 46.12 366 LYS A O 1
ATOM 2735 N N . ILE A 1 367 ? 12.474 43.422 -15.706 1.00 49.97 367 ILE A N 1
ATOM 2736 C CA . ILE A 1 367 ? 12.778 44.671 -16.435 1.00 49.97 367 ILE A CA 1
ATOM 2737 C C . ILE A 1 367 ? 11.552 44.970 -17.312 1.00 49.97 367 ILE A C 1
ATOM 2739 O O . ILE A 1 367 ? 11.351 44.350 -18.350 1.00 49.97 367 ILE A O 1
ATOM 2743 N N . GLY A 1 368 ? 10.724 45.923 -16.879 1.00 40.69 368 GLY A N 1
ATOM 2744 C CA . GLY A 1 368 ? 9.651 46.482 -17.702 1.00 40.69 368 GLY A CA 1
ATOM 2745 C C . GLY A 1 368 ? 8.440 46.924 -16.888 1.00 40.69 368 GLY A C 1
ATOM 2746 O O . GLY A 1 368 ? 7.509 46.150 -16.727 1.00 40.69 368 GLY A O 1
ATOM 2747 N N . GLY A 1 369 ? 8.440 48.171 -16.407 1.00 37.03 369 GLY A N 1
ATOM 2748 C CA . GLY A 1 369 ? 7.211 48.826 -15.941 1.00 37.03 369 GLY A CA 1
ATOM 2749 C C . GLY A 1 369 ? 7.223 49.279 -14.485 1.00 37.03 369 GLY A C 1
ATOM 2750 O O . GLY A 1 369 ? 6.719 48.618 -13.590 1.00 37.03 369 GLY A O 1
ATOM 2751 N N . ILE A 1 370 ? 7.797 50.456 -14.279 1.00 51.66 370 ILE A N 1
ATOM 2752 C CA . ILE A 1 370 ? 7.420 51.452 -13.267 1.00 51.66 370 ILE A CA 1
ATOM 2753 C C . ILE A 1 370 ? 5.898 51.447 -12.987 1.00 51.66 370 ILE A C 1
ATOM 2755 O O . ILE A 1 370 ? 5.119 51.378 -13.931 1.00 51.66 370 ILE A O 1
ATOM 2759 N N . PHE A 1 371 ? 5.535 51.650 -11.711 1.00 47.44 371 PHE A N 1
ATOM 2760 C CA . PHE A 1 371 ? 4.204 51.889 -11.109 1.00 47.44 371 PHE A CA 1
ATOM 2761 C C . PHE A 1 371 ? 3.499 50.708 -10.427 1.00 47.44 371 PHE A C 1
ATOM 2763 O O . PHE A 1 371 ? 3.032 49.774 -11.061 1.00 47.44 371 PHE A O 1
ATOM 2770 N N . GLY A 1 372 ? 3.304 50.859 -9.109 1.00 35.78 372 GLY A N 1
ATOM 2771 C CA . GLY A 1 372 ? 2.254 50.155 -8.374 1.00 35.78 372 GLY A CA 1
ATOM 2772 C C . GLY A 1 372 ? 2.607 49.771 -6.942 1.00 35.78 372 GLY A C 1
ATOM 2773 O O . GLY A 1 372 ? 2.685 48.592 -6.629 1.00 35.78 372 GLY A O 1
ATOM 2774 N N . LYS A 1 373 ? 2.796 50.749 -6.047 1.00 50.81 373 LYS A N 1
ATOM 2775 C CA . LYS A 1 373 ? 2.655 50.519 -4.599 1.00 50.81 373 LYS A CA 1
ATOM 2776 C C . LYS A 1 373 ? 1.284 49.880 -4.332 1.00 50.81 373 LYS A C 1
ATOM 2778 O O . LYS A 1 373 ? 0.306 50.610 -4.426 1.00 50.81 373 LYS A O 1
ATOM 2783 N N . VAL A 1 374 ? 1.222 48.615 -3.918 1.00 38.84 374 VAL A N 1
ATOM 2784 C CA . VAL A 1 374 ? 0.173 48.087 -3.028 1.00 38.84 374 VAL A CA 1
ATOM 2785 C C . VAL A 1 374 ? 0.773 46.972 -2.170 1.00 38.84 374 VAL A C 1
ATOM 2787 O O . VAL A 1 374 ? 1.577 46.157 -2.607 1.00 38.84 374 VAL A O 1
ATOM 2790 N N . THR A 1 375 ? 0.405 47.031 -0.902 1.00 43.59 375 THR A N 1
ATOM 2791 C CA . THR A 1 375 ? 0.706 46.139 0.208 1.00 43.59 375 THR A CA 1
ATOM 2792 C C . THR A 1 375 ? 0.133 44.728 0.044 1.00 43.59 375 THR A C 1
ATOM 2794 O O . THR A 1 375 ? -0.981 44.575 -0.440 1.00 43.59 375 THR A O 1
ATOM 2797 N N . ASN A 1 376 ? 0.814 43.776 0.686 1.00 34.88 376 ASN A N 1
ATOM 2798 C CA . ASN A 1 376 ? 0.285 42.531 1.259 1.00 34.88 376 ASN A CA 1
ATOM 2799 C C . ASN A 1 376 ? 0.324 41.254 0.392 1.00 34.88 376 ASN A C 1
ATOM 2801 O O . ASN A 1 376 ? -0.240 41.189 -0.691 1.00 34.88 376 ASN A O 1
ATOM 2805 N N . THR A 1 377 ? 1.008 40.249 0.955 1.00 44.69 377 THR A N 1
ATOM 2806 C CA . THR A 1 377 ? 0.836 38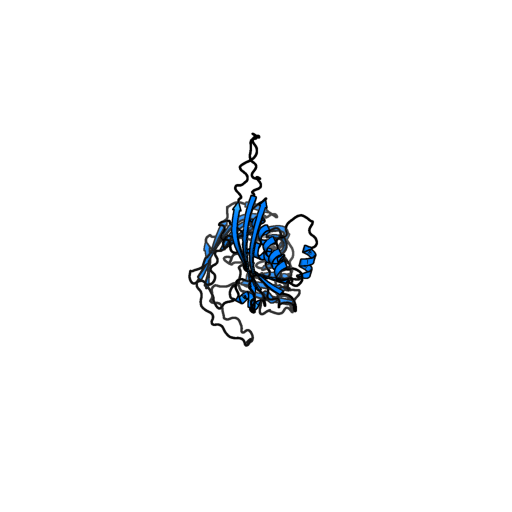.791 0.801 1.00 44.69 377 THR A CA 1
ATOM 2807 C C . THR A 1 377 ? 0.017 38.298 -0.393 1.00 44.69 377 THR A C 1
ATOM 2809 O O . THR A 1 377 ? -1.198 38.152 -0.290 1.00 44.69 377 THR A O 1
ATOM 2812 N N . ASP A 1 378 ? 0.705 37.893 -1.459 1.00 32.78 378 ASP A N 1
ATOM 2813 C CA . ASP A 1 378 ? 0.171 36.909 -2.394 1.00 32.78 378 ASP A CA 1
ATOM 2814 C C . ASP A 1 378 ? 1.296 35.945 -2.801 1.00 32.78 378 ASP A C 1
ATOM 2816 O O . ASP A 1 378 ? 2.283 36.322 -3.434 1.00 32.78 378 ASP A O 1
ATOM 2820 N N . THR A 1 379 ? 1.192 34.688 -2.376 1.00 43.56 379 THR A N 1
ATOM 2821 C CA . THR A 1 379 ? 2.122 33.587 -2.694 1.00 43.56 379 THR A CA 1
ATOM 2822 C C . THR A 1 379 ? 1.924 33.034 -4.113 1.00 43.56 379 THR A C 1
ATOM 2824 O O . THR A 1 379 ? 2.390 31.938 -4.420 1.00 43.56 379 THR A O 1
ATOM 2827 N N . SER A 1 380 ? 1.278 33.800 -4.994 1.00 42.19 380 SER A N 1
ATOM 2828 C CA . SER A 1 380 ? 0.772 33.351 -6.296 1.00 42.19 380 SER A CA 1
ATOM 2829 C C . SER A 1 380 ? 1.418 34.079 -7.483 1.00 42.19 380 SER A C 1
ATOM 2831 O O . SER A 1 380 ? 0.787 34.270 -8.517 1.00 42.19 380 SER A O 1
ATOM 2833 N N . ALA A 1 381 ? 2.681 34.505 -7.371 1.00 48.91 381 ALA A N 1
ATOM 2834 C CA . ALA A 1 381 ? 3.419 34.991 -8.536 1.00 48.91 381 ALA A CA 1
ATOM 2835 C C . ALA A 1 381 ? 3.721 33.810 -9.476 1.00 48.91 381 ALA A C 1
ATOM 2837 O O . ALA A 1 381 ? 4.519 32.934 -9.127 1.00 48.91 381 ALA A O 1
ATOM 2838 N N . THR A 1 382 ? 3.097 33.782 -10.658 1.00 52.94 382 THR A N 1
ATOM 2839 C CA . THR A 1 382 ? 3.385 32.798 -11.706 1.00 52.94 382 THR A CA 1
ATOM 2840 C C . THR A 1 382 ? 4.865 32.859 -12.072 1.00 52.94 382 THR A C 1
ATOM 2842 O O . THR A 1 382 ? 5.402 33.903 -12.453 1.00 52.94 382 THR A O 1
ATOM 2845 N N . ARG A 1 383 ? 5.566 31.737 -11.890 1.00 67.50 383 ARG A N 1
ATOM 2846 C CA . ARG A 1 383 ? 6.998 31.629 -12.168 1.00 67.50 383 ARG A CA 1
ATOM 2847 C C . ARG A 1 383 ? 7.163 31.110 -13.590 1.00 67.50 383 ARG A C 1
ATOM 2849 O O . ARG A 1 383 ? 6.481 30.187 -14.009 1.00 67.50 383 ARG A O 1
ATOM 2856 N N . ASN A 1 384 ? 8.071 31.707 -14.348 1.00 80.62 384 ASN A N 1
ATOM 2857 C CA . ASN A 1 384 ? 8.459 31.167 -15.646 1.00 80.62 384 ASN A CA 1
ATOM 2858 C C . ASN A 1 384 ? 9.599 30.174 -15.433 1.00 80.62 384 ASN A C 1
ATOM 2860 O O . ASN A 1 384 ? 10.528 30.479 -14.688 1.00 80.62 384 ASN A O 1
ATOM 2864 N N . TYR A 1 385 ? 9.570 29.024 -16.094 1.00 85.19 385 TYR A N 1
ATOM 2865 C CA . TYR A 1 385 ? 10.625 28.013 -16.067 1.00 85.19 385 TYR A CA 1
ATOM 2866 C C . TYR A 1 385 ? 11.174 27.781 -17.471 1.00 85.19 385 TYR A C 1
ATOM 2868 O O . TYR A 1 385 ? 10.430 27.748 -18.448 1.00 85.19 385 TYR A O 1
ATOM 2876 N N . ASP A 1 386 ? 12.492 27.637 -17.565 1.00 88.44 386 ASP A N 1
ATOM 2877 C CA . ASP A 1 386 ? 13.212 27.280 -18.786 1.00 88.44 386 ASP A CA 1
ATOM 2878 C C . ASP A 1 386 ? 13.677 25.824 -18.636 1.00 88.44 386 ASP A C 1
ATOM 2880 O O . ASP A 1 386 ? 14.471 25.511 -17.739 1.00 88.44 386 ASP A O 1
ATOM 2884 N N . ALA A 1 387 ? 13.115 24.939 -19.460 1.00 91.31 387 ALA A N 1
ATOM 2885 C CA . ALA A 1 387 ? 13.315 23.498 -19.403 1.00 91.31 387 ALA A CA 1
ATOM 2886 C C . ALA A 1 387 ? 13.939 22.984 -20.708 1.00 91.31 387 ALA A C 1
ATOM 2888 O O . ALA A 1 387 ? 13.532 23.386 -21.797 1.00 91.31 387 ALA A O 1
ATOM 2889 N N . GLN A 1 388 ? 14.906 22.077 -20.601 1.00 94.06 388 GLN A N 1
ATOM 2890 C CA . GLN A 1 388 ? 15.529 21.354 -21.702 1.00 94.06 388 GLN A CA 1
ATOM 2891 C C . GLN A 1 388 ? 15.734 19.895 -21.295 1.00 94.06 388 GLN A C 1
ATOM 2893 O O . GLN A 1 388 ? 16.267 19.619 -20.216 1.00 94.06 388 GLN A O 1
ATOM 2898 N N . VAL A 1 389 ? 15.355 18.988 -22.189 1.00 94.88 389 VAL A N 1
ATOM 2899 C CA . VAL A 1 389 ? 15.624 17.554 -22.095 1.00 94.88 389 VAL A CA 1
ATOM 2900 C C . VAL A 1 389 ? 16.428 17.121 -23.316 1.00 94.88 389 VAL A C 1
ATOM 2902 O O . VAL A 1 389 ? 16.068 17.436 -24.452 1.00 94.88 389 VAL A O 1
ATOM 2905 N N . ASP A 1 390 ? 17.539 16.435 -23.081 1.00 93.94 390 ASP A N 1
ATOM 2906 C CA . ASP A 1 390 ? 18.284 15.726 -24.114 1.00 93.94 390 ASP A CA 1
ATOM 2907 C C . ASP A 1 390 ? 17.827 14.266 -24.087 1.00 93.94 390 ASP A C 1
ATOM 2909 O O . ASP A 1 390 ? 17.735 13.664 -23.017 1.00 93.94 390 ASP A O 1
ATOM 2913 N N . PHE A 1 391 ? 17.524 13.683 -25.242 1.00 95.88 391 PHE A N 1
ATOM 2914 C CA . PHE A 1 391 ? 16.986 12.329 -25.303 1.00 95.88 391 PHE A CA 1
ATOM 2915 C C . PHE A 1 391 ? 17.652 11.482 -26.378 1.00 95.88 391 PHE A C 1
ATOM 2917 O O . PHE A 1 391 ? 18.202 11.976 -27.367 1.00 95.88 391 PHE A O 1
ATOM 2924 N N . LYS A 1 392 ? 17.613 10.167 -26.161 1.00 95.94 392 LYS A N 1
ATOM 2925 C CA . LYS A 1 392 ? 18.228 9.166 -27.028 1.00 95.94 392 LYS A CA 1
ATOM 2926 C C . LYS A 1 392 ? 17.327 7.942 -27.146 1.00 95.94 392 LYS A C 1
ATOM 2928 O O . LYS A 1 392 ? 17.059 7.269 -26.154 1.00 95.94 392 LYS A O 1
ATOM 2933 N N . LEU A 1 393 ? 16.917 7.636 -28.372 1.00 95.38 393 LEU A N 1
ATOM 2934 C CA . LEU A 1 393 ? 16.171 6.439 -28.739 1.00 95.38 393 LEU A CA 1
ATOM 2935 C C . LEU A 1 393 ? 17.107 5.444 -29.440 1.00 95.38 393 LEU A C 1
ATOM 2937 O O . LEU A 1 393 ? 17.639 5.724 -30.520 1.00 95.38 393 LEU A O 1
ATOM 2941 N N . VAL A 1 394 ? 17.315 4.280 -28.826 1.00 94.00 394 VAL A N 1
ATOM 2942 C CA . VAL A 1 394 ? 18.264 3.254 -29.285 1.00 94.00 394 VAL A CA 1
ATOM 2943 C C . VAL A 1 394 ? 17.513 1.991 -29.715 1.00 94.00 394 VAL A C 1
ATOM 2945 O O . VAL A 1 394 ? 16.781 1.437 -28.898 1.00 94.00 394 VAL A O 1
ATOM 2948 N N . PRO A 1 395 ? 17.685 1.496 -30.954 1.00 93.62 395 PRO A N 1
ATOM 2949 C CA . PRO A 1 395 ? 17.105 0.222 -31.378 1.00 93.62 395 PRO A CA 1
ATOM 2950 C C . PRO A 1 395 ? 17.826 -0.975 -30.734 1.00 93.62 395 PRO A C 1
ATOM 2952 O O . PRO A 1 395 ? 19.055 -1.052 -30.749 1.00 93.62 395 PRO A O 1
ATOM 2955 N N . LEU A 1 396 ? 17.068 -1.948 -30.222 1.00 87.31 396 LEU A N 1
ATOM 2956 C CA . LEU A 1 396 ? 17.597 -3.137 -29.530 1.00 87.31 396 LEU A CA 1
ATOM 2957 C C . LEU A 1 396 ? 18.053 -4.267 -30.469 1.00 87.31 396 LEU A C 1
ATOM 2959 O O . LEU A 1 396 ? 18.807 -5.149 -30.043 1.00 87.31 396 LEU A O 1
ATOM 2963 N N . ALA A 1 397 ? 17.611 -4.235 -31.730 1.00 84.31 397 ALA A N 1
ATOM 2964 C CA . ALA A 1 397 ? 17.956 -5.196 -32.784 1.00 84.31 397 ALA A CA 1
ATOM 2965 C C . ALA A 1 397 ? 18.986 -4.646 -33.798 1.00 84.31 397 ALA A C 1
ATOM 2967 O O . ALA A 1 397 ? 19.163 -5.211 -34.875 1.00 84.31 397 ALA A O 1
ATOM 2968 N N . GLY A 1 398 ? 19.672 -3.548 -33.453 1.00 75.06 398 GLY A N 1
ATOM 2969 C CA . GLY A 1 398 ? 20.565 -2.822 -34.358 1.00 75.06 398 GLY A CA 1
ATOM 2970 C C . GLY A 1 398 ? 19.822 -1.798 -35.223 1.00 75.06 398 GLY A C 1
ATOM 2971 O O . GLY A 1 398 ? 18.622 -1.905 -35.461 1.00 75.06 398 GLY A O 1
ATOM 2972 N N . GLY A 1 399 ? 20.530 -0.751 -35.653 1.00 80.75 399 GLY A N 1
ATOM 2973 C CA . GLY A 1 399 ? 19.962 0.352 -36.433 1.00 80.75 399 GLY A CA 1
ATOM 2974 C C . GLY A 1 399 ? 20.500 1.719 -36.017 1.00 80.75 399 GLY A C 1
ATOM 2975 O O . GLY A 1 399 ? 21.367 1.835 -35.147 1.00 80.75 399 GLY A O 1
ATOM 2976 N N . LYS A 1 400 ? 19.985 2.778 -36.649 1.00 88.38 400 LYS A N 1
ATOM 2977 C CA . LYS A 1 400 ? 20.394 4.153 -36.348 1.00 88.38 400 LYS A CA 1
ATOM 2978 C C . LYS A 1 400 ? 19.772 4.612 -35.029 1.00 88.38 400 LYS A C 1
ATOM 2980 O O . LYS A 1 400 ? 18.555 4.635 -34.883 1.00 88.38 400 LYS A O 1
ATOM 2985 N N . THR A 1 401 ? 20.624 5.014 -34.092 1.00 91.12 401 THR A N 1
ATOM 2986 C CA . THR A 1 401 ? 20.203 5.726 -32.881 1.00 91.12 401 THR A CA 1
ATOM 2987 C C . THR A 1 401 ? 19.727 7.133 -33.238 1.00 91.12 401 THR A C 1
ATOM 2989 O O . THR A 1 401 ? 20.383 7.826 -34.021 1.00 91.12 401 THR A O 1
ATOM 2992 N N . ILE A 1 402 ? 18.621 7.560 -32.635 1.00 92.06 402 ILE A N 1
ATOM 2993 C CA . ILE A 1 402 ? 18.130 8.938 -32.713 1.00 92.06 402 ILE A CA 1
ATOM 2994 C C . ILE A 1 402 ? 18.530 9.632 -31.414 1.00 92.06 402 ILE A C 1
ATOM 2996 O O . ILE A 1 402 ? 18.181 9.156 -30.340 1.00 92.06 402 ILE A O 1
ATOM 3000 N N . SER A 1 403 ? 19.261 10.737 -31.520 1.00 94.12 403 SER A N 1
ATOM 3001 C CA . SER A 1 403 ? 19.586 11.608 -30.392 1.00 94.12 403 SER A CA 1
ATOM 3002 C C . SER A 1 403 ? 19.201 13.028 -30.767 1.00 94.12 403 SER A C 1
ATOM 3004 O O . SER A 1 403 ? 19.627 13.501 -31.821 1.00 94.12 403 SER A O 1
ATOM 3006 N N . ASP A 1 404 ? 18.425 13.693 -29.924 1.00 95.06 404 ASP A N 1
ATOM 3007 C CA . ASP A 1 404 ? 18.033 15.087 -30.122 1.00 95.06 404 ASP A CA 1
ATOM 3008 C C . ASP A 1 404 ? 17.729 15.736 -28.763 1.00 95.06 404 ASP A C 1
ATOM 3010 O O . ASP A 1 404 ? 17.946 15.133 -27.706 1.00 95.06 404 ASP A O 1
ATOM 3014 N N . LYS A 1 405 ? 17.263 16.982 -28.780 1.00 95.00 405 LYS A N 1
ATOM 3015 C CA . LYS A 1 405 ? 16.867 17.723 -27.588 1.00 95.00 405 LYS A CA 1
ATOM 3016 C C . LYS A 1 405 ? 15.583 18.506 -27.814 1.00 95.00 405 LYS A C 1
ATOM 3018 O O . LYS A 1 405 ? 15.356 19.085 -28.877 1.00 95.00 405 LYS A O 1
ATOM 3023 N N . ALA A 1 406 ? 14.784 18.611 -26.761 1.00 93.62 406 ALA A N 1
ATOM 3024 C CA . ALA A 1 406 ? 13.633 19.498 -26.708 1.00 93.62 406 ALA A CA 1
ATOM 3025 C C . ALA A 1 406 ? 13.861 20.571 -25.643 1.00 93.62 406 ALA A C 1
ATOM 3027 O O . ALA A 1 406 ? 14.413 20.298 -24.580 1.00 93.62 406 ALA A O 1
ATOM 3028 N N . ALA A 1 407 ? 13.444 21.803 -25.930 1.00 92.62 407 ALA A N 1
ATOM 3029 C CA . ALA A 1 407 ? 13.507 22.913 -24.989 1.00 92.62 407 ALA A CA 1
ATOM 3030 C C . ALA A 1 407 ? 12.203 23.708 -25.028 1.00 92.62 407 ALA A C 1
ATOM 3032 O O . ALA A 1 407 ? 11.650 23.936 -26.105 1.00 92.62 407 ALA A O 1
ATOM 3033 N N . ASN A 1 408 ? 11.722 24.136 -23.864 1.00 89.81 408 ASN A N 1
ATOM 3034 C CA . ASN A 1 408 ? 10.519 24.945 -23.751 1.00 89.81 408 ASN A CA 1
ATOM 3035 C C . ASN A 1 408 ? 10.605 25.938 -22.590 1.00 89.81 408 ASN A C 1
ATOM 3037 O O . ASN A 1 408 ? 11.244 25.678 -21.569 1.00 89.81 408 ASN A O 1
ATOM 3041 N N . LYS A 1 409 ? 9.906 27.065 -22.734 1.00 88.81 409 LYS A N 1
ATOM 3042 C CA . LYS A 1 409 ? 9.663 28.011 -21.644 1.00 88.81 409 LYS A CA 1
ATOM 3043 C C . LYS A 1 409 ? 8.207 27.902 -21.228 1.00 88.81 409 LYS A C 1
ATOM 3045 O O . LYS A 1 409 ? 7.320 28.076 -22.058 1.00 88.81 409 LYS A O 1
ATOM 3050 N N . THR A 1 410 ? 7.975 27.611 -19.955 1.00 82.00 410 THR A N 1
ATOM 3051 C CA . THR A 1 410 ? 6.639 27.312 -19.434 1.00 82.00 410 THR A CA 1
ATOM 3052 C C . THR A 1 410 ? 6.333 28.208 -18.246 1.00 82.00 410 THR A C 1
ATOM 3054 O O . THR A 1 410 ? 7.141 28.318 -17.327 1.00 82.00 410 THR A O 1
ATOM 3057 N N . GLU A 1 411 ? 5.167 28.844 -18.266 1.00 76.88 411 GLU A N 1
ATOM 3058 C CA . GLU A 1 411 ? 4.610 29.526 -17.100 1.00 76.88 411 GLU A CA 1
ATOM 3059 C C . GLU A 1 411 ? 3.974 28.488 -16.160 1.00 76.88 411 GLU A C 1
ATOM 3061 O O . GLU A 1 411 ? 3.192 27.639 -16.604 1.00 76.88 411 GLU A O 1
ATOM 3066 N N . GLY A 1 412 ? 4.322 28.535 -14.872 1.00 77.56 412 GLY A N 1
ATOM 3067 C CA . GLY A 1 412 ? 3.803 27.634 -13.843 1.00 77.56 412 GLY A CA 1
ATOM 3068 C C . GLY A 1 412 ? 4.870 27.165 -12.856 1.00 77.56 412 GLY A C 1
ATOM 3069 O O . GLY A 1 412 ? 5.759 27.920 -12.465 1.00 77.56 412 GLY A O 1
ATOM 3070 N N . ASP A 1 413 ? 4.754 25.918 -12.417 1.00 81.62 413 ASP A N 1
ATOM 3071 C CA . ASP A 1 413 ? 5.721 25.261 -11.540 1.00 81.62 413 ASP A CA 1
ATOM 3072 C C . ASP A 1 413 ? 6.718 24.388 -12.323 1.00 81.62 413 ASP A C 1
ATOM 3074 O O . ASP A 1 413 ? 6.672 24.253 -13.551 1.00 81.62 413 ASP A O 1
ATOM 3078 N N . VAL A 1 414 ? 7.672 23.833 -11.577 1.00 80.50 414 VAL A N 1
ATOM 3079 C CA . VAL A 1 414 ? 8.765 23.017 -12.104 1.00 80.50 414 VAL A CA 1
ATOM 3080 C C . VAL A 1 414 ? 8.276 21.694 -12.708 1.00 80.50 414 VAL A C 1
ATOM 3082 O O . VAL A 1 414 ? 8.827 21.254 -13.720 1.00 80.50 414 VAL A O 1
ATOM 3085 N N . ASP A 1 415 ? 7.207 21.109 -12.158 1.00 81.50 415 ASP A N 1
ATOM 3086 C CA . ASP A 1 415 ? 6.611 19.863 -12.645 1.00 81.50 415 ASP A CA 1
ATOM 3087 C C . ASP A 1 415 ? 5.937 20.086 -14.004 1.00 81.50 415 ASP A C 1
ATOM 3089 O O . ASP A 1 415 ? 6.203 19.363 -14.968 1.00 81.50 415 ASP A O 1
ATOM 3093 N N . ARG A 1 416 ? 5.161 21.169 -14.137 1.00 81.25 416 ARG A N 1
ATOM 3094 C CA . ARG A 1 416 ? 4.531 21.571 -15.402 1.00 81.25 416 ARG A CA 1
ATOM 3095 C C . ARG A 1 416 ? 5.564 21.846 -16.491 1.00 81.25 416 ARG A C 1
ATOM 3097 O O . ARG A 1 416 ? 5.341 21.504 -17.652 1.00 81.25 416 ARG A O 1
ATOM 3104 N N . ALA A 1 417 ? 6.691 22.465 -16.142 1.00 86.69 417 ALA A N 1
ATOM 3105 C CA . ALA A 1 417 ? 7.771 22.726 -17.089 1.00 86.69 417 ALA A CA 1
ATOM 3106 C C . ALA A 1 417 ? 8.467 21.434 -17.552 1.00 86.69 417 ALA A C 1
ATOM 3108 O O . ALA A 1 417 ? 8.779 21.300 -18.740 1.00 86.69 417 ALA A O 1
ATOM 3109 N N . ALA A 1 418 ? 8.662 20.477 -16.640 1.00 86.81 418 ALA A N 1
ATOM 3110 C CA . ALA A 1 418 ? 9.215 19.165 -16.954 1.00 86.81 418 ALA A CA 1
ATOM 3111 C C . ALA A 1 418 ? 8.276 18.349 -17.862 1.00 86.81 418 ALA A C 1
ATOM 3113 O O . ALA A 1 418 ? 8.707 17.829 -18.893 1.00 86.81 418 ALA A O 1
ATOM 3114 N N . GLU A 1 419 ? 6.978 18.304 -17.555 1.00 89.00 419 GLU A N 1
ATOM 3115 C CA . GLU A 1 419 ? 5.973 17.650 -18.405 1.00 89.00 419 GLU A CA 1
ATOM 3116 C C . GLU A 1 419 ? 5.872 18.306 -19.790 1.00 89.00 419 GLU A C 1
ATOM 3118 O O . GLU A 1 419 ? 5.800 17.618 -20.812 1.00 89.00 419 GLU A O 1
ATOM 3123 N N . ALA A 1 420 ? 5.902 19.640 -19.853 1.00 88.31 420 ALA A N 1
ATOM 3124 C CA . ALA A 1 420 ? 5.791 20.375 -21.109 1.00 88.31 420 ALA A CA 1
ATOM 3125 C C . ALA A 1 420 ? 6.962 20.095 -22.062 1.00 88.31 420 ALA A C 1
ATOM 3127 O O . ALA A 1 420 ? 6.751 19.999 -23.272 1.00 88.31 420 ALA A O 1
ATOM 3128 N N . VAL A 1 421 ? 8.188 19.951 -21.549 1.00 93.50 421 VAL A N 1
ATOM 3129 C CA . VAL A 1 421 ? 9.343 19.637 -22.402 1.00 93.50 421 VAL A CA 1
ATOM 3130 C C . VAL A 1 421 ? 9.377 18.155 -22.806 1.00 93.50 421 VAL A C 1
ATOM 3132 O O . VAL A 1 421 ? 9.669 17.859 -23.965 1.00 93.50 421 VAL A O 1
ATOM 3135 N N . LEU A 1 422 ? 8.959 17.229 -21.931 1.00 92.62 422 LEU A N 1
ATOM 3136 C CA . LEU A 1 422 ? 8.793 15.808 -22.289 1.00 92.62 422 LEU A CA 1
ATOM 3137 C C . LEU A 1 422 ? 7.678 15.582 -23.316 1.00 92.62 422 LEU A C 1
ATOM 3139 O O . LEU A 1 422 ? 7.754 14.679 -24.148 1.00 92.62 422 LEU A O 1
ATOM 3143 N N . ALA A 1 423 ? 6.636 16.414 -23.299 1.00 91.00 423 ALA A N 1
ATOM 3144 C CA . ALA A 1 423 ? 5.595 16.386 -24.318 1.00 91.00 423 ALA A CA 1
ATOM 3145 C C . ALA A 1 423 ? 6.148 16.694 -25.722 1.00 91.00 423 ALA A C 1
ATOM 3147 O O . ALA A 1 423 ? 5.695 16.082 -26.693 1.00 91.00 423 ALA A O 1
ATOM 3148 N N . LEU A 1 424 ? 7.117 17.611 -25.828 1.00 90.06 424 LEU A N 1
ATOM 3149 C CA . LEU A 1 424 ? 7.796 17.932 -27.087 1.00 90.06 424 LEU A CA 1
ATOM 3150 C C . LEU A 1 424 ? 8.730 16.801 -27.525 1.00 90.06 424 LEU A C 1
ATOM 3152 O O . LEU A 1 424 ? 8.708 16.423 -28.694 1.00 90.06 424 LEU A O 1
ATOM 3156 N N . GLU A 1 425 ? 9.495 16.225 -26.594 1.00 94.75 425 GLU A N 1
ATOM 3157 C CA . GLU A 1 425 ? 10.294 15.018 -26.847 1.00 94.75 425 GLU A CA 1
ATOM 3158 C C . GLU A 1 425 ? 9.425 13.895 -27.431 1.00 94.75 425 GLU A C 1
ATOM 3160 O O . GLU A 1 425 ? 9.735 13.357 -28.495 1.00 94.75 425 GLU A O 1
ATOM 3165 N N . ALA A 1 426 ? 8.292 13.582 -26.792 1.00 92.00 426 ALA A N 1
ATOM 3166 C CA . ALA A 1 426 ? 7.388 12.539 -27.265 1.00 92.00 426 ALA A CA 1
ATOM 3167 C C . ALA A 1 426 ? 6.891 12.815 -28.693 1.00 92.00 426 ALA A C 1
ATOM 3169 O O . ALA A 1 426 ? 6.868 11.912 -29.526 1.00 92.00 426 ALA A O 1
ATOM 3170 N N . GLN A 1 427 ? 6.537 14.065 -29.008 1.00 89.44 427 GLN A N 1
ATOM 3171 C CA . GLN A 1 427 ? 6.125 14.454 -30.361 1.00 89.44 427 GLN A CA 1
ATOM 3172 C C . GLN A 1 427 ? 7.244 14.265 -31.392 1.00 89.44 427 GLN A C 1
ATOM 3174 O O . GLN A 1 427 ? 6.985 13.753 -32.483 1.00 89.44 427 GLN A O 1
ATOM 3179 N N . GLN A 1 428 ? 8.479 14.643 -31.055 1.00 92.00 428 GLN A N 1
ATOM 3180 C CA . GLN A 1 428 ? 9.638 14.462 -31.932 1.00 92.00 428 GLN A CA 1
ATOM 3181 C C . GLN A 1 428 ? 9.925 12.976 -32.177 1.00 92.00 428 GLN A C 1
ATOM 3183 O O . GLN A 1 428 ? 10.129 12.571 -33.322 1.00 92.00 428 GLN A O 1
ATOM 3188 N N . ILE A 1 429 ? 9.856 12.150 -31.129 1.00 92.19 429 ILE A N 1
ATOM 3189 C CA . ILE A 1 429 ? 10.033 10.696 -31.225 1.00 92.19 429 ILE A CA 1
ATOM 3190 C C . ILE A 1 429 ? 8.961 10.081 -32.118 1.00 92.19 429 ILE A C 1
ATOM 3192 O O . ILE A 1 429 ? 9.301 9.388 -33.076 1.00 92.19 429 ILE A O 1
ATOM 3196 N N . LEU A 1 430 ? 7.682 10.372 -31.858 1.00 88.69 430 LEU A N 1
ATOM 3197 C CA . LEU A 1 430 ? 6.565 9.864 -32.659 1.00 88.69 430 LEU A CA 1
ATOM 3198 C C . LEU A 1 430 ? 6.686 10.281 -34.132 1.00 88.69 430 LEU A C 1
ATOM 3200 O O . LEU A 1 430 ? 6.421 9.471 -35.019 1.00 88.69 430 LEU A O 1
ATOM 3204 N N . GLY A 1 431 ? 7.144 11.505 -34.408 1.00 86.38 431 GLY A N 1
ATOM 3205 C CA . GLY A 1 431 ? 7.406 11.976 -35.770 1.00 86.38 431 GLY A CA 1
ATOM 3206 C C . GLY A 1 431 ? 8.597 11.297 -36.458 1.00 86.38 431 GLY A C 1
ATOM 3207 O O . GLY A 1 431 ? 8.629 11.237 -37.690 1.00 86.38 431 GLY A O 1
ATOM 3208 N N . ALA A 1 432 ? 9.561 10.786 -35.687 1.00 85.81 432 ALA A N 1
ATOM 3209 C CA . ALA A 1 432 ? 10.751 10.110 -36.196 1.00 85.81 432 ALA A CA 1
ATOM 3210 C C . ALA A 1 432 ? 10.537 8.607 -36.447 1.00 85.81 432 ALA A C 1
ATOM 3212 O O . ALA A 1 432 ? 11.120 8.072 -37.388 1.00 85.81 432 ALA A O 1
ATOM 3213 N N . ILE A 1 433 ? 9.709 7.937 -35.636 1.00 82.25 433 ILE A N 1
ATOM 3214 C CA . ILE A 1 433 ? 9.441 6.486 -35.744 1.00 82.25 433 ILE A CA 1
ATOM 3215 C C . ILE A 1 433 ? 8.108 6.141 -36.416 1.00 82.25 433 ILE A C 1
ATOM 3217 O O . ILE A 1 433 ? 7.921 5.010 -36.847 1.00 82.25 433 ILE A O 1
ATOM 3221 N N . GLY A 1 434 ? 7.167 7.086 -36.480 1.00 64.06 434 GLY A N 1
ATOM 3222 C CA . GLY A 1 434 ? 5.851 6.905 -37.096 1.00 64.06 434 GLY A CA 1
ATOM 3223 C C . GLY A 1 434 ? 5.825 7.101 -38.616 1.00 64.06 434 GLY A C 1
ATOM 3224 O O . GLY A 1 434 ? 4.735 7.242 -39.170 1.00 64.06 434 GLY A O 1
ATOM 3225 N N . ARG A 1 435 ? 6.991 7.162 -39.272 1.00 50.41 435 ARG A N 1
ATOM 3226 C CA . ARG A 1 435 ? 7.134 7.266 -40.733 1.00 50.41 435 ARG A CA 1
ATOM 3227 C C . ARG A 1 435 ? 7.378 5.917 -41.383 1.00 50.41 435 ARG A C 1
ATOM 3229 O O . ARG A 1 435 ? 8.142 5.119 -40.798 1.00 50.41 435 ARG A O 1
#